Protein AF-0000000068026879 (afdb_homodimer)

Nearest PDB structures (foldseek):
  2d4c-assembly2_D  TM=3.037E-01  e=3.728E+00  Homo sapiens
  1i4l-assembly2_A-2  TM=3.076E-01  e=4.119E+00  Homo sapiens
  3ok8-assembly1_B  TM=2.466E-01  e=2.501E+00  Mus musculus
  1y2o-assembly1_B  TM=2.228E-01  e=3.053E+00  Homo sapiens
  1wdz-assembly1_B  TM=1.899E-01  e=4.784E+00  Homo sapiens

Solvent-accessible surface area (backbone atoms only — not comparable to full-atom values): 20802 Å² total; per-residue (Å²): 116,71,62,61,54,49,51,51,48,37,50,50,28,36,63,56,11,50,78,67,13,62,70,52,56,56,35,46,70,72,36,72,67,40,39,52,50,50,50,26,38,41,45,26,50,52,22,48,17,34,40,52,6,30,48,50,34,47,67,73,43,51,45,52,53,45,42,65,70,26,33,36,55,59,36,49,56,49,44,58,57,46,49,60,55,49,30,48,52,38,28,52,25,30,49,46,23,40,50,26,49,40,69,73,39,42,75,90,77,37,52,71,60,53,48,51,46,51,48,29,40,48,46,22,25,50,29,30,42,44,28,50,72,49,35,47,59,54,42,44,54,48,47,54,55,50,48,52,53,30,53,77,68,72,50,60,71,49,55,42,71,80,89,51,61,67,65,41,58,72,35,64,69,54,36,53,48,51,52,50,43,51,50,46,47,48,52,36,50,49,29,50,47,50,19,52,19,23,50,33,27,42,44,44,40,56,30,61,27,45,67,118,119,68,63,62,52,52,51,51,48,38,51,50,30,36,61,56,10,50,78,65,12,62,69,52,56,56,36,45,69,73,36,71,66,39,39,52,50,50,51,27,38,40,46,26,51,51,22,47,17,34,42,51,6,29,47,50,36,47,67,72,42,52,45,51,52,45,41,64,69,26,33,36,55,60,36,50,56,48,45,59,59,46,49,60,54,49,30,48,53,38,26,52,25,30,48,48,23,40,50,26,48,39,69,73,38,42,74,90,77,36,50,72,60,54,47,53,47,50,48,29,40,48,47,21,27,50,29,30,42,44,29,50,73,48,36,46,58,52,41,43,54,47,48,54,54,50,50,53,54,30,54,75,69,72,48,61,71,50,56,44,70,80,89,52,60,69,65,41,58,71,35,65,70,55,35,54,47,50,52,50,43,51,52,47,48,48,52,36,50,49,29,49,48,50,18,53,18,24,51,34,26,43,45,44,41,56,30,63,26,44,65,119

Foldseek 3Di:
DVVVVVVVVVVVVVVCVVVVVVVLVVQVVVDDVSPLLSVLVVLLVVLLVCLQVLLCCCPPPVLVVLLQPAFQLVSLVVCLVVQLVSLVSNLVSLVSNLVSLCVVAPPVRHDPVSVVLSVLSVLLNVLSVCLNPPLSVVLSVLSVVLVVVCVVVPFRGDGHDGPCPVVQCVDVVSVVSVVVSCVSVVSNSVSSVSSNVSSVVNVVVVVVPDDD/DPPVVVVVVVVVVVVCVVVVVVVLVVQPVVDDVSPLLSVLVVLLVVLLVCLQVLLCCCPPPVLVVLLQPAFQLVSLVVCLVVQLVSLVSNLVSLVSNLVSLCVVAPPVRHDPVSVVLSVLSVLLNVLSVCLNPPLSVVLSVLSVVLVVVCVVVPFRGDGHDGPCPVVQCVDPVSVVSVVVSCVSVVSNVVSSVSSNVSSVVNVVVVVVPDDD

InterPro domains:
  IPR025423 TMEM205-like [PF13664] (46-148)
  IPR053009 Xanthocillin Biosynthesis-Associated Protein [PTHR23241] (8-211)

Organism: Hordeum vulgare subsp. vulgare (NCBI:txid112509)

pLDDT: mean 95.18, std 6.21, range [48.22, 98.94]

Radius of gyration: 23.3 Å; Cα contacts (8 Å, |Δi|>4): 535; chains: 2; bounding box: 54×66×48 Å

Sequence (424 aa):
MAWATRFLSAVCFFAAGVLFAPDVLVGARSGSGATAVTAAKVSHLLCFATCWGAALWATFIGGIIMFKNLPRHQFGNLQGKMFPAYFTLISACAAVSVAAFAYLHPWKAASAVERYQLGFLISALGFNLSNLLVFTPMTIEMMKKRHKIERELSIGDEVGWSKNVKTAKSNPTLAAMNKKFGMIHGLSSLANIMSFGSLAMHSWYLASKLELMAWATRFLSAVCFFAAGVLFAPDVLVGARSGSGATAVTAAKVSHLLCFATCWGAALWATFIGGIIMFKNLPRHQFGNLQGKMFPAYFTLISACAAVSVAAFAYLHPWKAASAVERYQLGFLISALGFNLSNLLVFTPMTIEMMKKRHKIERELSIGDEVGWSKNVKTAKSNPTLAAMNKKFGMIHGLSSLANIMSFGSLAMHSWYLASKLEL

Structure (mmCIF, N/CA/C/O backbone):
data_AF-0000000068026879-model_v1
#
loop_
_entity.id
_entity.type
_entity.pdbx_description
1 polymer 'Predicted protein'
#
loop_
_atom_site.group_PDB
_atom_site.id
_atom_site.type_symbol
_atom_site.label_atom_id
_atom_site.label_alt_id
_atom_site.label_comp_id
_atom_site.label_asym_id
_atom_site.label_entity_id
_atom_site.label_seq_id
_atom_site.pdbx_PDB_ins_code
_atom_site.Cartn_x
_atom_site.Cartn_y
_atom_site.Cartn_z
_atom_site.occupancy
_atom_site.B_iso_or_equiv
_atom_site.auth_seq_id
_atom_site.auth_comp_id
_atom_site.auth_asym_id
_atom_site.auth_atom_id
_atom_site.pdbx_PDB_model_num
ATOM 1 N N . MET A 1 1 ? 18.219 -13.094 4.074 1 48.5 1 MET A N 1
ATOM 2 C CA . MET A 1 1 ? 19.078 -12.055 4.645 1 48.5 1 MET A CA 1
ATOM 3 C C . MET A 1 1 ? 18.656 -10.68 4.141 1 48.5 1 MET A C 1
ATOM 5 O O . MET A 1 1 ? 18.719 -9.695 4.879 1 48.5 1 MET A O 1
ATOM 9 N N . ALA A 1 2 ? 17.875 -10.617 2.908 1 78.38 2 ALA A N 1
ATOM 10 C CA . ALA A 1 2 ? 17.75 -9.383 2.145 1 78.38 2 ALA A CA 1
ATOM 11 C C . ALA A 1 2 ? 16.594 -8.531 2.678 1 78.38 2 ALA A C 1
ATOM 13 O O . ALA A 1 2 ? 16.75 -7.324 2.891 1 78.38 2 ALA A O 1
ATOM 14 N N . TRP A 1 3 ? 15.758 -9.281 3.514 1 79 3 TRP A N 1
ATOM 15 C CA . TRP A 1 3 ? 14.602 -8.492 3.926 1 79 3 TRP A CA 1
ATOM 16 C C . TRP A 1 3 ? 14.898 -7.73 5.211 1 79 3 TRP A C 1
ATOM 18 O O . TRP A 1 3 ? 14.539 -6.555 5.336 1 79 3 TRP A O 1
ATOM 28 N N . ALA A 1 4 ? 15.602 -8.352 6.125 1 83.31 4 ALA A N 1
ATOM 29 C CA . ALA A 1 4 ? 15.938 -7.723 7.398 1 83.31 4 ALA A CA 1
ATOM 30 C C . ALA A 1 4 ? 16.828 -6.496 7.188 1 83.31 4 ALA A C 1
ATOM 32 O O . ALA A 1 4 ? 16.656 -5.477 7.863 1 83.31 4 ALA A O 1
ATOM 33 N N . THR A 1 5 ? 17.75 -6.617 6.297 1 86.69 5 THR A N 1
ATOM 34 C CA . THR A 1 5 ? 18.641 -5.5 6 1 86.69 5 THR A CA 1
ATOM 35 C C . THR A 1 5 ? 17.844 -4.332 5.41 1 86.69 5 THR A C 1
ATOM 37 O O . THR A 1 5 ? 18.109 -3.172 5.746 1 86.69 5 THR A O 1
ATOM 40 N N . ARG A 1 6 ? 16.922 -4.648 4.594 1 88.38 6 ARG A N 1
ATOM 41 C CA . ARG A 1 6 ? 16.094 -3.604 4.023 1 88.38 6 ARG A CA 1
ATOM 42 C C . ARG A 1 6 ? 15.258 -2.92 5.102 1 88.38 6 ARG A C 1
ATOM 44 O O . ARG A 1 6 ? 15.156 -1.691 5.129 1 88.38 6 ARG A O 1
ATOM 51 N N . PHE A 1 7 ? 14.742 -3.73 6.004 1 89.69 7 PHE A N 1
ATOM 52 C CA . PHE A 1 7 ? 13.93 -3.178 7.082 1 89.69 7 PHE A CA 1
ATOM 53 C C . PHE A 1 7 ? 14.766 -2.303 8 1 89.69 7 PHE A C 1
ATOM 55 O O . PHE A 1 7 ? 14.352 -1.208 8.383 1 89.69 7 PHE A O 1
ATOM 62 N N . LEU A 1 8 ? 15.945 -2.781 8.297 1 91.44 8 LEU A N 1
ATOM 63 C CA . LEU A 1 8 ? 16.844 -2.021 9.156 1 91.44 8 LEU A CA 1
ATOM 64 C C . LEU A 1 8 ? 17.25 -0.708 8.5 1 91.44 8 LEU A C 1
ATOM 66 O O . LEU A 1 8 ? 17.328 0.326 9.164 1 91.44 8 LEU A O 1
ATOM 70 N N . SER A 1 9 ? 17.5 -0.75 7.242 1 91.62 9 SER A N 1
ATOM 71 C CA . SER A 1 9 ? 17.828 0.471 6.516 1 91.62 9 SER A CA 1
ATOM 72 C C . SER A 1 9 ? 16.688 1.474 6.574 1 91.62 9 SER A C 1
ATOM 74 O O . SER A 1 9 ? 16.906 2.664 6.809 1 91.62 9 SER A O 1
ATOM 76 N N . ALA A 1 10 ? 15.484 0.995 6.402 1 91.19 10 ALA A N 1
ATOM 77 C CA . ALA A 1 10 ? 14.312 1.861 6.484 1 91.19 10 ALA A CA 1
ATOM 78 C C . ALA A 1 10 ? 14.203 2.508 7.859 1 91.19 10 ALA A C 1
ATOM 80 O O . ALA A 1 10 ? 13.914 3.701 7.973 1 91.19 10 ALA A O 1
ATOM 81 N N . VAL A 1 11 ? 14.477 1.733 8.867 1 93.5 11 VAL A N 1
ATOM 82 C CA . VAL A 1 11 ? 14.414 2.223 10.234 1 93.5 11 VAL A CA 1
ATOM 83 C C . VAL A 1 11 ? 15.484 3.285 10.461 1 93.5 11 VAL A C 1
ATOM 85 O O . VAL A 1 11 ? 15.242 4.301 11.109 1 93.5 11 VAL A O 1
ATOM 88 N N . CYS A 1 12 ? 16.672 3.09 9.914 1 95.19 12 CYS A N 1
ATOM 89 C CA . CYS A 1 12 ? 17.766 4.055 10.039 1 95.19 12 CYS A CA 1
ATOM 90 C C . CYS A 1 12 ? 17.406 5.363 9.344 1 95.19 12 CYS A C 1
ATOM 92 O O . CYS A 1 12 ? 17.656 6.445 9.883 1 95.19 12 CYS A O 1
ATOM 94 N N . PHE A 1 13 ? 16.859 5.25 8.211 1 95.19 13 PHE A N 1
ATOM 95 C CA . PHE A 1 13 ? 16.422 6.449 7.508 1 95.19 13 PHE A CA 1
ATOM 96 C C . PHE A 1 13 ? 15.367 7.195 8.32 1 95.19 13 PHE A C 1
ATOM 98 O O . PHE A 1 13 ? 15.414 8.422 8.422 1 95.19 13 PHE A O 1
ATOM 105 N N . PHE A 1 14 ? 14.406 6.434 8.859 1 95.81 14 PHE A N 1
ATOM 106 C CA . PHE A 1 14 ? 13.367 7.047 9.672 1 95.81 14 PHE A CA 1
ATOM 107 C C . PHE A 1 14 ? 13.969 7.77 10.875 1 95.81 14 PHE A C 1
ATOM 109 O O . PHE A 1 14 ? 13.617 8.914 11.156 1 95.81 14 PHE A O 1
ATOM 116 N N . ALA A 1 15 ? 14.922 7.113 11.523 1 94.56 15 ALA A N 1
ATOM 117 C CA . ALA A 1 15 ? 15.578 7.719 12.68 1 94.56 15 ALA A CA 1
ATOM 118 C C . ALA A 1 15 ? 16.344 8.969 12.281 1 94.56 15 ALA A C 1
ATOM 120 O O . ALA A 1 15 ? 16.328 9.977 12.992 1 94.56 15 ALA A O 1
ATOM 121 N N . ALA A 1 16 ? 17.016 9.016 11.141 1 94.69 16 ALA A N 1
ATOM 122 C CA . ALA A 1 16 ? 17.828 10.141 10.688 1 94.69 16 ALA A CA 1
ATOM 123 C C . ALA A 1 16 ? 16.938 11.312 10.273 1 94.69 16 ALA A C 1
ATOM 125 O O . ALA A 1 16 ? 17.375 12.469 10.328 1 94.69 16 ALA A O 1
ATOM 126 N N . GLY A 1 17 ? 15.719 11.008 9.953 1 93.94 17 GLY A N 1
ATOM 127 C CA . GLY A 1 17 ? 14.828 12.039 9.438 1 93.94 17 GLY A CA 1
ATOM 128 C C . GLY A 1 17 ? 14.516 13.117 10.461 1 93.94 17 GLY A C 1
ATOM 129 O O . GLY A 1 17 ? 14.266 14.273 10.094 1 93.94 17 GLY A O 1
ATOM 130 N N . VAL A 1 18 ? 14.57 12.688 11.719 1 92.5 18 VAL A N 1
ATOM 131 C CA . VAL A 1 18 ? 14.227 13.625 12.781 1 92.5 18 VAL A CA 1
ATOM 132 C C . VAL A 1 18 ? 15.203 14.797 12.773 1 92.5 18 VAL A C 1
ATOM 134 O O . VAL A 1 18 ? 14.836 15.922 13.125 1 92.5 18 VAL A O 1
ATOM 137 N N . LEU A 1 19 ? 16.391 14.633 12.203 1 93.19 19 LEU A N 1
ATOM 138 C CA . LEU A 1 19 ? 17.438 15.656 12.172 1 93.19 19 LEU A CA 1
ATOM 139 C C . LEU A 1 19 ? 17.078 16.766 11.18 1 93.19 19 LEU A C 1
ATOM 141 O O . LEU A 1 19 ? 17.625 17.859 11.258 1 93.19 19 LEU A O 1
ATOM 145 N N . PHE A 1 20 ? 16.156 16.516 10.336 1 92.94 20 PHE A N 1
ATOM 146 C CA . PHE A 1 20 ? 15.805 17.484 9.305 1 92.94 20 PHE A CA 1
ATOM 147 C C . PHE A 1 20 ? 14.406 18.047 9.547 1 92.94 20 PHE A C 1
ATOM 149 O O . PHE A 1 20 ? 13.781 18.578 8.633 1 92.94 20 PHE A O 1
ATOM 156 N N . ALA A 1 21 ? 13.914 17.859 10.75 1 92.25 21 ALA A N 1
ATOM 157 C CA . ALA A 1 21 ? 12.648 18.422 11.211 1 92.25 21 ALA A CA 1
ATOM 158 C C . ALA A 1 21 ? 12.836 19.188 12.523 1 92.25 21 ALA A C 1
ATOM 160 O O . ALA A 1 21 ? 12.477 18.688 13.594 1 92.25 21 ALA A O 1
ATOM 161 N N . PRO A 1 22 ? 13.234 20.359 12.406 1 86.19 22 PRO A N 1
ATOM 162 C CA . PRO A 1 22 ? 13.602 21.109 13.617 1 86.19 22 PRO A CA 1
ATOM 163 C C . PRO A 1 22 ? 12.414 21.375 14.531 1 86.19 22 PRO A C 1
ATOM 165 O O . PRO A 1 22 ? 12.578 21.438 15.758 1 86.19 22 PRO A O 1
ATOM 168 N N . ASP A 1 23 ? 11.289 21.484 13.992 1 86.94 23 ASP A N 1
ATOM 169 C CA . ASP A 1 23 ? 10.102 21.719 14.812 1 86.94 23 ASP A CA 1
ATOM 170 C C . ASP A 1 23 ? 9.859 20.562 15.773 1 86.94 23 ASP A C 1
ATOM 172 O O . ASP A 1 23 ? 9.359 20.766 16.875 1 86.94 23 ASP A O 1
ATOM 176 N N . VAL A 1 24 ? 10.195 19.406 15.305 1 82.62 24 VAL A N 1
ATOM 177 C CA . VAL A 1 24 ? 10.047 18.219 16.125 1 82.62 24 VAL A CA 1
ATOM 178 C C . VAL A 1 24 ? 11.078 18.25 17.266 1 82.62 24 VAL A C 1
ATOM 180 O O . VAL A 1 24 ? 10.758 17.922 18.406 1 82.62 24 VAL A O 1
ATOM 183 N N . LEU A 1 25 ? 12.227 18.656 16.953 1 80.12 25 LEU A N 1
ATOM 184 C CA . LEU A 1 25 ? 13.32 18.688 17.906 1 80.12 25 LEU A CA 1
ATOM 185 C C . LEU A 1 25 ? 13.078 19.734 19 1 80.12 25 LEU A C 1
ATOM 187 O O . LEU A 1 25 ? 13.352 19.484 20.172 1 80.12 25 LEU A O 1
ATOM 191 N N . VAL A 1 26 ? 12.516 20.828 18.594 1 76.81 26 VAL A N 1
ATOM 192 C CA . VAL A 1 26 ? 12.219 21.906 19.531 1 76.81 26 VAL A CA 1
ATOM 193 C C . VAL A 1 26 ? 11.078 21.484 20.453 1 76.81 26 VAL A C 1
ATOM 195 O O . VAL A 1 26 ? 11.141 21.688 21.672 1 76.81 26 VAL A O 1
ATOM 198 N N . GLY A 1 27 ? 10.141 20.844 19.953 1 73.56 27 GLY A N 1
ATOM 199 C CA . GLY A 1 27 ? 9.023 20.375 20.75 1 73.56 27 GLY A CA 1
ATOM 200 C C . GLY A 1 27 ? 9.43 19.312 21.766 1 73.56 27 GLY A C 1
ATOM 201 O O . GLY A 1 27 ? 8.938 19.328 22.891 1 73.56 27 GLY A O 1
ATOM 202 N N . ALA A 1 28 ? 10.328 18.594 21.469 1 72.94 28 ALA A N 1
ATOM 203 C CA . ALA A 1 28 ? 10.797 17.516 22.328 1 72.94 28 ALA A CA 1
ATOM 204 C C . ALA A 1 28 ? 11.539 18.078 23.547 1 72.94 28 ALA A C 1
ATOM 206 O O . ALA A 1 28 ? 11.508 17.484 24.625 1 72.94 28 ALA A O 1
ATOM 207 N N . ARG A 1 29 ? 11.984 19.219 23.344 1 72.81 29 ARG A N 1
ATOM 208 C CA . ARG A 1 29 ? 12.734 19.828 24.438 1 72.81 29 ARG A CA 1
ATOM 209 C C . ARG A 1 29 ? 11.797 20.484 25.453 1 72.81 29 ARG A C 1
ATOM 211 O O . ARG A 1 29 ? 12.195 20.75 26.578 1 72.81 29 ARG A O 1
ATOM 218 N N . SER A 1 30 ? 10.617 20.625 25.016 1 74.25 30 SER A N 1
ATOM 219 C CA . SER A 1 30 ? 9.664 21.328 25.859 1 74.25 30 SER A CA 1
ATOM 220 C C . SER A 1 30 ? 9.008 20.406 26.859 1 74.25 30 SER A C 1
ATOM 222 O O . SER A 1 30 ? 8.164 20.828 27.656 1 74.25 30 SER A O 1
ATOM 224 N N . GLY A 1 31 ? 9.336 19.047 26.875 1 77.5 31 GLY A N 1
ATOM 225 C CA . GLY A 1 31 ? 8.883 18.172 27.938 1 77.5 31 GLY A CA 1
ATOM 226 C C . GLY A 1 31 ? 8.117 16.953 27.438 1 77.5 31 GLY A C 1
ATOM 227 O O . GLY A 1 31 ? 7.992 16.766 26.219 1 77.5 31 GLY A O 1
ATOM 228 N N . SER A 1 32 ? 7.68 16.109 28.281 1 75.5 32 SER A N 1
ATOM 229 C CA . SER A 1 32 ? 7.043 14.812 28.031 1 75.5 32 SER A CA 1
ATOM 230 C C . SER A 1 32 ? 5.758 14.977 27.234 1 75.5 32 SER A C 1
ATOM 232 O O . SER A 1 32 ? 5.488 14.188 26.328 1 75.5 32 SER A O 1
ATOM 234 N N . GLY A 1 33 ? 5.082 15.992 27.516 1 83.94 33 GLY A N 1
ATOM 235 C CA . GLY A 1 33 ? 3.846 16.25 26.797 1 83.94 33 GLY A CA 1
ATOM 236 C C . GLY A 1 33 ? 4.066 16.562 25.328 1 83.94 33 GLY A C 1
ATOM 237 O O . GLY A 1 33 ? 3.344 16.047 24.469 1 83.94 33 GLY A O 1
ATOM 238 N N . ALA A 1 34 ? 5.062 17.281 25.078 1 87.25 34 ALA A N 1
ATOM 239 C CA . ALA A 1 34 ? 5.379 17.641 23.703 1 87.25 34 ALA A CA 1
ATOM 240 C C . ALA A 1 34 ? 5.832 16.422 22.891 1 87.25 34 ALA A C 1
ATOM 242 O O . ALA A 1 34 ? 5.477 16.281 21.719 1 87.25 34 ALA A O 1
ATOM 243 N N . THR A 1 35 ? 6.508 15.57 23.578 1 90 35 THR A N 1
ATOM 244 C CA . THR A 1 35 ? 6.977 14.352 22.938 1 90 35 THR A CA 1
ATOM 245 C C . THR A 1 35 ? 5.805 13.422 22.609 1 90 35 THR A C 1
ATOM 247 O O . THR A 1 35 ? 5.77 12.805 21.547 1 90 35 THR A O 1
ATOM 250 N N . ALA A 1 36 ? 4.898 13.32 23.516 1 93.94 36 ALA A N 1
ATOM 251 C CA . ALA A 1 36 ? 3.723 12.477 23.312 1 93.94 36 ALA A CA 1
ATOM 252 C C . ALA A 1 36 ? 2.875 12.992 22.141 1 93.94 36 ALA A C 1
ATOM 254 O O . ALA A 1 36 ? 2.336 12.203 21.375 1 93.94 36 ALA A O 1
ATOM 255 N N . VAL A 1 37 ? 2.805 14.281 22.047 1 95.38 37 VAL A N 1
ATOM 256 C CA . VAL A 1 37 ? 2.033 14.898 20.969 1 95.38 37 VAL A CA 1
ATOM 257 C C . VAL A 1 37 ? 2.703 14.625 19.625 1 95.38 37 VAL A C 1
ATOM 259 O O . VAL A 1 37 ? 2.035 14.258 18.656 1 95.38 37 VAL A O 1
ATOM 262 N N . THR A 1 38 ? 4.008 14.797 19.656 1 94.38 38 THR A N 1
ATOM 263 C CA . THR A 1 38 ? 4.762 14.516 18.438 1 94.38 38 THR A CA 1
ATOM 264 C C . THR A 1 38 ? 4.602 13.055 18.016 1 94.38 38 THR A C 1
ATOM 266 O O . THR A 1 38 ? 4.355 12.75 16.844 1 94.38 38 THR A O 1
ATOM 269 N N . ALA A 1 39 ? 4.711 12.203 18.969 1 95.56 39 ALA A N 1
ATOM 270 C CA . ALA A 1 39 ? 4.559 10.773 18.703 1 95.56 39 ALA A CA 1
ATOM 271 C C . ALA A 1 39 ? 3.166 10.461 18.156 1 95.56 39 ALA A C 1
ATOM 273 O O . ALA A 1 39 ? 3.016 9.641 17.25 1 95.56 39 ALA A O 1
ATOM 274 N N . ALA A 1 40 ? 2.162 11.102 18.688 1 97.62 40 ALA A N 1
ATOM 275 C CA . ALA A 1 40 ? 0.787 10.891 18.234 1 97.62 40 ALA A CA 1
ATOM 276 C C . ALA A 1 40 ? 0.602 11.367 16.797 1 97.62 40 ALA A C 1
ATOM 278 O O . ALA A 1 40 ? -0.036 10.688 15.992 1 97.62 40 ALA A O 1
ATOM 279 N N . LYS A 1 41 ? 1.202 12.477 16.484 1 97.5 41 LYS A N 1
ATOM 280 C CA . LYS A 1 41 ? 1.068 13.023 15.133 1 97.5 41 LYS A CA 1
ATOM 281 C C . LYS A 1 41 ? 1.771 12.141 14.109 1 97.5 41 LYS A C 1
ATOM 283 O O . LYS A 1 41 ? 1.214 11.844 13.055 1 97.5 41 LYS A O 1
ATOM 288 N N . VAL A 1 42 ? 2.955 11.734 14.469 1 97.69 42 VAL A N 1
ATOM 289 C CA . VAL A 1 42 ? 3.73 10.898 13.555 1 97.69 42 VAL A CA 1
ATOM 290 C C . VAL A 1 42 ? 3.029 9.562 13.359 1 97.69 42 VAL A C 1
ATOM 292 O O . VAL A 1 42 ? 2.898 9.078 12.227 1 97.69 42 VAL A O 1
ATOM 295 N N . SER A 1 43 ? 2.574 8.992 14.438 1 98.31 43 SER A N 1
ATOM 296 C CA . SER A 1 43 ? 1.904 7.699 14.344 1 98.31 43 SER A CA 1
ATOM 297 C C . SER A 1 43 ? 0.599 7.809 13.562 1 98.31 43 SER A C 1
ATOM 299 O O . SER A 1 43 ? 0.278 6.938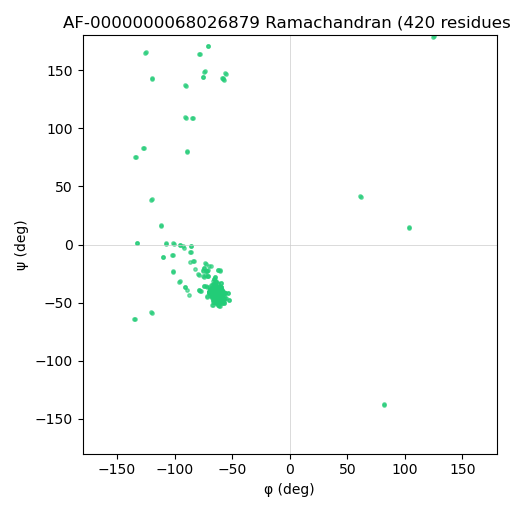 12.758 1 98.31 43 SER A O 1
ATOM 301 N N . HIS A 1 44 ? -0.163 8.852 13.828 1 98.75 44 HIS A N 1
ATOM 302 C CA . HIS A 1 44 ? -1.411 9.047 13.102 1 98.75 44 HIS A CA 1
ATOM 303 C C . HIS A 1 44 ? -1.159 9.18 11.602 1 98.75 44 HIS A C 1
ATOM 305 O O . HIS A 1 44 ? -1.817 8.516 10.797 1 98.75 44 HIS A O 1
ATOM 311 N N . LEU A 1 45 ? -0.186 9.977 11.273 1 98.62 45 LEU A N 1
ATOM 312 C CA . LEU A 1 45 ? 0.13 10.219 9.867 1 98.62 45 LEU A CA 1
ATOM 313 C C . LEU A 1 45 ? 0.566 8.938 9.18 1 98.62 45 LEU A C 1
ATOM 315 O O . LEU A 1 45 ? 0.04 8.586 8.117 1 98.62 45 LEU A O 1
ATOM 319 N N . LEU A 1 46 ? 1.462 8.242 9.758 1 98.81 46 LEU A N 1
ATOM 320 C CA . LEU A 1 46 ? 2.066 7.094 9.094 1 98.81 46 LEU A CA 1
ATOM 321 C C . LEU A 1 46 ? 1.103 5.91 9.062 1 98.81 46 LEU A C 1
ATOM 323 O O . LEU A 1 46 ? 1.101 5.129 8.109 1 98.81 46 LEU A O 1
ATOM 327 N N . CYS A 1 47 ? 0.335 5.777 10.102 1 98.94 47 CYS A N 1
ATOM 328 C CA . CYS A 1 47 ? -0.65 4.703 10.102 1 98.94 47 CYS A CA 1
ATOM 329 C C . CYS A 1 47 ? -1.771 4.992 9.109 1 98.94 47 CYS A C 1
ATOM 331 O O . CYS A 1 47 ? -2.246 4.086 8.422 1 98.94 47 CYS A O 1
ATOM 333 N N . PHE A 1 48 ? -2.221 6.266 9.055 1 98.88 48 PHE A N 1
ATOM 334 C CA . PHE A 1 48 ? -3.154 6.652 8.008 1 98.88 48 PHE A CA 1
ATOM 335 C C . PHE A 1 48 ? -2.57 6.367 6.629 1 98.88 48 PHE A C 1
ATOM 337 O O . PHE A 1 48 ? -3.244 5.793 5.77 1 98.88 48 PHE A O 1
ATOM 344 N N . ALA A 1 49 ? -1.307 6.75 6.379 1 98.94 49 ALA A N 1
ATOM 345 C CA . ALA A 1 49 ? -0.639 6.582 5.09 1 98.94 49 ALA A CA 1
ATOM 346 C C . ALA A 1 49 ? -0.504 5.105 4.73 1 98.94 49 ALA A C 1
ATOM 348 O O . ALA A 1 49 ? -0.69 4.727 3.572 1 98.94 49 ALA A O 1
ATOM 349 N N . THR A 1 50 ? -0.175 4.309 5.719 1 98.88 50 THR A N 1
ATOM 350 C CA . THR A 1 50 ? -0.051 2.871 5.492 1 98.88 50 THR A CA 1
ATOM 351 C C . THR A 1 50 ? -1.391 2.273 5.07 1 98.88 50 THR A C 1
ATOM 353 O O . THR A 1 50 ? -1.468 1.553 4.074 1 98.88 50 THR A O 1
ATOM 356 N N . CYS A 1 51 ? -2.441 2.619 5.809 1 98.94 51 CYS A N 1
ATOM 357 C CA . CYS A 1 51 ? -3.764 2.104 5.473 1 98.94 51 CYS A CA 1
ATOM 358 C C . CYS A 1 51 ? -4.188 2.551 4.078 1 98.94 51 CYS A C 1
ATOM 360 O O . CYS A 1 51 ? -4.645 1.737 3.273 1 98.94 51 CYS A O 1
ATOM 362 N N . TRP A 1 52 ? -4.012 3.826 3.805 1 98.81 52 TRP A N 1
ATOM 363 C CA . TRP A 1 52 ? -4.418 4.402 2.527 1 98.81 52 TRP A CA 1
ATOM 364 C C . TRP A 1 52 ? -3.674 3.742 1.371 1 98.81 52 TRP A C 1
ATOM 366 O O . TRP A 1 52 ? -4.297 3.234 0.435 1 98.81 52 TRP A O 1
ATOM 376 N N . GLY A 1 53 ? -2.381 3.703 1.44 1 98.81 53 GLY A N 1
ATOM 377 C CA . GLY A 1 53 ? -1.572 3.229 0.329 1 98.81 53 GLY A CA 1
ATOM 378 C C . GLY A 1 53 ? -1.664 1.729 0.119 1 98.81 53 GLY A C 1
ATOM 379 O O . GLY A 1 53 ? -1.718 1.259 -1.019 1 98.81 53 GLY A O 1
ATOM 380 N N . ALA A 1 54 ? -1.596 1.006 1.21 1 98.81 54 ALA A N 1
ATOM 381 C CA . ALA A 1 54 ? -1.714 -0.446 1.096 1 98.81 54 ALA A CA 1
ATOM 382 C C . ALA A 1 54 ? -3.072 -0.842 0.525 1 98.81 54 ALA A C 1
ATOM 384 O O . ALA A 1 54 ? -3.16 -1.728 -0.329 1 98.81 54 ALA A O 1
ATOM 385 N N . ALA A 1 55 ? -4.102 -0.158 1.006 1 98.5 55 ALA A N 1
ATOM 386 C CA . ALA A 1 55 ? -5.445 -0.473 0.526 1 98.5 55 ALA A CA 1
ATOM 387 C C . ALA A 1 55 ? -5.602 -0.106 -0.947 1 98.5 55 ALA A C 1
ATOM 389 O O . ALA A 1 55 ? -6.195 -0.861 -1.721 1 98.5 55 ALA A O 1
ATOM 390 N N . LEU A 1 56 ? -5.082 1.039 -1.291 1 98.31 56 LEU A N 1
ATOM 391 C CA . LEU A 1 56 ? -5.176 1.462 -2.686 1 98.31 56 LEU A CA 1
ATOM 392 C C . LEU A 1 56 ? -4.488 0.455 -3.604 1 98.31 56 LEU A C 1
ATOM 394 O O . LEU A 1 56 ? -5.07 0.027 -4.605 1 98.31 56 LEU A O 1
ATOM 398 N N . TRP A 1 57 ? -3.346 0.027 -3.262 1 98.31 57 TRP A N 1
ATOM 399 C CA . TRP A 1 57 ? -2.584 -0.918 -4.074 1 98.31 57 TRP A CA 1
ATOM 400 C C . TRP A 1 57 ? -3.27 -2.279 -4.109 1 98.31 57 TRP A C 1
ATOM 402 O O . TRP A 1 57 ? -3.488 -2.844 -5.184 1 98.31 57 TRP A O 1
ATOM 412 N N . ALA A 1 58 ? -3.572 -2.787 -2.98 1 97.12 58 ALA A N 1
ATOM 413 C CA . ALA A 1 58 ? -4.074 -4.156 -2.873 1 97.12 58 ALA A CA 1
ATOM 414 C C . ALA A 1 58 ? -5.449 -4.285 -3.529 1 97.12 58 ALA A C 1
ATOM 416 O O . ALA A 1 58 ? -5.758 -5.32 -4.129 1 97.12 58 ALA A O 1
ATOM 417 N N . THR A 1 59 ? -6.266 -3.24 -3.453 1 96.31 59 THR A N 1
ATOM 418 C CA . THR A 1 59 ? -7.656 -3.346 -3.871 1 96.31 59 THR A CA 1
ATOM 419 C C . THR A 1 59 ? -7.809 -2.973 -5.344 1 96.31 59 THR A C 1
ATOM 421 O O . THR A 1 59 ? -8.523 -3.645 -6.09 1 96.31 59 THR A O 1
ATOM 424 N N . PHE A 1 60 ? -7.066 -2.018 -5.77 1 96.81 60 PHE A N 1
ATOM 425 C CA . PHE A 1 60 ? -7.402 -1.469 -7.078 1 96.81 60 PHE A CA 1
ATOM 426 C C . PHE A 1 60 ? -6.344 -1.847 -8.109 1 96.81 60 PHE A C 1
ATOM 428 O O . PHE A 1 60 ? -6.531 -1.624 -9.305 1 96.81 60 PHE A O 1
ATOM 435 N N . ILE A 1 61 ? -5.199 -2.398 -7.711 1 97.25 61 ILE A N 1
ATOM 436 C CA . ILE A 1 61 ? -4.152 -2.643 -8.695 1 97.25 61 ILE A CA 1
ATOM 437 C C . ILE A 1 61 ? -3.574 -4.043 -8.5 1 97.25 61 ILE A C 1
ATOM 439 O O . ILE A 1 61 ? -3.805 -4.938 -9.312 1 97.25 61 ILE A O 1
ATOM 443 N N . GLY A 1 62 ? -2.945 -4.27 -7.34 1 97.31 62 GLY A N 1
ATOM 444 C CA . GLY A 1 62 ? -2.256 -5.527 -7.098 1 97.31 62 GLY A CA 1
ATOM 445 C C . GLY A 1 62 ? -3.172 -6.734 -7.164 1 97.31 62 GLY A C 1
ATOM 446 O O . GLY A 1 62 ? -2.848 -7.73 -7.812 1 97.31 62 GLY A O 1
ATOM 447 N N . GLY A 1 63 ? -4.285 -6.629 -6.488 1 96.31 63 GLY A N 1
ATOM 448 C CA . GLY A 1 63 ? -5.238 -7.723 -6.508 1 96.31 63 GLY A CA 1
ATOM 449 C C . GLY A 1 63 ? -5.742 -8.055 -7.902 1 96.31 63 GLY A C 1
ATOM 450 O O . GLY A 1 63 ? -5.941 -9.227 -8.234 1 96.31 63 GLY A O 1
ATOM 451 N N . ILE A 1 64 ? -5.914 -7.078 -8.688 1 96.44 64 ILE A N 1
ATOM 452 C CA . ILE A 1 64 ? -6.414 -7.25 -10.047 1 96.44 64 ILE A CA 1
ATOM 453 C C . ILE A 1 64 ? -5.344 -7.926 -10.906 1 96.44 64 ILE A C 1
ATOM 455 O O . ILE A 1 64 ? -5.652 -8.828 -11.695 1 96.44 64 ILE A O 1
ATOM 459 N N . ILE A 1 65 ? -4.133 -7.52 -10.742 1 97.94 65 ILE A N 1
ATOM 460 C CA . ILE A 1 65 ? -3.041 -8.125 -11.508 1 97.94 65 ILE A CA 1
ATOM 461 C C . ILE A 1 65 ? -2.912 -9.602 -11.141 1 97.94 65 ILE A C 1
ATOM 463 O O . ILE A 1 65 ? -2.754 -10.453 -12.023 1 97.94 65 ILE A O 1
ATOM 467 N N . MET A 1 66 ? -3.004 -9.938 -9.891 1 98.12 66 MET A N 1
ATOM 468 C CA . MET A 1 66 ? -2.92 -11.328 -9.469 1 98.12 66 MET A CA 1
ATOM 469 C C . MET A 1 66 ? -4.078 -12.141 -10.031 1 98.12 66 MET A C 1
ATOM 471 O O . MET A 1 66 ? -3.885 -13.266 -10.492 1 98.12 66 MET A O 1
ATOM 475 N N . PHE A 1 67 ? -5.25 -11.594 -10.016 1 96.81 67 PHE A N 1
ATOM 476 C CA . PHE A 1 67 ? -6.445 -12.25 -10.539 1 96.81 67 PHE A CA 1
ATOM 477 C C . PHE A 1 67 ? -6.289 -12.562 -12.023 1 96.81 67 PHE A C 1
ATOM 479 O O . PHE A 1 67 ? -6.66 -13.641 -12.477 1 96.81 67 PHE A O 1
ATOM 486 N N . LYS A 1 68 ? -5.668 -11.648 -12.727 1 97.62 68 LYS A N 1
ATOM 487 C CA . LYS A 1 68 ? -5.586 -11.758 -14.18 1 97.62 68 LYS A CA 1
ATOM 488 C C . LYS A 1 68 ? -4.391 -12.609 -14.594 1 97.62 68 LYS A C 1
ATOM 490 O O . LYS A 1 68 ? -4.258 -12.969 -15.766 1 97.62 68 LYS A O 1
ATOM 495 N N . ASN A 1 69 ? -3.541 -13.016 -13.648 1 98 69 ASN A N 1
ATOM 496 C CA . ASN A 1 69 ? -2.295 -13.625 -14.094 1 98 69 ASN A CA 1
ATOM 497 C C . ASN A 1 69 ? -2 -14.914 -13.344 1 98 69 ASN A C 1
ATOM 499 O O . ASN A 1 69 ? -0.991 -15.578 -13.602 1 98 69 ASN A O 1
ATOM 503 N N . LEU A 1 70 ? -2.814 -15.375 -12.445 1 97.75 70 LEU A N 1
ATOM 504 C CA . LEU A 1 70 ? -2.668 -16.641 -11.742 1 97.75 70 LEU A CA 1
ATOM 505 C C . LEU A 1 70 ? -3.865 -17.547 -12.008 1 97.75 70 LEU A C 1
ATOM 507 O O . LEU A 1 70 ? -5.004 -17.078 -12.062 1 97.75 70 LEU A O 1
ATOM 511 N N . PRO A 1 71 ? -3.598 -18.844 -12.141 1 97.06 71 PRO A N 1
ATOM 512 C CA . PRO A 1 71 ? -4.742 -19.75 -12.156 1 97.06 71 PRO A CA 1
ATOM 513 C C . PRO A 1 71 ? -5.629 -19.609 -10.922 1 97.06 71 PRO A C 1
ATOM 515 O O . PRO A 1 71 ? -5.129 -19.344 -9.82 1 97.06 71 PRO A O 1
ATOM 518 N N . ARG A 1 72 ? -6.848 -19.797 -11.07 1 97.06 72 ARG A N 1
ATOM 519 C CA . ARG A 1 72 ? -7.867 -19.484 -10.078 1 97.06 72 ARG A CA 1
ATOM 520 C C . ARG A 1 72 ? -7.539 -20.109 -8.734 1 97.06 72 ARG A C 1
ATOM 522 O O . ARG A 1 72 ? -7.641 -19.469 -7.691 1 97.06 72 ARG A O 1
ATOM 529 N N . HIS A 1 73 ? -7.172 -21.406 -8.695 1 97.19 73 HIS A N 1
ATOM 530 C CA . HIS A 1 73 ? -6.895 -22.047 -7.422 1 97.19 73 HIS A CA 1
ATOM 531 C C . HIS A 1 73 ? -5.629 -21.5 -6.777 1 97.19 73 HIS A C 1
ATOM 533 O O . HIS A 1 73 ? -5.566 -21.328 -5.559 1 97.19 73 HIS A O 1
ATOM 539 N N . GLN A 1 74 ? -4.648 -21.25 -7.594 1 96.5 74 GLN A N 1
ATOM 540 C CA . GLN A 1 74 ? -3.42 -20.672 -7.082 1 96.5 74 GLN A CA 1
ATOM 541 C C . GLN A 1 74 ? -3.666 -19.25 -6.555 1 96.5 74 GLN A C 1
ATOM 543 O O . GLN A 1 74 ? -3.125 -18.875 -5.516 1 96.5 74 GLN A O 1
ATOM 548 N N . PHE A 1 75 ? -4.434 -18.531 -7.324 1 97.81 75 PHE A N 1
ATOM 549 C CA . PHE A 1 75 ? -4.828 -17.203 -6.898 1 97.81 75 PHE A CA 1
ATOM 550 C C . PHE A 1 75 ? -5.531 -17.25 -5.547 1 97.81 75 PHE A C 1
ATOM 552 O O . PHE A 1 75 ? -5.184 -16.484 -4.633 1 97.81 75 PHE A O 1
ATOM 559 N N . GLY A 1 76 ? -6.469 -18.078 -5.406 1 97.19 76 GLY A N 1
ATOM 560 C CA . GLY A 1 76 ? -7.199 -18.203 -4.152 1 97.19 76 GLY A CA 1
ATOM 561 C C . GLY A 1 76 ? -6.316 -18.594 -2.984 1 97.19 76 GLY A C 1
ATOM 562 O O . GLY A 1 76 ? -6.414 -18.016 -1.901 1 97.19 76 GLY A O 1
ATOM 563 N N . ASN A 1 77 ? -5.523 -19.578 -3.229 1 97.56 77 ASN A N 1
ATOM 564 C CA . ASN A 1 77 ? -4.617 -20.031 -2.174 1 97.56 77 ASN A CA 1
ATOM 565 C C . ASN A 1 77 ? -3.691 -18.906 -1.717 1 97.56 77 ASN A C 1
ATOM 567 O O . ASN A 1 77 ? -3.441 -18.75 -0.521 1 97.56 77 ASN A O 1
ATOM 571 N N . LEU A 1 78 ? -3.189 -18.156 -2.68 1 98.25 78 LEU A N 1
ATOM 572 C CA . LEU A 1 78 ? -2.338 -17.031 -2.338 1 98.25 78 LEU A CA 1
ATOM 573 C C . LEU A 1 78 ? -3.115 -15.984 -1.54 1 98.25 78 LEU A C 1
ATOM 575 O O . LEU A 1 78 ? -2.619 -15.469 -0.534 1 98.25 78 LEU A O 1
ATOM 579 N N . GLN A 1 79 ? -4.328 -15.672 -1.997 1 97.88 79 GLN A N 1
ATOM 580 C CA . GLN A 1 79 ? -5.152 -14.711 -1.273 1 97.88 79 GLN A CA 1
ATOM 581 C C . GLN A 1 79 ? -5.43 -15.188 0.151 1 97.88 79 GLN A C 1
ATOM 583 O O . GLN A 1 79 ? -5.535 -14.375 1.072 1 97.88 79 GLN A O 1
ATOM 588 N N . GLY A 1 80 ? -5.535 -16.469 0.312 1 98.31 80 GLY A N 1
ATOM 589 C CA . GLY A 1 80 ? -5.734 -17.047 1.635 1 98.31 80 GLY A CA 1
ATOM 590 C C . GLY A 1 80 ? -4.605 -16.734 2.596 1 98.31 80 GLY A C 1
ATOM 591 O O . GLY A 1 80 ? -4.785 -16.797 3.814 1 98.31 80 GLY A O 1
ATOM 592 N N . LYS A 1 81 ? -3.445 -16.422 2.088 1 98.38 81 LYS A N 1
ATOM 593 C CA . LYS A 1 81 ? -2.303 -16.016 2.902 1 98.38 81 LYS A CA 1
ATOM 594 C C . LYS A 1 81 ? -2.197 -14.5 2.996 1 98.38 81 LYS A C 1
ATOM 596 O O . LYS A 1 81 ? -1.791 -13.961 4.031 1 98.38 81 LYS A O 1
ATOM 601 N N . MET A 1 82 ? -2.598 -13.812 1.997 1 98.25 82 MET A N 1
ATOM 602 C CA . MET A 1 82 ? -2.432 -12.367 1.897 1 98.25 82 MET A CA 1
ATOM 603 C C . MET A 1 82 ? -3.48 -11.633 2.73 1 98.25 82 MET A C 1
ATOM 605 O O . MET A 1 82 ? -3.174 -10.648 3.398 1 98.25 82 MET A O 1
ATOM 609 N N . PHE A 1 83 ? -4.703 -12.164 2.709 1 98.31 83 PHE A N 1
ATOM 610 C CA . PHE A 1 83 ? -5.805 -11.445 3.344 1 98.31 83 PHE A CA 1
ATOM 611 C C . PHE A 1 83 ? -5.574 -11.32 4.844 1 98.31 83 PHE A C 1
ATOM 613 O O . PHE A 1 83 ? -5.672 -10.227 5.402 1 98.31 83 PHE A O 1
ATOM 620 N N . PRO A 1 84 ? -5.262 -12.406 5.539 1 98.56 84 PRO A N 1
ATOM 621 C CA . PRO A 1 84 ? -5.008 -12.266 6.977 1 98.56 84 PRO A CA 1
ATOM 622 C C . PRO A 1 84 ? -3.9 -11.258 7.281 1 98.56 84 PRO A C 1
ATOM 624 O O . PRO A 1 84 ? -4.027 -10.453 8.211 1 98.56 84 PRO A O 1
ATOM 627 N N . ALA A 1 85 ? -2.832 -11.273 6.527 1 98.69 85 ALA A N 1
ATOM 628 C CA . ALA A 1 85 ? -1.725 -10.344 6.734 1 98.69 85 ALA A CA 1
ATOM 629 C C . ALA A 1 85 ? -2.156 -8.906 6.465 1 98.69 85 ALA A C 1
ATOM 631 O O . ALA A 1 85 ? -1.823 -7.996 7.227 1 98.69 85 ALA A O 1
ATOM 632 N N . TYR A 1 86 ? -2.891 -8.758 5.402 1 98.75 86 TYR A N 1
ATOM 633 C CA . TYR A 1 86 ? -3.348 -7.441 4.977 1 98.75 86 TYR A CA 1
ATOM 634 C C . TYR A 1 86 ? -4.277 -6.824 6.016 1 98.75 86 TYR A C 1
ATOM 636 O O . TYR A 1 86 ? -4.062 -5.691 6.457 1 98.75 86 TYR A O 1
ATOM 644 N N . PHE A 1 87 ? -5.227 -7.543 6.438 1 98.88 87 PHE A N 1
ATOM 645 C CA . PHE A 1 87 ? -6.215 -6.984 7.355 1 98.88 87 PHE A CA 1
ATOM 646 C C . PHE A 1 87 ? -5.633 -6.844 8.758 1 98.88 87 PHE A C 1
ATOM 648 O O . PHE A 1 87 ? -6.055 -5.977 9.523 1 98.88 87 PHE A O 1
ATOM 655 N N . THR A 1 88 ? -4.668 -7.668 9.109 1 98.88 88 THR A N 1
ATOM 656 C CA . THR A 1 88 ? -3.947 -7.441 10.359 1 98.88 88 THR A CA 1
ATOM 657 C C . THR A 1 88 ? -3.209 -6.105 10.32 1 98.88 88 THR A C 1
ATOM 659 O O . THR A 1 88 ? -3.309 -5.309 11.258 1 98.88 88 THR A O 1
ATOM 662 N N . LEU A 1 89 ? -2.482 -5.848 9.211 1 98.75 89 LEU A N 1
ATOM 663 C CA . LEU A 1 89 ? -1.74 -4.602 9.062 1 98.75 89 LEU A CA 1
ATOM 664 C C . LEU A 1 89 ? -2.676 -3.4 9.148 1 98.75 89 LEU A C 1
ATOM 666 O O . LEU A 1 89 ? -2.426 -2.467 9.914 1 98.75 89 LEU A O 1
ATOM 670 N N . ILE A 1 90 ? -3.738 -3.451 8.383 1 98.75 90 ILE A N 1
ATOM 671 C CA . ILE A 1 90 ? -4.625 -2.299 8.266 1 98.75 90 ILE A CA 1
ATOM 672 C C . ILE A 1 90 ? -5.367 -2.086 9.586 1 98.75 90 ILE A C 1
ATOM 674 O O . ILE A 1 90 ? -5.566 -0.949 10.016 1 98.75 90 ILE A O 1
ATOM 678 N N . SER A 1 91 ? -5.781 -3.219 10.266 1 98.88 91 SER A N 1
ATOM 679 C CA . SER A 1 91 ? -6.469 -3.088 11.547 1 98.88 91 SER A CA 1
ATOM 680 C C . SER A 1 91 ? -5.539 -2.516 12.617 1 98.88 91 SER A C 1
ATOM 682 O O . SER A 1 91 ? -5.949 -1.66 13.406 1 98.88 91 SER A O 1
ATOM 684 N N . ALA A 1 92 ? -4.328 -2.998 12.633 1 98.88 92 ALA A N 1
ATOM 685 C CA . ALA A 1 92 ? -3.369 -2.48 13.602 1 98.88 92 ALA A CA 1
ATOM 686 C C . ALA A 1 92 ? -3.104 -0.995 13.375 1 98.88 92 ALA A C 1
ATOM 688 O O . ALA A 1 92 ? -3.121 -0.201 14.312 1 98.88 92 ALA A O 1
ATOM 689 N N . CYS A 1 93 ? -2.875 -0.607 12.141 1 98.88 93 CYS A N 1
ATOM 690 C CA . CYS A 1 93 ? -2.604 0.788 11.812 1 98.88 93 CYS A CA 1
ATOM 691 C C . CYS A 1 93 ? -3.826 1.658 12.078 1 98.88 93 CYS A C 1
ATOM 693 O O . CYS A 1 93 ? -3.699 2.783 12.562 1 98.88 93 CYS A O 1
ATOM 695 N N . ALA A 1 94 ? -4.992 1.116 11.742 1 98.88 94 ALA A N 1
ATOM 696 C CA . ALA A 1 94 ? -6.215 1.861 12.023 1 98.88 94 ALA A CA 1
ATOM 697 C C . ALA A 1 94 ? -6.402 2.064 13.523 1 98.88 94 ALA A C 1
ATOM 699 O O . ALA A 1 94 ? -6.812 3.141 13.969 1 98.88 94 ALA A O 1
ATOM 700 N N . ALA A 1 95 ? -6.129 1.05 14.289 1 98.94 95 ALA A N 1
ATOM 701 C CA . ALA A 1 95 ? -6.25 1.158 15.742 1 98.94 95 ALA A CA 1
ATOM 702 C C . ALA A 1 95 ? -5.316 2.234 16.297 1 98.94 95 ALA A C 1
ATOM 704 O O . ALA A 1 95 ? -5.719 3.045 17.125 1 98.94 95 ALA A O 1
ATOM 705 N N . VAL A 1 96 ? -4.094 2.273 15.797 1 98.94 96 VAL A N 1
ATOM 706 C CA . VAL A 1 96 ? -3.123 3.268 16.25 1 98.94 96 VAL A CA 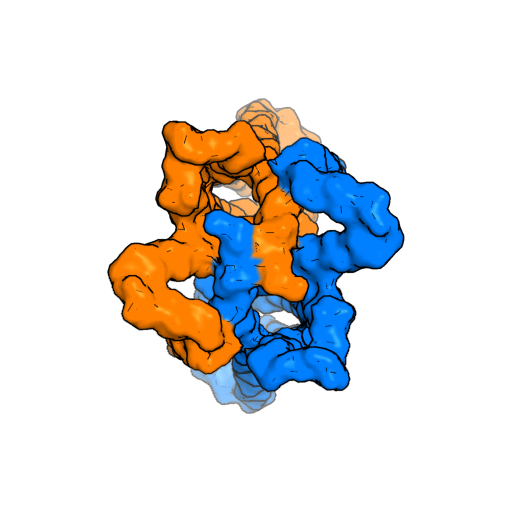1
ATOM 707 C C . VAL A 1 96 ? -3.568 4.66 15.805 1 98.94 96 VAL A C 1
ATOM 709 O O . VAL A 1 96 ? -3.438 5.629 16.562 1 98.94 96 VAL A O 1
ATOM 712 N N . SER A 1 97 ? -4.082 4.754 14.617 1 98.75 97 SER A N 1
ATOM 713 C CA . SER A 1 97 ? -4.57 6.035 14.125 1 98.75 97 SER A CA 1
ATOM 714 C C . SER A 1 97 ? -5.707 6.566 14.992 1 98.75 97 SER A C 1
ATOM 716 O O . SER A 1 97 ? -5.742 7.754 15.32 1 98.75 97 SER A O 1
ATOM 718 N N . VAL A 1 98 ? -6.641 5.68 15.359 1 98.81 98 VAL A N 1
ATOM 719 C CA . VAL A 1 98 ? -7.762 6.043 16.219 1 98.81 98 VAL A CA 1
ATOM 720 C C . VAL A 1 98 ? -7.242 6.488 17.578 1 98.81 98 VAL A C 1
ATOM 722 O O . VAL A 1 98 ? -7.645 7.535 18.094 1 98.81 98 VAL A O 1
ATOM 725 N N . ALA A 1 99 ? -6.328 5.746 18.141 1 98.81 99 ALA A N 1
ATOM 726 C CA . ALA A 1 99 ? -5.797 6.055 19.469 1 98.81 99 ALA A CA 1
ATOM 727 C C . ALA A 1 99 ? -5.062 7.391 19.469 1 98.81 99 ALA A C 1
ATOM 729 O O . ALA A 1 99 ? -5.242 8.203 20.375 1 98.81 99 ALA A O 1
ATOM 730 N N . ALA A 1 100 ? -4.254 7.629 18.484 1 98.69 100 ALA A N 1
ATOM 731 C CA . ALA A 1 100 ? -3.506 8.883 18.375 1 98.69 100 ALA A CA 1
ATOM 732 C C . ALA A 1 100 ? -4.445 10.07 18.219 1 98.69 100 ALA A C 1
ATOM 734 O O . ALA A 1 100 ? -4.277 11.094 18.891 1 98.69 100 ALA A O 1
ATOM 735 N N . PHE A 1 101 ? -5.434 9.938 17.391 1 98.69 101 PHE A N 1
ATOM 736 C CA . PHE A 1 101 ? -6.371 11.031 17.172 1 98.69 101 PHE A CA 1
ATOM 737 C C . PHE A 1 101 ? -7.199 11.305 18.422 1 98.69 101 PHE A C 1
ATOM 739 O O . PHE A 1 101 ? -7.445 12.461 18.766 1 98.69 101 PHE A O 1
ATOM 746 N N . ALA A 1 102 ? -7.609 10.25 19.078 1 98.44 102 ALA A N 1
ATOM 747 C CA . ALA A 1 102 ? -8.383 10.398 20.312 1 98.44 102 ALA A CA 1
ATOM 748 C C . ALA A 1 102 ? -7.551 11.039 21.422 1 98.44 102 ALA A C 1
ATOM 750 O O . ALA A 1 102 ? -8.078 11.789 22.25 1 98.44 102 ALA A O 1
ATOM 751 N N . TYR A 1 103 ? -6.32 10.68 21.422 1 97.94 103 TYR A N 1
ATOM 752 C CA . TYR A 1 103 ? -5.41 11.289 22.391 1 97.94 103 TYR A CA 1
ATOM 753 C C . TYR A 1 103 ? -5.301 12.797 22.156 1 97.94 103 TYR A C 1
ATOM 755 O O . TYR A 1 103 ? -5.324 13.578 23.109 1 97.94 103 TYR A O 1
ATOM 763 N N . LEU A 1 104 ? -5.27 13.203 20.938 1 97.38 104 LEU A N 1
ATOM 764 C CA . LEU A 1 104 ? -5.109 14.602 20.562 1 97.38 104 LEU A CA 1
ATOM 765 C C . LEU A 1 104 ? -6.438 15.344 20.688 1 97.38 104 LEU A C 1
ATOM 767 O O . LEU A 1 104 ? -6.453 16.562 20.875 1 97.38 104 LEU A O 1
ATOM 771 N N . HIS A 1 105 ? -7.523 14.578 20.578 1 97.56 105 HIS A N 1
ATOM 772 C CA . HIS A 1 105 ? -8.867 15.141 20.641 1 97.56 105 HIS A CA 1
ATOM 773 C C . HIS A 1 105 ? -9.766 14.312 21.547 1 97.56 105 HIS A C 1
ATOM 775 O O . HIS A 1 105 ? -10.711 13.664 21.078 1 97.56 105 HIS A O 1
ATOM 781 N N . PRO A 1 106 ? -9.523 14.492 22.859 1 96.62 106 PRO A N 1
ATOM 782 C CA . PRO A 1 106 ? -10.422 13.766 23.75 1 96.62 106 PRO A CA 1
ATOM 783 C C . PRO A 1 106 ? -11.891 14.109 23.531 1 96.62 106 PRO A C 1
ATOM 785 O O . PRO A 1 106 ? -12.227 15.266 23.281 1 96.62 106 PRO A O 1
ATOM 788 N N . TRP A 1 107 ? -12.703 13.164 23.625 1 95.19 107 TRP A N 1
ATOM 789 C CA . TRP A 1 107 ? -14.102 13.242 23.203 1 95.19 107 TRP A CA 1
ATOM 790 C C . TRP A 1 107 ? -14.805 14.43 23.844 1 95.19 107 TRP A C 1
ATOM 792 O O . TRP A 1 107 ? -15.492 15.195 23.156 1 95.19 107 TRP A O 1
ATOM 802 N N . LYS A 1 108 ? -14.594 14.727 25.141 1 96.56 108 LYS A N 1
ATOM 803 C CA . LYS A 1 108 ? -15.297 15.766 25.875 1 96.56 108 LYS A CA 1
ATOM 804 C C . LYS A 1 108 ? -14.859 17.156 25.422 1 96.56 108 LYS A C 1
ATOM 806 O O . LYS A 1 108 ? -15.648 18.094 25.469 1 96.56 108 LYS A O 1
ATOM 811 N N . ALA A 1 109 ? -13.664 17.25 24.938 1 97.25 109 ALA A N 1
ATOM 812 C CA . ALA A 1 109 ? -13.117 18.547 24.547 1 97.25 109 ALA A CA 1
ATOM 813 C C . ALA A 1 109 ? -13.156 18.75 23.031 1 97.25 109 ALA A C 1
ATOM 815 O O . ALA A 1 109 ? -12.938 19.844 22.531 1 97.25 109 ALA A O 1
ATOM 816 N N . ALA A 1 110 ? -13.5 17.672 22.297 1 97.19 110 ALA A N 1
ATOM 817 C CA . ALA A 1 110 ? -13.445 17.703 20.844 1 97.19 110 ALA A CA 1
ATOM 818 C C . ALA A 1 110 ? -14.617 18.5 20.266 1 97.19 110 ALA A C 1
ATOM 820 O O . ALA A 1 110 ? -15.734 18.438 20.797 1 97.19 110 ALA A O 1
ATOM 821 N N . SER A 1 111 ? -14.391 19.203 19.203 1 97.06 111 SER A N 1
ATOM 822 C CA . SER A 1 111 ? -15.453 19.859 18.438 1 97.06 111 SER A CA 1
ATOM 823 C C . SER A 1 111 ? -16.297 18.828 17.688 1 97.06 111 SER A C 1
ATOM 825 O O . SER A 1 111 ? -15.922 17.656 17.594 1 97.06 111 SER A O 1
ATOM 827 N N . ALA A 1 112 ? -17.375 19.234 17.109 1 96.69 112 ALA A N 1
ATOM 828 C CA . ALA A 1 112 ? -18.234 18.359 16.328 1 96.69 112 ALA A CA 1
ATOM 829 C C . ALA A 1 112 ? -17.469 17.781 15.141 1 96.69 112 ALA A C 1
ATOM 831 O O . ALA A 1 112 ? -17.594 16.594 14.828 1 96.69 112 ALA A O 1
ATOM 832 N N . VAL A 1 113 ? -16.703 18.641 14.484 1 96.81 113 VAL A N 1
ATOM 833 C CA . VAL A 1 113 ? -15.93 18.219 13.32 1 96.81 113 VAL A CA 1
ATOM 834 C C . VAL A 1 113 ? -14.938 17.125 13.727 1 96.81 113 VAL A C 1
ATOM 836 O O . VAL A 1 113 ? -14.805 16.125 13.039 1 96.81 113 VAL A O 1
ATOM 839 N N . GLU A 1 114 ? -14.297 17.344 14.828 1 97.94 114 GLU A N 1
ATOM 840 C CA . GLU A 1 114 ? -13.32 16.375 15.32 1 97.94 114 GLU A CA 1
ATOM 841 C C . GLU A 1 114 ? -14 15.062 15.695 1 97.94 114 GLU A C 1
ATOM 843 O O . GLU A 1 114 ? -13.438 13.984 15.484 1 97.94 114 GLU A O 1
ATOM 848 N N . ARG A 1 115 ? -15.203 15.133 16.203 1 98.12 115 ARG A N 1
ATOM 849 C CA . ARG A 1 115 ? -15.945 13.93 16.547 1 98.12 115 ARG A CA 1
ATOM 850 C C . ARG A 1 115 ? -16.344 13.156 15.289 1 98.12 115 ARG A C 1
ATOM 852 O O . ARG A 1 115 ? -16.297 11.922 15.273 1 98.12 115 ARG A O 1
ATOM 859 N N . TYR A 1 116 ? -16.75 13.852 14.25 1 98 116 TYR A N 1
ATOM 860 C CA . TYR A 1 116 ? -17.047 13.188 12.984 1 98 116 TYR A CA 1
ATOM 861 C C . TYR A 1 116 ? -15.812 12.477 12.445 1 98 116 TYR A C 1
ATOM 863 O O . TYR A 1 116 ? -15.898 11.344 11.961 1 98 116 TYR A O 1
ATOM 871 N N . GLN A 1 117 ? -14.664 13.195 12.531 1 98.44 117 GLN A N 1
ATOM 872 C CA . GLN A 1 117 ? -13.43 12.594 12.047 1 98.44 117 GLN A CA 1
ATOM 873 C C . GLN A 1 117 ? -13.094 11.32 12.828 1 98.44 117 GLN A C 1
ATOM 875 O O . GLN A 1 117 ? -12.703 10.312 12.242 1 98.44 117 GLN A O 1
ATOM 880 N N . LEU A 1 118 ? -13.211 11.398 14.109 1 98.5 118 LEU A N 1
ATOM 881 C CA . LEU A 1 118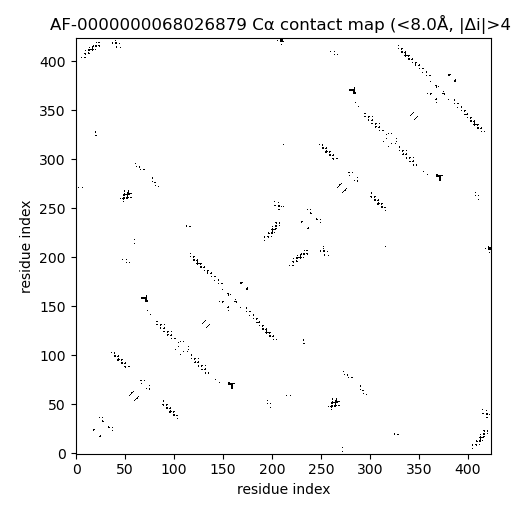 ? -12.992 10.219 14.93 1 98.5 118 LEU A CA 1
ATOM 882 C C . LEU A 1 118 ? -13.953 9.102 14.539 1 98.5 118 LEU A C 1
ATOM 884 O O . LEU A 1 118 ? -13.562 7.926 14.508 1 98.5 118 LEU A O 1
ATOM 888 N N . GLY A 1 119 ? -15.188 9.422 14.234 1 98.5 119 GLY A N 1
ATOM 889 C CA . GLY A 1 119 ? -16.156 8.453 13.766 1 98.5 119 GLY A CA 1
ATOM 890 C C . GLY A 1 119 ? -15.734 7.75 12.484 1 98.5 119 GLY A C 1
ATOM 891 O O . GLY A 1 119 ? -15.898 6.535 12.359 1 98.5 119 GLY A O 1
ATOM 892 N N . PHE A 1 120 ? -15.219 8.531 11.516 1 98.75 120 PHE A N 1
ATOM 893 C CA . PHE A 1 120 ? -14.727 7.938 10.281 1 98.75 120 PHE A CA 1
ATOM 894 C C . PHE A 1 120 ? -13.602 6.945 10.562 1 98.75 120 PHE A C 1
ATOM 896 O O . PHE A 1 120 ? -13.578 5.848 10 1 98.75 120 PHE A O 1
ATOM 903 N N . LEU A 1 121 ? -12.695 7.367 11.453 1 98.88 121 LEU A N 1
ATOM 904 C CA . LEU A 1 121 ? -11.555 6.52 11.773 1 98.88 121 LEU A CA 1
ATOM 905 C C . LEU A 1 121 ? -12.008 5.246 12.484 1 98.88 121 LEU A C 1
ATOM 907 O O . LEU A 1 121 ? -11.523 4.152 12.172 1 98.88 121 LEU A O 1
ATOM 911 N N . ILE A 1 122 ? -12.938 5.324 13.391 1 98.88 122 ILE A N 1
ATOM 912 C CA . ILE A 1 122 ? -13.461 4.168 14.109 1 98.88 122 ILE A CA 1
ATOM 913 C C . ILE A 1 122 ? -14.195 3.248 13.133 1 98.88 122 ILE A C 1
ATOM 915 O O . ILE A 1 122 ? -14.102 2.021 13.234 1 98.88 122 ILE A O 1
ATOM 919 N N . SER A 1 123 ? -14.93 3.848 12.242 1 98.81 123 SER A N 1
ATOM 920 C CA . SER A 1 123 ? -15.617 3.055 11.219 1 98.81 123 SER A CA 1
ATOM 921 C C . SER A 1 123 ? -14.625 2.273 10.367 1 98.81 123 SER A C 1
ATOM 923 O O . SER A 1 123 ? -14.828 1.09 10.094 1 98.81 123 SER A O 1
ATOM 925 N N . ALA A 1 124 ? -13.555 2.963 9.938 1 98.88 124 ALA A N 1
ATOM 926 C CA . ALA A 1 124 ? -12.523 2.27 9.172 1 98.88 124 ALA A CA 1
ATOM 927 C C . ALA A 1 124 ? -11.977 1.07 9.945 1 98.88 124 ALA A C 1
ATOM 929 O O . ALA A 1 124 ? -11.828 -0.02 9.383 1 98.88 124 ALA A O 1
ATOM 930 N N . LEU A 1 125 ? -11.688 1.273 11.195 1 98.94 125 LEU A N 1
ATOM 931 C CA . LEU A 1 125 ? -11.195 0.196 12.047 1 98.94 125 LEU A CA 1
ATOM 932 C C . LEU A 1 125 ? -12.227 -0.923 12.156 1 98.94 125 LEU A C 1
ATOM 934 O O . LEU A 1 125 ? -11.883 -2.1 12.016 1 98.94 125 LEU A O 1
ATOM 938 N N . GLY A 1 126 ? -13.461 -0.584 12.383 1 98.94 126 GLY A N 1
ATOM 939 C CA . GLY A 1 126 ? -14.516 -1.572 12.523 1 98.94 126 GLY A CA 1
ATOM 940 C C . GLY A 1 126 ? -14.688 -2.449 11.297 1 98.94 126 GLY A C 1
ATOM 941 O O . GLY A 1 126 ? -14.828 -3.668 11.422 1 98.94 126 GLY A O 1
ATOM 942 N N . PHE A 1 127 ? -14.703 -1.822 10.148 1 98.88 127 PHE A N 1
ATOM 943 C CA . PHE A 1 127 ? -14.852 -2.578 8.906 1 98.88 127 PHE A CA 1
ATOM 944 C C . PHE A 1 127 ? -13.656 -3.5 8.688 1 98.88 127 PHE A C 1
ATOM 946 O O . PHE A 1 127 ? -13.82 -4.637 8.234 1 98.88 127 PHE A O 1
ATOM 953 N N . ASN A 1 128 ? -12.477 -3.023 9.008 1 98.88 128 ASN A N 1
ATOM 954 C CA . ASN A 1 128 ? -11.305 -3.871 8.844 1 98.88 128 ASN A CA 1
ATOM 955 C C . ASN A 1 128 ? -11.297 -5.02 9.844 1 98.88 128 ASN A C 1
ATOM 957 O O . ASN A 1 128 ? -10.906 -6.141 9.516 1 98.88 128 ASN A O 1
ATOM 961 N N . LEU A 1 129 ? -11.719 -4.758 11.055 1 98.88 129 LEU A N 1
ATOM 962 C CA . LEU A 1 129 ? -11.805 -5.816 12.055 1 98.88 129 LEU A CA 1
ATOM 963 C C . LEU A 1 129 ? -12.844 -6.855 11.656 1 98.88 129 LEU A C 1
ATOM 965 O O . LEU A 1 129 ? -12.664 -8.055 11.891 1 98.88 129 LEU A O 1
ATOM 969 N N . SER A 1 130 ? -13.977 -6.398 11.094 1 98.88 130 SER A N 1
ATOM 970 C CA . SER A 1 130 ? -14.969 -7.352 10.609 1 98.88 130 SER A CA 1
ATOM 971 C C . SER A 1 130 ? -14.383 -8.273 9.547 1 98.88 130 SER A C 1
ATOM 973 O O . SER A 1 130 ? -14.672 -9.469 9.523 1 98.88 130 SER A O 1
ATOM 975 N N . ASN A 1 131 ? -13.57 -7.68 8.695 1 98.75 131 ASN A N 1
ATOM 976 C CA . ASN A 1 131 ? -12.891 -8.508 7.695 1 98.75 131 ASN A CA 1
ATOM 977 C C . ASN A 1 131 ? -11.898 -9.469 8.344 1 98.75 131 ASN A C 1
ATOM 979 O O . ASN A 1 131 ? -11.891 -10.656 8.039 1 98.75 131 ASN A O 1
ATOM 983 N N . LEU A 1 132 ? -11.117 -8.961 9.219 1 98.75 132 LEU A N 1
ATOM 984 C CA . LEU A 1 132 ? -10.055 -9.742 9.836 1 98.75 132 LEU A CA 1
ATOM 985 C C . LEU A 1 132 ? -10.633 -10.898 10.648 1 98.75 132 LEU A C 1
ATOM 987 O O . LEU A 1 132 ? -10.148 -12.031 10.562 1 98.75 132 LEU A O 1
ATOM 991 N N . LEU A 1 133 ? -11.695 -10.641 11.359 1 98.75 133 LEU A N 1
ATOM 992 C CA . LEU A 1 133 ? -12.125 -11.578 12.391 1 98.75 133 LEU A CA 1
ATOM 993 C C . LEU A 1 133 ? -13.297 -12.422 11.906 1 98.75 133 LEU A C 1
ATOM 995 O O . LEU A 1 133 ? -13.547 -13.516 12.43 1 98.75 133 LEU A O 1
ATOM 999 N N . VAL A 1 134 ? -14.055 -11.914 10.914 1 98.62 134 VAL A N 1
ATOM 1000 C CA . VAL A 1 134 ? -15.281 -12.602 10.539 1 98.62 134 VAL A CA 1
ATOM 1001 C C . VAL A 1 134 ? -15.211 -13.031 9.078 1 98.62 134 VAL A C 1
ATOM 1003 O O . VAL A 1 134 ? -15.148 -14.227 8.781 1 98.62 134 VAL A O 1
ATOM 1006 N N . PHE A 1 135 ? -15.031 -12.109 8.172 1 98.44 135 PHE A N 1
ATOM 1007 C CA . PHE A 1 135 ? -15.234 -12.414 6.758 1 98.44 135 PHE A CA 1
ATOM 1008 C C . PHE A 1 135 ? -14.047 -13.188 6.199 1 98.44 135 PHE A C 1
ATOM 1010 O O . PHE A 1 135 ? -14.219 -14.094 5.379 1 98.44 135 PHE A O 1
ATOM 1017 N N . THR A 1 136 ? -12.82 -12.82 6.602 1 98.12 136 THR A N 1
ATOM 1018 C CA . THR A 1 136 ? -11.633 -13.469 6.055 1 98.12 136 THR A CA 1
ATOM 1019 C C . THR A 1 136 ? -11.625 -14.961 6.395 1 98.12 136 THR A C 1
ATOM 1021 O O . THR A 1 136 ? -11.516 -15.805 5.5 1 98.12 136 THR A O 1
ATOM 1024 N N . PRO A 1 137 ? -11.781 -15.367 7.652 1 98.19 137 PRO A N 1
ATOM 1025 C CA . PRO A 1 137 ? -11.789 -16.797 7.941 1 98.19 137 PRO A CA 1
ATOM 1026 C C . PRO A 1 137 ? -12.93 -17.531 7.238 1 98.19 137 PRO A C 1
ATOM 1028 O O . PRO A 1 137 ? -12.742 -18.672 6.781 1 98.19 137 PRO A O 1
ATOM 1031 N N . MET A 1 138 ? -14.094 -16.922 7.109 1 98 138 MET A N 1
ATOM 1032 C CA . MET A 1 138 ? -15.234 -17.547 6.434 1 98 138 MET A CA 1
ATOM 1033 C C . MET A 1 138 ? -14.945 -17.734 4.945 1 98 138 MET A C 1
ATOM 1035 O O . MET A 1 138 ? -15.258 -18.781 4.379 1 98 138 MET A O 1
ATOM 1039 N N . THR A 1 139 ? -14.383 -16.734 4.332 1 97.25 139 THR A N 1
ATOM 1040 C CA . THR A 1 139 ? -14.078 -16.781 2.904 1 97.25 139 THR A CA 1
ATOM 1041 C C . THR A 1 139 ? -13.031 -17.844 2.611 1 97.25 139 THR A C 1
ATOM 1043 O O . THR A 1 139 ? -13.156 -18.609 1.643 1 97.25 139 THR A O 1
ATOM 1046 N N . ILE A 1 140 ? -12.031 -17.906 3.447 1 97.75 140 ILE A N 1
ATOM 1047 C CA . ILE A 1 140 ? -10.945 -18.844 3.23 1 97.75 140 ILE A CA 1
ATOM 1048 C C . ILE A 1 140 ? -11.461 -20.281 3.389 1 97.75 140 ILE A C 1
ATOM 1050 O O . ILE A 1 140 ? -11.148 -21.156 2.576 1 97.75 140 ILE A O 1
ATOM 1054 N N . GLU A 1 141 ? -12.234 -20.5 4.387 1 97.44 141 GLU A N 1
ATOM 1055 C CA . GLU A 1 141 ? -12.805 -21.828 4.613 1 97.44 141 GLU A CA 1
ATOM 1056 C C . GLU A 1 141 ? -13.672 -22.266 3.434 1 97.44 141 GLU A C 1
ATOM 1058 O O . GLU A 1 141 ? -13.531 -23.375 2.938 1 97.44 141 GLU A O 1
ATOM 1063 N N . MET A 1 142 ? -14.516 -21.422 3.004 1 96.94 142 MET A N 1
ATOM 1064 C CA . MET A 1 142 ? -15.406 -21.734 1.889 1 96.94 142 MET A CA 1
ATOM 1065 C C . MET A 1 142 ? -14.609 -21.938 0.603 1 96.94 142 MET A C 1
ATOM 1067 O O . MET A 1 142 ? -14.945 -22.797 -0.211 1 96.94 142 MET A O 1
ATOM 1071 N N . MET A 1 143 ? -13.633 -21.141 0.425 1 97.25 143 MET A N 1
ATOM 1072 C CA . ME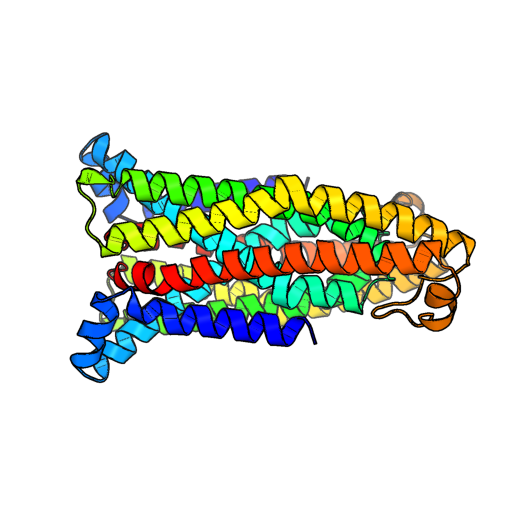T A 1 143 ? -12.773 -21.266 -0.75 1 97.25 143 MET A CA 1
ATOM 1073 C C . MET A 1 143 ? -12.109 -22.625 -0.809 1 97.25 143 MET A C 1
ATOM 1075 O O . MET A 1 143 ? -12.086 -23.266 -1.862 1 97.25 143 MET A O 1
ATOM 1079 N N . LYS A 1 144 ? -11.609 -23.094 0.326 1 97.25 144 LYS A N 1
ATOM 1080 C CA . LYS A 1 144 ? -10.938 -24.391 0.378 1 97.25 144 LYS A CA 1
ATOM 1081 C C . LYS A 1 144 ? -11.906 -25.516 0.03 1 97.25 144 LYS A C 1
ATOM 1083 O O . LYS A 1 144 ? -11.547 -26.438 -0.708 1 97.25 144 LYS A O 1
ATOM 1088 N N . LYS A 1 145 ? -13.086 -25.422 0.535 1 96.88 145 LYS A N 1
ATOM 1089 C CA . LYS A 1 145 ? -14.109 -26.422 0.238 1 96.88 145 LYS A CA 1
ATOM 1090 C C . LYS A 1 145 ? -14.484 -26.406 -1.24 1 96.88 145 LYS A C 1
ATOM 1092 O O . LYS A 1 145 ? -14.609 -27.469 -1.868 1 96.88 145 LYS A O 1
ATOM 1097 N N . ARG A 1 146 ? -14.656 -25.203 -1.765 1 96.5 146 ARG A N 1
ATOM 1098 C CA . ARG A 1 146 ? -14.984 -25.031 -3.178 1 96.5 146 ARG A CA 1
ATOM 1099 C C . ARG A 1 146 ? -13.883 -25.594 -4.066 1 96.5 146 ARG A C 1
ATOM 1101 O O . ARG A 1 146 ? -14.164 -26.297 -5.043 1 96.5 146 ARG A O 1
ATOM 1108 N N . HIS A 1 147 ? -12.688 -25.328 -3.717 1 96.75 147 HIS A N 1
ATOM 1109 C CA . HIS A 1 147 ? -11.547 -25.812 -4.496 1 96.75 147 HIS A CA 1
ATOM 1110 C C . HIS A 1 147 ? -11.484 -27.328 -4.508 1 96.75 147 HIS A C 1
ATOM 1112 O O . HIS A 1 147 ? -11.156 -27.938 -5.531 1 96.75 147 HIS A O 1
ATOM 1118 N N . LYS A 1 148 ? -11.766 -27.906 -3.4 1 97.25 148 LYS A N 1
ATOM 1119 C CA . LYS A 1 148 ? -11.75 -29.359 -3.305 1 97.25 148 LYS A CA 1
ATOM 1120 C C . LYS A 1 148 ? -12.742 -29.984 -4.277 1 97.25 148 LYS A C 1
ATOM 1122 O O . LYS A 1 148 ? -12.391 -30.891 -5.027 1 97.25 148 LYS A O 1
ATOM 1127 N N . ILE A 1 149 ? -13.938 -29.5 -4.316 1 97.12 149 ILE A N 1
ATOM 1128 C CA . ILE A 1 149 ? -14.969 -30.031 -5.195 1 97.12 149 ILE A CA 1
ATOM 1129 C C . ILE A 1 149 ? -14.594 -29.766 -6.652 1 97.12 149 ILE A C 1
ATOM 1131 O O . ILE A 1 149 ? -14.773 -30.641 -7.512 1 97.12 149 ILE A O 1
ATOM 1135 N N . GLU A 1 150 ? -14.094 -28.594 -6.938 1 97.25 150 GLU A N 1
ATOM 1136 C CA . GLU A 1 150 ? -13.695 -28.234 -8.297 1 97.25 150 GLU A CA 1
ATOM 1137 C C . GLU A 1 150 ? -12.594 -29.172 -8.805 1 97.25 150 GLU A C 1
ATOM 1139 O O . GLU A 1 150 ? -12.594 -29.562 -9.977 1 97.25 150 GLU A O 1
ATOM 1144 N N . ARG A 1 151 ? -11.695 -29.516 -7.922 1 96.88 151 ARG A N 1
ATOM 1145 C CA . ARG A 1 151 ? -10.625 -30.438 -8.297 1 96.88 151 ARG A CA 1
ATOM 1146 C C . ARG A 1 151 ? -11.188 -31.828 -8.625 1 96.88 151 ARG A C 1
ATOM 1148 O O . ARG A 1 151 ? -10.742 -32.469 -9.57 1 96.88 151 ARG A O 1
ATOM 1155 N N . GLU A 1 152 ? -12.164 -32.25 -7.895 1 96.5 152 GLU A N 1
ATOM 1156 C CA . GLU A 1 152 ? -12.82 -33.5 -8.148 1 96.5 152 GLU A CA 1
ATOM 1157 C C . GLU A 1 152 ? -13.523 -33.5 -9.5 1 96.5 152 GLU A C 1
ATOM 1159 O O . GLU A 1 152 ? -13.625 -34.562 -10.156 1 96.5 152 GLU A O 1
ATOM 1164 N N . LEU A 1 153 ? -13.977 -32.344 -9.875 1 95.62 153 LEU A N 1
ATOM 1165 C CA . LEU A 1 153 ? -14.68 -32.219 -11.141 1 95.62 153 LEU A CA 1
ATOM 1166 C C . LEU A 1 153 ? -13.711 -31.828 -12.258 1 95.62 153 LEU A C 1
ATOM 1168 O O . LEU A 1 153 ? -14.125 -31.609 -13.398 1 95.62 153 LEU A O 1
ATOM 1172 N N . SER A 1 154 ? -12.422 -31.641 -11.906 1 95.56 154 SER A N 1
ATOM 1173 C CA . SER A 1 154 ? -11.359 -31.297 -12.836 1 95.56 154 SER A CA 1
ATOM 1174 C C . SER A 1 154 ? -11.633 -29.953 -13.508 1 95.56 154 SER A C 1
ATOM 1176 O O . SER A 1 154 ? -11.508 -29.812 -14.727 1 95.56 154 SER A O 1
ATOM 1178 N N . ILE A 1 155 ? -12.125 -28.984 -12.766 1 95.62 155 ILE A N 1
ATOM 1179 C CA . ILE A 1 155 ? -12.312 -27.609 -13.234 1 95.62 155 ILE A CA 1
ATOM 1180 C C . ILE A 1 155 ? -11.594 -26.641 -12.297 1 95.62 155 ILE A C 1
ATOM 1182 O O . ILE A 1 155 ? -11.172 -27.031 -11.203 1 95.62 155 ILE A O 1
ATOM 1186 N N . GLY A 1 156 ? -11.375 -25.359 -12.672 1 94 156 GLY A N 1
ATOM 1187 C CA . GLY A 1 156 ? -10.883 -24.312 -11.789 1 94 156 GLY A CA 1
ATOM 1188 C C . GLY A 1 156 ? -9.422 -23.984 -12.016 1 94 156 GLY A C 1
ATOM 1189 O O . GLY A 1 156 ? -8.805 -23.297 -11.203 1 94 156 GLY A O 1
ATOM 1190 N N . ASP A 1 157 ? -8.883 -24.406 -13.094 1 93 157 ASP A N 1
ATOM 1191 C CA . ASP A 1 157 ? -7.457 -24.219 -13.312 1 93 157 ASP A CA 1
ATOM 1192 C C . ASP A 1 157 ? -7.199 -23.047 -14.266 1 93 157 ASP A C 1
ATOM 1194 O O . ASP A 1 157 ? -6.047 -22.719 -14.562 1 93 157 ASP A O 1
ATOM 1198 N N . GLU A 1 158 ? -8.266 -22.406 -14.688 1 95.56 158 GLU A N 1
ATOM 1199 C CA . GLU A 1 158 ? -8.102 -21.312 -15.641 1 95.56 158 GLU A CA 1
ATOM 1200 C C . GLU A 1 158 ? -7.648 -20.031 -14.938 1 95.56 158 GLU A C 1
ATOM 1202 O O . GLU A 1 158 ? -7.742 -19.922 -13.711 1 95.56 158 GLU A O 1
ATOM 1207 N N . VAL A 1 159 ? -7.16 -19.109 -15.695 1 95.44 159 VAL A N 1
ATOM 1208 C CA . VAL A 1 159 ? -6.801 -17.781 -15.219 1 95.44 159 VAL A CA 1
ATOM 1209 C C . VAL A 1 159 ? -7.996 -16.844 -15.352 1 95.44 159 VAL A C 1
ATOM 1211 O O . VAL A 1 159 ? -8.695 -16.859 -16.375 1 95.44 159 VAL A O 1
ATOM 1214 N N . GLY A 1 160 ? -8.211 -16.031 -14.273 1 94.06 160 GLY A N 1
ATOM 1215 C CA . GLY A 1 160 ? -9.297 -15.078 -14.336 1 94.06 160 GLY A CA 1
ATOM 1216 C C . GLY A 1 160 ? -10.648 -15.68 -14 1 94.06 160 GLY A C 1
ATOM 1217 O O . GLY A 1 160 ? -10.758 -16.5 -13.094 1 94.06 160 GLY A O 1
ATOM 1218 N N . TRP A 1 161 ? -11.648 -15.289 -14.789 1 91.62 161 TRP A N 1
ATOM 1219 C CA . TRP A 1 161 ? -13.008 -15.742 -14.539 1 91.62 161 TRP A CA 1
ATOM 1220 C C . TRP A 1 161 ? -13.18 -17.203 -14.938 1 91.62 161 TRP A C 1
ATOM 1222 O O . TRP A 1 161 ? -12.578 -17.672 -15.914 1 91.62 161 TRP A O 1
ATOM 1232 N N . SER A 1 162 ? -14.023 -17.812 -14.258 1 91.31 162 SER A N 1
ATOM 1233 C CA . SER A 1 162 ? -14.273 -19.234 -14.523 1 91.31 162 SER A CA 1
ATOM 1234 C C . SER A 1 162 ? -14.734 -19.453 -15.961 1 91.31 162 SER A C 1
ATOM 1236 O O . SER A 1 162 ? -15.547 -18.688 -16.484 1 91.31 162 SER A O 1
ATOM 1238 N N . LYS A 1 163 ? -14.305 -20.531 -16.547 1 90.75 163 LYS A N 1
ATOM 1239 C CA . LYS A 1 163 ? -14.734 -20.938 -17.875 1 90.75 163 LYS A CA 1
ATOM 1240 C C . LYS A 1 163 ? -15.68 -22.141 -17.812 1 90.75 163 LYS A C 1
ATOM 1242 O O . LYS A 1 163 ? -16.141 -22.656 -18.828 1 90.75 163 LYS A O 1
ATOM 1247 N N . ASN A 1 164 ? -15.945 -22.562 -16.609 1 92.06 164 ASN A N 1
ATOM 1248 C CA . ASN A 1 164 ? -16.734 -23.766 -16.391 1 92.06 164 ASN A CA 1
ATOM 1249 C C . ASN A 1 164 ? -18 -23.484 -15.594 1 92.06 164 ASN A C 1
ATOM 1251 O O . ASN A 1 164 ? -18.359 -24.234 -14.695 1 92.06 164 ASN A O 1
ATOM 1255 N N . VAL A 1 165 ? -18.578 -22.422 -15.859 1 91.31 165 VAL A N 1
ATOM 1256 C CA . VAL A 1 165 ? -19.75 -21.953 -15.125 1 91.31 165 VAL A CA 1
ATOM 1257 C C . VAL A 1 165 ? -20.875 -22.969 -15.227 1 91.31 165 VAL A C 1
ATOM 1259 O O . VAL A 1 165 ? -21.531 -23.281 -14.234 1 91.31 165 VAL A O 1
ATOM 1262 N N . LYS A 1 166 ? -21.141 -23.562 -16.391 1 93.38 166 LYS A N 1
ATOM 1263 C CA . LYS A 1 166 ? -22.219 -24.531 -16.578 1 93.38 166 LYS A CA 1
ATOM 1264 C C . LYS A 1 166 ? -21.984 -25.797 -15.758 1 93.38 166 LYS A C 1
ATOM 1266 O O . LYS A 1 166 ? -22.906 -26.297 -15.109 1 93.38 166 LYS A O 1
ATOM 1271 N N . THR A 1 167 ? -20.766 -26.266 -15.836 1 93.31 167 THR A N 1
ATOM 1272 C CA . THR A 1 167 ? -20.422 -27.453 -15.055 1 93.31 167 THR A CA 1
ATOM 1273 C C . THR A 1 167 ? -20.609 -27.188 -13.562 1 93.31 167 THR A C 1
ATOM 1275 O O . THR A 1 167 ? -21.156 -28.031 -12.844 1 93.31 167 THR A O 1
ATOM 1278 N N . ALA A 1 168 ? -20.219 -26.094 -13.031 1 93.06 168 ALA A N 1
ATOM 1279 C CA . ALA A 1 168 ? -20.344 -25.75 -11.617 1 93.06 168 ALA A CA 1
ATOM 1280 C C . ALA A 1 168 ? -21.812 -25.641 -11.203 1 93.06 168 ALA A C 1
ATOM 1282 O O . ALA A 1 168 ? -22.172 -26.047 -10.102 1 93.06 168 ALA A O 1
ATOM 1283 N N . LYS A 1 169 ? -22.625 -25.078 -12.094 1 93.56 169 LYS A N 1
ATOM 1284 C CA . LYS A 1 169 ? -24.047 -24.891 -11.789 1 93.56 169 LYS A CA 1
ATOM 1285 C C . LYS A 1 169 ? -24.797 -26.219 -11.773 1 93.56 169 LYS A C 1
ATOM 1287 O O . LYS A 1 169 ? -25.828 -26.359 -11.117 1 93.56 169 LYS A O 1
ATOM 1292 N N . SER A 1 170 ? -24.312 -27.156 -12.5 1 95.12 170 SER A N 1
ATOM 1293 C CA . SER A 1 170 ? -24.969 -28.469 -12.602 1 95.12 170 SER A CA 1
ATOM 1294 C C . SER A 1 170 ? -24.734 -29.297 -11.352 1 95.12 170 SER A C 1
ATOM 1296 O O . SER A 1 170 ? -25.438 -30.297 -11.125 1 95.12 170 SER A O 1
ATOM 1298 N N . ASN A 1 171 ? -23.75 -29.047 -10.578 1 95.56 171 ASN A N 1
ATOM 1299 C CA . ASN A 1 171 ? -23.547 -29.641 -9.266 1 95.56 171 ASN A CA 1
ATOM 1300 C C . ASN A 1 171 ? -24.188 -28.812 -8.156 1 95.56 171 ASN A C 1
ATOM 1302 O O . ASN A 1 171 ? -23.672 -27.766 -7.789 1 95.56 171 ASN A O 1
ATOM 1306 N N . PRO A 1 172 ? -25.219 -29.328 -7.598 1 95.88 172 PRO A N 1
ATOM 1307 C CA . PRO A 1 172 ? -25.984 -28.516 -6.656 1 95.88 172 PRO A CA 1
ATOM 1308 C C . PRO A 1 172 ? -25.172 -28.078 -5.445 1 95.88 172 PRO A C 1
ATOM 1310 O O . PRO A 1 172 ? -25.344 -26.953 -4.941 1 95.88 172 PRO A O 1
ATOM 1313 N N . THR A 1 173 ? -24.328 -28.953 -4.941 1 96.56 173 THR A N 1
ATOM 1314 C CA . THR A 1 173 ? -23.484 -28.609 -3.799 1 96.56 173 THR A CA 1
ATOM 1315 C C . THR A 1 173 ? -22.531 -27.469 -4.148 1 96.56 173 THR A C 1
ATOM 1317 O O . THR A 1 173 ? -22.406 -26.5 -3.396 1 96.56 173 THR A O 1
ATOM 1320 N N . LEU A 1 174 ? -21.859 -27.562 -5.258 1 96.88 174 LEU A N 1
ATOM 1321 C CA . LEU A 1 174 ? -20.922 -26.531 -5.695 1 96.88 174 LEU A CA 1
ATOM 1322 C C . LEU A 1 174 ? -21.656 -25.219 -5.992 1 96.88 174 LEU A C 1
ATOM 1324 O O . LEU A 1 174 ? -21.172 -24.141 -5.68 1 96.88 174 LEU A O 1
ATOM 1328 N N . ALA A 1 175 ? -22.812 -25.312 -6.617 1 96.75 175 ALA A N 1
ATOM 1329 C CA . ALA A 1 175 ? -23.609 -24.125 -6.926 1 96.75 175 ALA A CA 1
ATOM 1330 C C . ALA A 1 175 ? -23.969 -23.359 -5.656 1 96.75 175 ALA A C 1
ATOM 1332 O O . ALA A 1 175 ? -23.875 -22.141 -5.617 1 96.75 175 ALA A O 1
ATOM 1333 N N . ALA A 1 176 ? -24.391 -24.078 -4.652 1 96.5 176 ALA A N 1
ATOM 1334 C CA . ALA A 1 176 ? -24.734 -23.469 -3.375 1 96.5 176 ALA A CA 1
ATOM 1335 C C . ALA A 1 176 ? -23.516 -22.828 -2.715 1 96.5 176 ALA A C 1
ATOM 1337 O O . ALA A 1 176 ? -23.625 -21.75 -2.135 1 96.5 176 ALA A O 1
ATOM 1338 N N . MET A 1 177 ? -22.406 -23.484 -2.801 1 96.06 177 MET A N 1
ATOM 1339 C CA . MET A 1 177 ? -21.188 -22.969 -2.207 1 96.06 177 MET A CA 1
ATOM 1340 C C . MET A 1 177 ? -20.719 -21.703 -2.934 1 96.06 177 MET A C 1
ATOM 1342 O O . MET A 1 177 ? -20.25 -20.766 -2.303 1 96.06 177 MET A O 1
ATOM 1346 N N . ASN A 1 178 ? -20.781 -21.766 -4.227 1 96 178 ASN A N 1
ATOM 1347 C CA . ASN A 1 178 ? -20.422 -20.594 -5.012 1 96 178 ASN A CA 1
ATOM 1348 C C . ASN A 1 178 ? -21.266 -19.391 -4.641 1 96 178 ASN A C 1
ATOM 1350 O O . ASN A 1 178 ? -20.75 -18.266 -4.535 1 96 178 ASN A O 1
ATOM 1354 N N . LYS A 1 179 ? -22.547 -19.609 -4.5 1 95.75 179 LYS A N 1
ATOM 1355 C CA . LYS A 1 179 ? -23.438 -18.547 -4.094 1 95.75 179 LYS A CA 1
ATOM 1356 C C . LYS A 1 179 ? -23.062 -18 -2.721 1 95.75 179 LYS A C 1
ATOM 1358 O O . LYS A 1 179 ? -23 -16.781 -2.529 1 95.75 179 LYS A O 1
ATOM 1363 N N . LYS A 1 180 ? -22.844 -18.859 -1.804 1 96.06 180 LYS A N 1
ATOM 1364 C CA . LYS A 1 180 ? -22.469 -18.453 -0.451 1 96.06 180 LYS A CA 1
ATOM 1365 C C . LYS A 1 180 ? -21.125 -17.719 -0.448 1 96.06 180 LYS A C 1
ATOM 1367 O O . LYS A 1 180 ? -20.984 -16.703 0.217 1 96.06 180 LYS A O 1
ATOM 1372 N N . PHE A 1 181 ? -20.172 -18.281 -1.166 1 96.94 181 PHE A N 1
ATOM 1373 C CA . PHE A 1 181 ? -18.859 -17.641 -1.287 1 96.94 181 PHE A CA 1
ATOM 1374 C C . PHE A 1 181 ? -19.016 -16.234 -1.869 1 96.94 181 PHE A C 1
ATOM 1376 O O . PHE A 1 181 ? -18.406 -15.281 -1.366 1 96.94 181 PHE A O 1
ATOM 1383 N N . GLY A 1 182 ? -19.75 -16.125 -2.916 1 95 182 GLY A N 1
ATOM 1384 C CA . GLY A 1 182 ? -19.969 -14.828 -3.531 1 95 182 GLY A CA 1
ATOM 1385 C C . GLY A 1 182 ? -20.562 -13.812 -2.572 1 95 182 GLY A C 1
ATOM 1386 O O . GLY A 1 182 ? -20.172 -12.641 -2.584 1 95 182 GLY A O 1
ATOM 1387 N N . MET A 1 183 ? -21.484 -14.258 -1.782 1 96.19 183 MET A N 1
ATOM 1388 C CA . MET A 1 183 ? -22.141 -13.375 -0.813 1 96.19 183 MET A CA 1
ATOM 1389 C C . MET A 1 183 ? -21.141 -12.922 0.256 1 96.19 183 MET A C 1
ATOM 1391 O O . MET A 1 183 ? -21.031 -11.727 0.529 1 96.19 183 MET A O 1
ATOM 1395 N N . ILE A 1 184 ? -20.422 -13.844 0.83 1 96.88 184 ILE A N 1
ATOM 1396 C CA . ILE A 1 184 ? -19.5 -13.531 1.916 1 96.88 184 ILE A CA 1
ATOM 1397 C C . ILE A 1 184 ? -18.359 -12.664 1.388 1 96.88 184 ILE A C 1
ATOM 1399 O O . ILE A 1 184 ? -17.969 -11.688 2.021 1 96.88 184 ILE A O 1
ATOM 1403 N N . HIS A 1 185 ? -17.781 -13.078 0.265 1 95.44 185 HIS A N 1
ATOM 1404 C CA . HIS A 1 185 ? -16.734 -12.289 -0.363 1 95.44 185 HIS A CA 1
ATOM 1405 C C . HIS A 1 185 ? -17.219 -10.891 -0.722 1 95.44 185 HIS A C 1
ATOM 1407 O O . HIS A 1 185 ? -16.484 -9.914 -0.607 1 95.44 185 HIS A O 1
ATOM 1413 N N . GLY A 1 186 ? -18.438 -10.812 -1.217 1 95.12 186 GLY A N 1
ATOM 1414 C CA . GLY A 1 186 ? -19.047 -9.523 -1.5 1 95.12 186 GLY A CA 1
ATOM 1415 C C . GLY A 1 186 ? -19.156 -8.633 -0.277 1 95.12 186 GLY A C 1
ATOM 1416 O O . GLY A 1 186 ? -18.875 -7.434 -0.348 1 95.12 186 GLY A O 1
ATOM 1417 N N . LEU A 1 187 ? -19.594 -9.18 0.843 1 96.62 187 LEU A N 1
ATOM 1418 C CA . LEU A 1 187 ? -19.688 -8.438 2.096 1 96.62 187 LEU A CA 1
ATOM 1419 C C . LEU A 1 187 ? -18.297 -8 2.566 1 96.62 187 LEU A C 1
ATOM 1421 O O . LEU A 1 187 ? -18.125 -6.887 3.059 1 96.62 187 LEU A O 1
ATOM 1425 N N . SER A 1 188 ? -17.328 -8.906 2.441 1 97.38 188 SER A N 1
ATOM 1426 C CA . SER A 1 188 ? -15.945 -8.57 2.758 1 97.38 188 SER A CA 1
ATOM 1427 C C . SER A 1 188 ? -15.453 -7.398 1.913 1 97.38 188 SER A C 1
ATOM 1429 O O . SER A 1 188 ? -14.836 -6.469 2.436 1 97.38 188 SER A O 1
ATOM 1431 N N . SER A 1 189 ? -15.734 -7.469 0.65 1 95.88 189 SER A N 1
ATOM 1432 C CA . SER A 1 189 ? -15.336 -6.418 -0.281 1 95.88 189 SER A CA 1
ATOM 1433 C C . SER A 1 189 ? -16.016 -5.098 0.052 1 95.88 189 SER A C 1
ATOM 1435 O O . SER A 1 189 ? -15.406 -4.031 -0.031 1 95.88 189 SER A O 1
ATOM 1437 N N . LEU A 1 190 ? -17.297 -5.172 0.377 1 96.25 190 LEU A N 1
ATOM 1438 C CA . LEU A 1 190 ? -18.047 -3.977 0.766 1 96.25 190 LEU A CA 1
ATOM 1439 C C . LEU A 1 190 ? -17.438 -3.348 2.018 1 96.25 190 LEU A C 1
ATOM 1441 O O . LEU A 1 190 ? -17.25 -2.131 2.082 1 96.25 190 LEU A O 1
ATOM 1445 N N . ALA A 1 191 ? -17.141 -4.195 2.975 1 98.06 191 ALA A N 1
ATOM 1446 C CA . ALA A 1 191 ? -16.5 -3.699 4.191 1 98.06 191 ALA A CA 1
ATOM 1447 C C . ALA A 1 191 ? -15.164 -3.027 3.877 1 98.06 191 ALA A C 1
ATOM 1449 O O . ALA A 1 191 ? -14.836 -1.991 4.457 1 98.06 191 ALA A O 1
ATOM 1450 N N . ASN A 1 192 ? -14.43 -3.623 2.984 1 98 192 ASN A N 1
ATOM 1451 C CA . ASN A 1 192 ? -13.148 -3.059 2.578 1 98 192 ASN A CA 1
ATOM 1452 C C . ASN A 1 192 ? -13.32 -1.685 1.937 1 98 192 ASN A C 1
ATOM 1454 O O . ASN A 1 192 ? -12.578 -0.751 2.254 1 98 192 ASN A O 1
ATOM 1458 N N . ILE A 1 193 ? -14.289 -1.531 1.107 1 97.75 193 ILE A N 1
ATOM 1459 C CA . ILE A 1 193 ? -14.508 -0.271 0.406 1 97.75 193 ILE A CA 1
ATOM 1460 C C . ILE A 1 193 ? -15.039 0.777 1.381 1 97.75 193 ILE A C 1
ATOM 1462 O O . ILE A 1 193 ? -14.703 1.96 1.271 1 97.75 193 ILE A O 1
ATOM 1466 N N . MET A 1 194 ? -15.844 0.358 2.293 1 98.25 194 MET A N 1
ATOM 1467 C CA . MET A 1 194 ? -16.328 1.283 3.312 1 98.25 194 MET A CA 1
ATOM 1468 C C . MET A 1 194 ? -15.188 1.784 4.188 1 98.25 194 MET A C 1
ATOM 1470 O O . MET A 1 194 ? -15.164 2.953 4.574 1 98.25 194 MET A O 1
ATOM 1474 N N . SER A 1 195 ? -14.312 0.872 4.504 1 98.69 195 SER A N 1
ATOM 1475 C CA . SER A 1 195 ? -13.125 1.275 5.254 1 98.69 195 SER A CA 1
ATOM 1476 C C . SER A 1 195 ? -12.305 2.295 4.473 1 98.69 195 SER A C 1
ATOM 1478 O O . SER A 1 195 ? -11.938 3.346 5.008 1 98.69 195 SER A O 1
ATOM 1480 N N . PHE A 1 196 ? -12.023 2.02 3.232 1 98.56 196 PHE A N 1
ATOM 1481 C CA . PHE A 1 196 ? -11.266 2.934 2.385 1 98.56 196 PHE A CA 1
ATOM 1482 C C . PHE A 1 196 ? -11.992 4.266 2.246 1 98.56 196 PHE A C 1
ATOM 1484 O O . PHE A 1 196 ? -11.367 5.328 2.268 1 98.56 196 PHE A O 1
ATOM 1491 N N . GLY A 1 197 ? -13.297 4.16 2.064 1 98.31 197 GLY A N 1
ATOM 1492 C CA . GLY A 1 197 ? -14.117 5.359 1.979 1 98.31 197 GLY A CA 1
ATOM 1493 C C . GLY A 1 197 ? -14.031 6.23 3.219 1 98.31 197 GLY A C 1
ATOM 1494 O O . GLY A 1 197 ? -14.008 7.461 3.121 1 98.31 197 GLY A O 1
ATOM 1495 N N . SER A 1 198 ? -13.992 5.617 4.379 1 98.62 198 SER A N 1
ATOM 1496 C CA . SER A 1 198 ? -13.859 6.352 5.629 1 98.62 198 SER A CA 1
ATOM 1497 C C . SER A 1 198 ? -12.531 7.109 5.688 1 98.62 198 SER A C 1
ATOM 1499 O O . SER A 1 198 ? -12.477 8.234 6.18 1 98.62 198 SER A O 1
ATOM 1501 N N . LEU A 1 199 ? -11.5 6.465 5.215 1 98.62 199 LEU A N 1
ATOM 1502 C CA . LEU A 1 199 ? -10.203 7.133 5.129 1 98.62 199 LEU A CA 1
ATOM 1503 C C . LEU A 1 199 ? -10.258 8.297 4.148 1 98.62 199 LEU A C 1
ATOM 1505 O O . LEU A 1 199 ? -9.672 9.359 4.398 1 98.62 199 LEU A O 1
ATOM 1509 N N . ALA A 1 200 ? -10.953 8.062 3.039 1 98.25 200 ALA A N 1
ATOM 1510 C CA . ALA A 1 200 ? -11.102 9.109 2.031 1 98.25 200 ALA A CA 1
ATOM 1511 C C . ALA A 1 200 ? -11.812 10.328 2.611 1 98.25 200 ALA A C 1
ATOM 1513 O O . ALA A 1 200 ? -11.414 11.469 2.355 1 98.25 200 ALA A O 1
ATOM 1514 N N . MET A 1 201 ? -12.797 10.07 3.418 1 97.75 201 MET A N 1
ATOM 1515 C CA . MET A 1 201 ? -13.516 11.156 4.078 1 97.75 201 MET A CA 1
ATOM 1516 C C . MET A 1 201 ? -12.586 11.953 4.992 1 97.75 201 MET A C 1
ATOM 1518 O O . MET A 1 201 ? -12.656 13.18 5.039 1 97.75 201 MET A O 1
ATOM 1522 N N . HIS A 1 202 ? -11.719 11.281 5.684 1 98.44 202 HIS A N 1
ATOM 1523 C CA . HIS A 1 202 ? -10.82 11.875 6.664 1 98.44 202 HIS A CA 1
ATOM 1524 C C . HIS A 1 202 ? -9.688 12.641 5.984 1 98.44 202 HIS A C 1
ATOM 1526 O O . HIS A 1 202 ? -9.078 13.523 6.59 1 98.44 202 HIS A O 1
ATOM 1532 N N . SER A 1 203 ? -9.398 12.367 4.699 1 97.94 203 SER A N 1
ATOM 1533 C CA . SER A 1 203 ? -8.219 12.883 4.012 1 97.94 203 SER A CA 1
ATOM 1534 C C . SER A 1 203 ? -8.289 14.398 3.865 1 97.94 203 SER A C 1
ATOM 1536 O O . SER A 1 203 ? -7.27 15.086 3.979 1 97.94 203 SER A O 1
ATOM 1538 N N . TRP A 1 204 ? -9.5 14.961 3.674 1 97 204 TRP A N 1
ATOM 1539 C CA . TRP A 1 204 ? -9.656 16.406 3.512 1 97 204 TRP A CA 1
ATOM 1540 C C . TRP A 1 204 ? -9.32 17.141 4.805 1 97 204 TRP A C 1
ATOM 1542 O O . TRP A 1 204 ? -8.648 18.172 4.781 1 97 204 TRP A O 1
ATOM 1552 N N . TYR A 1 205 ? -9.805 16.609 5.91 1 97.5 205 TYR A N 1
ATOM 1553 C CA . TYR A 1 205 ? -9.5 17.188 7.211 1 97.5 205 TYR A CA 1
ATOM 1554 C C . TYR A 1 205 ? -8 17.172 7.48 1 97.5 205 TYR A C 1
ATOM 1556 O O . TYR A 1 205 ? -7.422 18.172 7.883 1 97.5 205 TYR A O 1
ATOM 1564 N N . LEU A 1 206 ? -7.434 16 7.238 1 97.81 206 LEU A N 1
ATOM 1565 C CA . LEU A 1 206 ? -6.004 15.867 7.484 1 97.81 206 LEU A CA 1
ATOM 1566 C C . LEU A 1 206 ? -5.207 16.844 6.629 1 97.81 206 LEU A C 1
ATOM 1568 O O . LEU A 1 206 ? -4.281 17.5 7.121 1 97.81 206 LEU A O 1
ATOM 1572 N N . ALA A 1 207 ? -5.566 16.984 5.359 1 97.31 207 ALA A N 1
ATOM 1573 C CA . ALA A 1 207 ? -4.891 17.906 4.457 1 97.31 207 ALA A CA 1
ATOM 1574 C C . ALA A 1 207 ? -5.062 19.359 4.93 1 97.31 207 ALA A C 1
ATOM 1576 O O . ALA A 1 207 ? -4.133 20.156 4.832 1 97.31 207 ALA A O 1
ATOM 1577 N N . SER A 1 208 ? -6.203 19.688 5.453 1 96.19 208 SER A N 1
ATOM 1578 C CA . SER A 1 208 ? -6.477 21.047 5.902 1 96.19 208 SER A CA 1
ATOM 1579 C C . SER A 1 208 ? -5.648 21.406 7.129 1 96.19 208 SER A C 1
ATOM 1581 O O . SER A 1 208 ? -5.457 22.578 7.438 1 96.19 208 SER A O 1
ATOM 1583 N N . LYS A 1 209 ? -5.137 20.359 7.809 1 96.69 209 LYS A N 1
ATOM 1584 C CA . LYS A 1 209 ? -4.359 20.578 9.023 1 96.69 209 LYS A CA 1
ATOM 1585 C C . LYS A 1 209 ? -2.863 20.609 8.727 1 96.69 209 LYS A C 1
ATOM 1587 O O . LYS A 1 209 ? -2.047 20.812 9.625 1 96.69 209 LYS A O 1
ATOM 1592 N N . LEU A 1 210 ? -2.539 20.438 7.488 1 95.62 210 LEU A N 1
ATOM 1593 C CA . LEU A 1 210 ? -1.146 20.516 7.055 1 95.62 210 LEU A CA 1
ATOM 1594 C C . LEU A 1 210 ? -0.74 21.969 6.801 1 95.62 210 LEU A C 1
ATOM 1596 O O . LEU A 1 210 ? -1.192 22.578 5.832 1 95.62 210 LEU A O 1
ATOM 1600 N N . GLU A 1 211 ? 0.06 22.469 7.652 1 94.19 211 GLU A N 1
ATOM 1601 C CA . GLU A 1 211 ? 0.566 23.828 7.484 1 94.19 211 GLU A CA 1
ATOM 1602 C C . GLU A 1 211 ? 1.856 23.828 6.668 1 94.19 211 GLU A C 1
ATOM 1604 O O . GLU A 1 211 ? 2.941 24.047 7.215 1 94.19 211 GLU A O 1
ATOM 1609 N N . LEU A 1 212 ? 1.704 23.75 5.453 1 91.75 212 LEU A N 1
ATOM 1610 C CA . LEU A 1 212 ? 2.842 23.781 4.543 1 91.75 212 LEU A CA 1
ATOM 1611 C C . LEU A 1 212 ? 3.039 25.172 3.955 1 91.75 212 LEU A C 1
ATOM 1613 O O . LEU A 1 212 ? 2.08 25.938 3.832 1 91.75 212 LEU A O 1
ATOM 1617 N N . MET B 1 1 ? -17.734 -6.414 -13.094 1 48.22 1 MET B N 1
ATOM 1618 C CA . MET B 1 1 ? -18.562 -5.297 -12.648 1 48.22 1 MET B CA 1
ATOM 1619 C C . MET B 1 1 ? -17.984 -4.66 -11.391 1 48.22 1 MET B C 1
ATOM 1621 O O . MET B 1 1 ? -18.234 -3.486 -11.109 1 48.22 1 MET B O 1
ATOM 1625 N N . ALA B 1 2 ? -17.125 -5.516 -10.516 1 77.06 2 ALA B N 1
ATOM 1626 C CA . ALA B 1 2 ? -16.906 -5.324 -9.086 1 77.06 2 ALA B CA 1
ATOM 1627 C C . ALA B 1 2 ? -15.828 -4.273 -8.828 1 77.06 2 ALA B C 1
ATOM 1629 O O . ALA B 1 2 ? -16.047 -3.312 -8.086 1 77.06 2 ALA B O 1
ATOM 1630 N N . TRP B 1 3 ? -15.008 -4.098 -9.953 1 78.31 3 TRP B N 1
ATOM 1631 C CA . TRP B 1 3 ? -13.898 -3.201 -9.656 1 78.31 3 TRP B CA 1
ATOM 1632 C C . TRP B 1 3 ? -14.297 -1.745 -9.883 1 78.31 3 TRP B C 1
ATOM 1634 O O . TRP B 1 3 ? -14 -0.879 -9.055 1 78.31 3 TRP B O 1
ATOM 1644 N N . ALA B 1 4 ? -14.977 -1.447 -10.961 1 83 4 ALA B N 1
ATOM 1645 C CA . ALA B 1 4 ? -15.398 -0.092 -11.305 1 83 4 ALA B CA 1
ATOM 1646 C C . ALA B 1 4 ? -16.344 0.474 -10.242 1 83 4 ALA B C 1
ATOM 1648 O O . ALA B 1 4 ? -16.25 1.654 -9.898 1 83 4 ALA B O 1
ATOM 1649 N N . THR B 1 5 ? -17.203 -0.339 -9.797 1 86.62 5 THR B N 1
ATOM 1650 C CA . THR B 1 5 ? -18.125 0.091 -8.766 1 86.62 5 THR B CA 1
ATOM 1651 C C . THR B 1 5 ? -17.391 0.429 -7.477 1 86.62 5 THR B C 1
ATOM 1653 O O . THR B 1 5 ? -17.719 1.415 -6.809 1 86.62 5 THR B O 1
ATOM 1656 N N . ARG B 1 6 ? -16.438 -0.337 -7.18 1 88.12 6 ARG B N 1
ATOM 1657 C CA . ARG B 1 6 ? -15.633 -0.06 -5.988 1 88.12 6 ARG B CA 1
ATOM 1658 C C . ARG B 1 6 ? -14.875 1.253 -6.137 1 88.12 6 ARG B C 1
ATOM 1660 O O . ARG B 1 6 ? -14.844 2.064 -5.207 1 88.12 6 ARG B O 1
ATOM 1667 N N . PHE B 1 7 ? -14.344 1.461 -7.332 1 89.62 7 PHE B N 1
ATOM 1668 C CA . PHE B 1 7 ? -13.594 2.686 -7.582 1 89.62 7 PHE B CA 1
ATOM 1669 C C . PHE B 1 7 ? -14.508 3.902 -7.52 1 89.62 7 PHE B C 1
ATOM 1671 O O . PHE B 1 7 ? -14.156 4.918 -6.914 1 89.62 7 PHE B O 1
ATOM 1678 N N . LEU B 1 8 ? -15.664 3.76 -8.109 1 91.31 8 LEU B N 1
ATOM 1679 C CA . LEU B 1 8 ? -16.625 4.855 -8.102 1 91.31 8 LEU B CA 1
ATOM 1680 C C . LEU B 1 8 ? -17.078 5.164 -6.68 1 91.31 8 LEU B C 1
ATOM 1682 O O . LEU B 1 8 ? -17.25 6.328 -6.312 1 91.31 8 LEU B O 1
ATOM 1686 N N . SER B 1 9 ? -17.297 4.164 -5.902 1 91.69 9 SER B N 1
ATOM 1687 C CA . SER B 1 9 ? -17.672 4.367 -4.508 1 91.69 9 SER B CA 1
ATOM 1688 C C . SER B 1 9 ? -16.578 5.121 -3.748 1 91.69 9 SER B C 1
ATOM 1690 O O . SER B 1 9 ? -16.875 6.051 -2.992 1 91.69 9 SER B O 1
ATOM 1692 N N . ALA B 1 10 ? -15.352 4.746 -3.98 1 91.19 10 ALA B N 1
ATOM 1693 C CA . ALA B 1 10 ? -14.234 5.43 -3.338 1 91.19 10 ALA B CA 1
ATOM 1694 C C . ALA B 1 10 ? -14.203 6.91 -3.721 1 91.19 10 ALA B C 1
ATOM 1696 O O . ALA B 1 10 ? -13.984 7.773 -2.867 1 91.19 10 ALA B O 1
ATOM 1697 N N . VAL B 1 11 ? -14.453 7.168 -4.977 1 93.5 11 VAL B N 1
ATOM 1698 C CA . VAL B 1 11 ? -14.453 8.539 -5.477 1 93.5 11 VAL B CA 1
ATOM 1699 C C . VAL B 1 11 ? -15.594 9.32 -4.828 1 93.5 11 VAL B C 1
ATOM 1701 O O . VAL B 1 11 ? -15.422 10.484 -4.461 1 93.5 11 VAL B O 1
ATOM 1704 N N . CYS B 1 12 ? -16.75 8.711 -4.648 1 95.19 12 CYS B N 1
ATOM 1705 C CA . CYS B 1 12 ? -17.891 9.359 -4.02 1 95.19 12 CYS B CA 1
ATOM 1706 C C . CYS B 1 12 ? -17.594 9.68 -2.559 1 95.19 12 CYS B C 1
ATOM 1708 O O . CYS B 1 12 ? -17.922 10.766 -2.078 1 95.19 12 CYS B O 1
ATOM 1710 N N . PHE B 1 13 ? -17.016 8.766 -1.902 1 95.12 13 PHE B N 1
ATOM 1711 C CA . PHE B 1 13 ? -16.625 9.016 -0.52 1 95.12 13 PHE B CA 1
ATOM 1712 C C . PHE B 1 13 ? -15.641 10.18 -0.435 1 95.12 13 PHE B C 1
ATOM 1714 O O . PHE B 1 13 ? -15.766 11.039 0.441 1 95.12 13 PHE B O 1
ATOM 1721 N N . PHE B 1 14 ? -14.656 10.164 -1.344 1 95.81 14 PHE B N 1
ATOM 1722 C CA . PHE B 1 14 ? -13.68 11.242 -1.364 1 95.81 14 PHE B CA 1
ATOM 1723 C C . PHE B 1 14 ? -14.359 12.586 -1.594 1 95.81 14 PHE B C 1
ATOM 1725 O O . PHE B 1 14 ? -14.086 13.562 -0.883 1 95.81 14 PHE B O 1
ATOM 1732 N N . ALA B 1 15 ? -15.297 12.625 -2.545 1 94.5 15 ALA B N 1
ATOM 1733 C CA . ALA B 1 15 ? -16.016 13.859 -2.838 1 94.5 15 ALA B CA 1
ATOM 1734 C C . ALA B 1 15 ? -16.844 14.312 -1.641 1 94.5 15 ALA B C 1
ATOM 1736 O O . ALA B 1 15 ? -16.891 15.5 -1.318 1 94.5 15 ALA B O 1
ATOM 1737 N N . ALA B 1 16 ? -17.469 13.422 -0.903 1 94.5 16 ALA B N 1
ATOM 1738 C CA . ALA B 1 16 ? -18.344 13.742 0.231 1 94.5 16 ALA B CA 1
ATOM 1739 C C . ALA B 1 16 ? -17.516 14.227 1.424 1 94.5 16 ALA B C 1
ATOM 1741 O O . ALA B 1 16 ? -18.016 14.984 2.26 1 94.5 16 ALA B O 1
ATOM 1742 N N . GLY B 1 17 ? -16.266 13.852 1.434 1 93.88 17 GLY B N 1
ATOM 1743 C CA . GLY B 1 17 ? -15.422 14.172 2.574 1 93.88 17 GLY B CA 1
ATOM 1744 C C . GLY B 1 17 ? -15.203 15.656 2.756 1 93.88 17 GLY B C 1
ATOM 1745 O O . GLY B 1 17 ? -15.008 16.125 3.877 1 93.88 17 GLY B O 1
ATOM 1746 N N . VAL B 1 18 ? -15.273 16.344 1.61 1 92.19 18 VAL B N 1
ATOM 1747 C CA . VAL B 1 18 ? -15.008 17.781 1.654 1 92.19 18 VAL B CA 1
ATOM 1748 C C . VAL B 1 18 ? -16.047 18.469 2.535 1 92.19 18 VAL B C 1
ATOM 1750 O O . VAL B 1 18 ? -15.758 19.484 3.18 1 92.19 18 VAL B O 1
ATOM 1753 N N . LEU B 1 19 ? -17.219 17.859 2.744 1 93.06 19 LEU B N 1
ATOM 1754 C CA . LEU B 1 19 ? -18.312 18.422 3.521 1 93.06 19 LEU B CA 1
ATOM 1755 C C . LEU B 1 19 ? -17.984 18.406 5.012 1 93.06 19 LEU B C 1
ATOM 1757 O O . LEU B 1 19 ? -18.594 19.141 5.793 1 93.06 19 LEU B O 1
ATOM 1761 N N . PHE B 1 20 ? -17.047 17.656 5.395 1 93 20 PHE B N 1
ATOM 1762 C CA . PHE B 1 20 ? -16.719 17.5 6.809 1 93 20 PHE B CA 1
ATOM 1763 C C . PHE B 1 20 ? -15.359 18.125 7.121 1 93 20 PHE B C 1
ATOM 1765 O O . PHE B 1 20 ? -14.75 17.797 8.141 1 93 20 PHE B O 1
ATOM 1772 N N . ALA B 1 21 ? -14.891 18.938 6.211 1 92 21 ALA B N 1
ATOM 1773 C CA . ALA B 1 21 ? -13.68 19.734 6.391 1 92 21 ALA B CA 1
ATOM 1774 C C . ALA B 1 21 ? -13.938 21.219 6.129 1 92 21 ALA B C 1
ATOM 1776 O O . ALA B 1 21 ? -13.578 21.734 5.074 1 92 21 ALA B O 1
ATOM 1777 N N . PRO B 1 22 ? -14.406 21.859 7.082 1 85.94 22 PRO B N 1
ATOM 1778 C CA . PRO B 1 22 ? -14.852 23.234 6.867 1 85.94 22 PRO B CA 1
ATOM 1779 C C . PRO B 1 22 ? -13.703 24.172 6.512 1 85.94 22 PRO B C 1
ATOM 1781 O O . PRO B 1 22 ? -13.898 25.141 5.773 1 85.94 22 PRO B O 1
ATOM 1784 N N . ASP B 1 23 ? -12.57 23.906 6.977 1 86.62 23 ASP B N 1
ATOM 1785 C CA . ASP B 1 23 ? -11.43 24.75 6.668 1 86.62 23 ASP B CA 1
ATOM 1786 C C . ASP B 1 23 ? -11.133 24.75 5.168 1 86.62 23 ASP B C 1
ATOM 1788 O O . ASP B 1 23 ? -10.672 25.766 4.621 1 86.62 23 ASP B O 1
ATOM 1792 N N . VAL B 1 24 ? -11.391 23.641 4.582 1 82.31 24 VAL B N 1
ATOM 1793 C CA . VAL B 1 24 ? -11.188 23.516 3.143 1 82.31 24 VAL B CA 1
ATOM 1794 C C . VAL B 1 24 ? -12.25 24.344 2.402 1 82.31 24 VAL B C 1
ATOM 1796 O O . VAL B 1 24 ? -11.938 25.031 1.433 1 82.31 24 VAL B O 1
ATOM 1799 N N . LEU B 1 25 ? -13.414 24.297 2.875 1 79.56 25 LEU B N 1
ATOM 1800 C CA . LEU B 1 25 ? -14.539 24.984 2.244 1 79.56 25 LEU B CA 1
ATOM 1801 C C . LEU B 1 25 ? -14.383 26.5 2.355 1 79.56 25 LEU B C 1
ATOM 1803 O O . LEU B 1 25 ? -14.672 27.234 1.403 1 79.56 25 LEU B O 1
ATOM 1807 N N . VAL B 1 26 ? -13.891 26.938 3.479 1 76.25 26 VAL B N 1
ATOM 1808 C CA . VAL B 1 26 ? -13.68 28.359 3.707 1 76.25 26 VAL B CA 1
ATOM 1809 C C . VAL B 1 26 ? -12.547 28.859 2.826 1 76.25 26 VAL B C 1
ATOM 1811 O O . VAL B 1 26 ? -12.656 29.922 2.207 1 76.25 26 VAL B O 1
ATOM 1814 N N . GLY B 1 27 ? -11.539 28.125 2.705 1 73.25 27 GLY B N 1
ATOM 1815 C CA . GLY B 1 27 ? -10.422 28.5 1.859 1 73.25 27 GLY B CA 1
ATOM 1816 C C . GLY B 1 27 ? -10.781 28.594 0.389 1 73.25 27 GLY B C 1
ATOM 1817 O O . GLY B 1 27 ? -10.336 29.5 -0.316 1 73.25 27 GLY B O 1
ATOM 1818 N N . ALA B 1 28 ? -11.633 27.828 -0.001 1 72.62 28 ALA B N 1
ATOM 1819 C CA . ALA B 1 28 ? -12.055 27.781 -1.398 1 72.62 28 ALA B CA 1
ATOM 1820 C C . ALA B 1 28 ? -12.867 29.016 -1.774 1 72.62 28 ALA B C 1
ATOM 1822 O O . ALA B 1 28 ? -12.82 29.469 -2.918 1 72.62 28 ALA B O 1
ATOM 1823 N N . ARG B 1 29 ? -13.375 29.578 -0.771 1 72.94 29 ARG B N 1
ATOM 1824 C CA . ARG B 1 29 ? -14.195 30.75 -1.026 1 72.94 29 ARG B CA 1
ATOM 1825 C C . ARG B 1 29 ? -13.328 32 -1.153 1 72.94 29 ARG B C 1
ATOM 1827 O O . ARG B 1 29 ? -13.781 33.031 -1.684 1 72.94 29 ARG B O 1
ATOM 1834 N N . SER B 1 30 ? -12.148 31.844 -0.737 1 73.25 30 SER B N 1
ATOM 1835 C CA . SER B 1 30 ? -11.273 33 -0.702 1 73.25 30 SER B CA 1
ATOM 1836 C C . SER B 1 30 ? -10.586 33.219 -2.047 1 73.25 30 SER B C 1
ATOM 1838 O O . SER B 1 30 ? -9.797 34.156 -2.205 1 73.25 30 SER B O 1
ATOM 1840 N N . GLY B 1 31 ? -10.828 32.344 -3.096 1 76.94 31 GLY B N 1
ATOM 1841 C CA . GLY B 1 31 ? -10.359 32.625 -4.441 1 76.94 31 GLY B CA 1
ATOM 1842 C C . GLY B 1 31 ? -9.508 31.516 -5.02 1 76.94 31 GLY B C 1
ATOM 1843 O O . GLY B 1 31 ? -9.344 30.469 -4.391 1 76.94 31 GLY B O 1
ATOM 1844 N N . SER B 1 32 ? -9.062 31.641 -6.219 1 75.19 32 SER B N 1
ATOM 1845 C CA . SER B 1 32 ? -8.344 30.656 -7.027 1 75.19 32 SER B CA 1
ATOM 1846 C C . SER B 1 32 ? -7.047 30.219 -6.352 1 75.19 32 SER B C 1
ATOM 1848 O O . SER B 1 32 ? -6.703 29.047 -6.363 1 75.19 32 SER B O 1
ATOM 1850 N N . GLY B 1 33 ? -6.438 31.109 -5.742 1 83.56 33 GLY B N 1
ATOM 1851 C CA . GLY B 1 33 ? -5.199 30.812 -5.047 1 83.56 33 GLY B CA 1
ATOM 1852 C C . GLY B 1 33 ? -5.391 29.859 -3.875 1 83.56 33 GLY B C 1
ATOM 1853 O O . GLY B 1 33 ? -4.617 28.922 -3.697 1 83.56 33 GLY B O 1
ATOM 1854 N N . ALA B 1 34 ? -6.426 30.078 -3.186 1 86.56 34 ALA B N 1
ATOM 1855 C CA . ALA B 1 34 ? -6.719 29.234 -2.029 1 86.56 34 ALA B CA 1
ATOM 1856 C C . ALA B 1 34 ? -7.074 27.812 -2.461 1 86.56 34 ALA B C 1
ATOM 1858 O O . ALA B 1 34 ? -6.68 26.844 -1.81 1 86.56 34 ALA B O 1
ATOM 1859 N N . THR B 1 35 ? -7.734 27.766 -3.576 1 89.69 35 THR B N 1
ATOM 1860 C CA . THR B 1 35 ? -8.109 26.453 -4.105 1 89.69 35 THR B CA 1
ATOM 1861 C C . THR B 1 35 ? -6.875 25.688 -4.578 1 89.69 35 THR B C 1
ATOM 1863 O O . THR B 1 35 ? -6.77 24.484 -4.371 1 89.69 35 THR B O 1
ATOM 1866 N N . ALA B 1 36 ? -5.988 26.375 -5.211 1 93.75 36 ALA B N 1
ATOM 1867 C CA . ALA B 1 36 ? -4.758 25.75 -5.695 1 93.75 36 ALA B CA 1
ATOM 1868 C C . ALA B 1 36 ? -3.908 25.234 -4.535 1 93.75 36 ALA B C 1
ATOM 1870 O O . ALA B 1 36 ? -3.301 24.172 -4.629 1 93.75 36 ALA B O 1
ATOM 1871 N N . VAL B 1 37 ? -3.91 25.984 -3.482 1 95.31 37 VAL B N 1
ATOM 1872 C CA . VAL B 1 37 ? -3.146 25.609 -2.301 1 95.31 37 VAL B CA 1
ATOM 1873 C C . VAL B 1 37 ? -3.76 24.359 -1.667 1 95.31 37 VAL B C 1
ATOM 1875 O O . VAL B 1 37 ? -3.045 23.422 -1.302 1 95.31 37 VAL B O 1
ATOM 1878 N N . THR B 1 38 ? -5.074 24.406 -1.586 1 94.25 38 THR B N 1
ATOM 1879 C CA . THR B 1 38 ? -5.773 23.25 -1.039 1 94.25 38 THR B CA 1
ATOM 1880 C C . THR B 1 38 ? -5.516 22.016 -1.891 1 94.25 38 THR B C 1
ATOM 1882 O O . THR B 1 38 ? -5.219 20.938 -1.361 1 94.25 38 THR B O 1
ATOM 1885 N N . ALA B 1 39 ? -5.605 22.188 -3.146 1 95.5 39 ALA B N 1
ATOM 1886 C CA . ALA B 1 39 ? -5.359 21.078 -4.066 1 95.5 39 ALA B CA 1
ATOM 1887 C C . ALA B 1 39 ? -3.938 20.547 -3.918 1 95.5 39 ALA B C 1
ATOM 1889 O O . ALA B 1 39 ? -3.715 19.328 -3.961 1 95.5 39 ALA B O 1
ATOM 1890 N N . ALA B 1 40 ? -2.988 21.406 -3.736 1 97.56 40 ALA B N 1
ATOM 1891 C CA . ALA B 1 40 ? -1.592 21.016 -3.57 1 97.56 40 ALA B CA 1
ATOM 1892 C C . ALA B 1 40 ? -1.394 20.219 -2.279 1 97.56 40 ALA B C 1
ATOM 1894 O O . ALA B 1 40 ? -0.695 19.203 -2.268 1 97.56 40 ALA B O 1
ATOM 1895 N N . LYS B 1 41 ? -2.051 20.656 -1.247 1 97.5 41 LYS B N 1
ATOM 1896 C CA . LYS B 1 41 ? -1.911 19.984 0.04 1 97.5 41 LYS B CA 1
ATOM 1897 C C . LYS B 1 41 ? -2.531 18.594 0.001 1 97.5 41 LYS B C 1
ATOM 1899 O O . LYS B 1 41 ? -1.93 17.625 0.471 1 97.5 41 LYS B O 1
ATOM 1904 N N . VAL B 1 42 ? -3.697 18.531 -0.562 1 97.62 42 VAL B N 1
ATOM 1905 C CA . VAL B 1 42 ? -4.398 17.25 -0.639 1 97.62 42 VAL B CA 1
ATOM 1906 C C . VAL B 1 42 ? -3.613 16.281 -1.521 1 97.62 42 VAL B C 1
ATOM 1908 O O . VAL B 1 42 ? -3.424 15.125 -1.158 1 97.62 42 VAL B O 1
ATOM 1911 N N . SER B 1 43 ? -3.16 16.781 -2.645 1 98.31 43 SER B N 1
ATOM 1912 C CA . SER B 1 43 ? -2.412 15.922 -3.555 1 98.31 43 SER B CA 1
ATOM 1913 C C . SER B 1 43 ? -1.095 15.477 -2.934 1 98.31 43 SER B C 1
ATOM 1915 O O . SER B 1 43 ? -0.7 14.312 -3.072 1 98.31 43 SER B O 1
ATOM 1917 N N . HIS B 1 44 ? -0.4 16.375 -2.283 1 98.75 44 HIS B N 1
ATOM 1918 C CA . HIS B 1 44 ? 0.855 16.016 -1.634 1 98.75 44 HIS B CA 1
ATOM 1919 C C . HIS B 1 44 ? 0.639 14.938 -0.577 1 98.75 44 HIS B C 1
ATOM 1921 O O . HIS B 1 44 ? 1.357 13.938 -0.549 1 98.75 44 HIS B O 1
ATOM 1927 N N . LEU B 1 45 ? -0.371 15.141 0.22 1 98.62 45 LEU B N 1
ATOM 1928 C CA . LEU B 1 45 ? -0.66 14.203 1.3 1 98.62 45 LEU B CA 1
ATOM 1929 C C . LEU B 1 45 ? -1.003 12.828 0.745 1 98.62 45 LEU B C 1
ATOM 1931 O O . LEU B 1 45 ? -0.429 11.82 1.171 1 98.62 45 LEU B O 1
ATOM 1935 N N . LEU B 1 46 ? -1.872 12.766 -0.18 1 98.81 46 LEU B N 1
ATOM 1936 C CA . LEU B 1 46 ? -2.391 11.492 -0.648 1 98.81 46 LEU B CA 1
ATOM 1937 C C . LEU B 1 46 ? -1.36 10.766 -1.51 1 98.81 46 LEU B C 1
ATOM 1939 O O . LEU B 1 46 ? -1.288 9.539 -1.497 1 98.81 46 LEU B O 1
ATOM 1943 N N . CYS B 1 47 ? -0.614 11.531 -2.262 1 98.88 47 CYS B N 1
ATOM 1944 C CA . CYS B 1 47 ? 0.433 10.898 -3.059 1 98.88 47 CYS B CA 1
ATOM 1945 C C . CYS B 1 47 ? 1.562 10.391 -2.172 1 98.88 47 CYS B C 1
ATOM 1947 O O . CYS B 1 47 ? 2.109 9.312 -2.412 1 98.88 47 CYS B O 1
ATOM 1949 N N . PHE B 1 48 ? 1.937 11.188 -1.143 1 98.88 48 PHE B N 1
ATOM 1950 C CA . PHE B 1 48 ? 2.875 10.688 -0.145 1 98.88 48 PHE B CA 1
ATOM 1951 C C . PHE B 1 48 ? 2.346 9.406 0.503 1 98.88 48 PHE B C 1
ATOM 1953 O O . PHE B 1 48 ? 3.076 8.422 0.633 1 98.88 48 PHE B O 1
ATOM 1960 N N . ALA B 1 49 ? 1.067 9.391 0.921 1 98.94 49 ALA B N 1
ATOM 1961 C CA . ALA B 1 49 ? 0.447 8.258 1.602 1 98.94 49 ALA B CA 1
ATOM 1962 C C . ALA B 1 49 ? 0.409 7.031 0.697 1 98.94 49 ALA B C 1
ATOM 1964 O O . ALA B 1 49 ? 0.649 5.91 1.151 1 98.94 49 ALA B O 1
ATOM 1965 N N . THR B 1 50 ? 0.105 7.262 -0.552 1 98.88 50 THR B N 1
ATOM 1966 C CA . THR B 1 50 ? 0.073 6.164 -1.513 1 98.88 50 THR B CA 1
ATOM 1967 C C . THR B 1 50 ? 1.456 5.535 -1.664 1 98.88 50 THR B C 1
ATOM 1969 O O . THR B 1 50 ? 1.604 4.316 -1.577 1 98.88 50 THR B O 1
ATOM 1972 N N . CYS B 1 51 ? 2.467 6.383 -1.851 1 98.94 51 CYS B N 1
ATOM 1973 C CA . CYS B 1 51 ? 3.826 5.875 -1.996 1 98.94 51 CYS B CA 1
ATOM 1974 C C . CYS B 1 51 ? 4.262 5.113 -0.749 1 98.94 51 CYS B C 1
ATOM 1976 O O . CYS B 1 51 ? 4.789 4.004 -0.845 1 98.94 51 CYS B O 1
ATOM 1978 N N . TRP B 1 52 ? 4.016 5.695 0.402 1 98.81 52 TRP B N 1
ATOM 1979 C CA . TRP B 1 52 ? 4.422 5.105 1.674 1 98.81 52 TRP B CA 1
ATOM 1980 C C . TRP B 1 52 ? 3.748 3.756 1.889 1 98.81 52 TRP B C 1
ATOM 1982 O O . TRP B 1 52 ? 4.422 2.746 2.107 1 98.81 52 TRP B O 1
ATOM 1992 N N . GLY B 1 53 ? 2.463 3.717 1.784 1 98.81 53 GLY B N 1
ATOM 1993 C CA . GLY B 1 53 ? 1.712 2.516 2.111 1 98.81 53 GLY B CA 1
ATOM 1994 C C . GLY B 1 53 ? 1.896 1.402 1.097 1 98.81 53 GLY B C 1
ATOM 1995 O O . GLY B 1 53 ? 2.01 0.232 1.465 1 98.81 53 GLY B O 1
ATOM 1996 N N . ALA B 1 54 ? 1.829 1.771 -0.161 1 98.81 54 ALA B N 1
ATOM 1997 C CA . ALA B 1 54 ? 2.035 0.764 -1.198 1 98.81 54 ALA B CA 1
ATOM 1998 C C . ALA B 1 54 ? 3.43 0.152 -1.099 1 98.81 54 ALA B C 1
ATOM 2000 O O . ALA B 1 54 ? 3.592 -1.064 -1.226 1 98.81 54 ALA B O 1
ATOM 2001 N N . ALA B 1 55 ? 4.41 1.017 -0.856 1 98.5 55 ALA B N 1
ATOM 2002 C CA . ALA B 1 55 ? 5.785 0.527 -0.754 1 98.5 55 ALA B CA 1
ATOM 2003 C C . ALA B 1 55 ? 5.961 -0.358 0.477 1 98.5 55 ALA B C 1
ATOM 2005 O O . ALA B 1 55 ? 6.621 -1.397 0.412 1 98.5 55 ALA B O 1
ATOM 2006 N N . LEU B 1 56 ? 5.387 0.079 1.559 1 98.31 56 LEU B N 1
ATOM 2007 C CA . LEU B 1 56 ? 5.496 -0.713 2.779 1 98.31 56 LEU B CA 1
ATOM 2008 C C . LEU B 1 56 ? 4.895 -2.102 2.58 1 98.31 56 LEU B C 1
ATOM 2010 O O . LEU B 1 56 ? 5.527 -3.107 2.908 1 98.31 56 LEU B O 1
ATOM 2014 N N . TRP B 1 57 ? 3.77 -2.182 2.008 1 98.31 57 TRP B N 1
ATOM 2015 C CA . TRP B 1 57 ? 3.088 -3.451 1.782 1 98.31 57 TRP B CA 1
ATOM 2016 C C . TRP B 1 57 ? 3.854 -4.309 0.78 1 98.31 57 TRP B C 1
ATOM 2018 O O . TRP B 1 57 ? 4.137 -5.48 1.044 1 98.31 57 TRP B O 1
ATOM 2028 N N . ALA B 1 58 ? 4.145 -3.748 -0.323 1 97.12 58 ALA B N 1
ATOM 2029 C CA . ALA B 1 58 ? 4.727 -4.508 -1.427 1 97.12 58 ALA B CA 1
ATOM 2030 C C . ALA B 1 58 ? 6.121 -5.016 -1.071 1 97.12 58 ALA B C 1
ATOM 2032 O O . ALA B 1 58 ? 6.508 -6.117 -1.471 1 97.12 58 ALA B O 1
ATOM 2033 N N . THR B 1 59 ? 6.879 -4.242 -0.291 1 96.44 59 THR B N 1
ATOM 2034 C CA . THR B 1 59 ? 8.289 -4.551 -0.067 1 96.44 59 THR B CA 1
ATOM 2035 C C . THR B 1 59 ? 8.461 -5.434 1.166 1 96.44 59 THR B C 1
ATOM 2037 O O . THR B 1 59 ? 9.234 -6.391 1.147 1 96.44 59 THR B O 1
ATOM 2040 N N . PHE B 1 60 ? 7.676 -5.199 2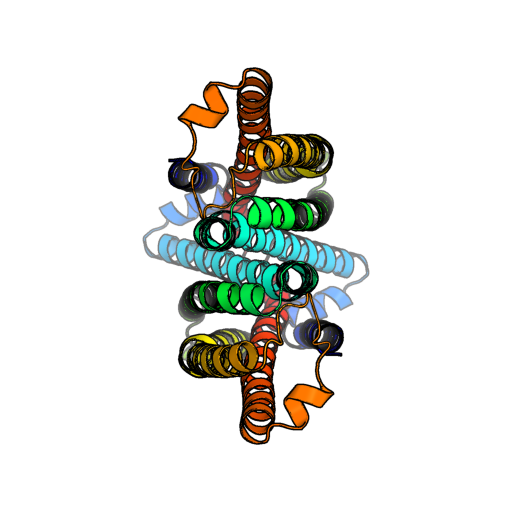.148 1 96.88 60 PHE B N 1
ATOM 2041 C CA . PHE B 1 60 ? 8.016 -5.832 3.418 1 96.88 60 PHE B CA 1
ATOM 2042 C C . PHE B 1 60 ? 7.012 -6.926 3.76 1 96.88 60 PHE B C 1
ATOM 2044 O O . PHE B 1 60 ? 7.219 -7.695 4.703 1 96.88 60 PHE B O 1
ATOM 2051 N N . ILE B 1 61 ? 5.887 -7.035 3.043 1 97.38 61 ILE B N 1
ATOM 2052 C CA . ILE B 1 61 ? 4.883 -8.008 3.461 1 97.38 61 ILE B CA 1
ATOM 2053 C C . ILE B 1 61 ? 4.383 -8.781 2.244 1 97.38 61 ILE B C 1
ATOM 2055 O O . ILE B 1 61 ? 4.676 -9.977 2.094 1 97.38 61 ILE B O 1
ATOM 2059 N N . GLY B 1 62 ? 3.732 -8.086 1.315 1 97.31 62 GLY B N 1
ATOM 2060 C CA . GLY B 1 62 ? 3.109 -8.734 0.176 1 97.31 62 GLY B CA 1
ATOM 2061 C C . GLY B 1 62 ? 4.094 -9.508 -0.683 1 97.31 62 GLY B C 1
ATOM 2062 O O . GLY B 1 62 ? 3.846 -10.656 -1.041 1 97.31 62 GLY B O 1
ATOM 2063 N N . GLY B 1 63 ? 5.188 -8.852 -1.002 1 96.44 63 GLY B N 1
ATOM 2064 C CA . GLY B 1 63 ? 6.203 -9.516 -1.804 1 96.44 63 GLY B CA 1
ATOM 2065 C C . GLY B 1 63 ? 6.762 -10.766 -1.149 1 96.44 63 GLY B C 1
ATOM 2066 O O . GLY B 1 63 ? 7.031 -11.758 -1.827 1 96.44 63 GLY B O 1
ATOM 2067 N N . ILE B 1 64 ? 6.906 -10.727 0.106 1 96.5 64 ILE B N 1
ATOM 2068 C CA . ILE B 1 64 ? 7.449 -11.852 0.86 1 96.5 64 ILE B CA 1
ATOM 2069 C C . ILE B 1 64 ? 6.445 -13 0.864 1 96.5 64 ILE B C 1
ATOM 2071 O O . ILE B 1 64 ? 6.824 -14.164 0.684 1 96.5 64 ILE B O 1
ATOM 2075 N N . ILE B 1 65 ? 5.207 -12.703 1.041 1 98 65 ILE B N 1
ATOM 2076 C CA . ILE B 1 65 ? 4.172 -13.727 1.037 1 98 65 ILE B CA 1
ATOM 2077 C C . ILE B 1 65 ? 4.121 -14.406 -0.332 1 98 65 ILE B C 1
ATOM 2079 O O . ILE B 1 65 ? 4.035 -15.633 -0.425 1 98 65 ILE B O 1
ATOM 2083 N N . MET B 1 66 ? 4.195 -13.656 -1.384 1 98.12 66 MET B N 1
ATOM 2084 C CA . MET B 1 66 ? 4.184 -14.227 -2.729 1 98.12 66 MET B CA 1
ATOM 2085 C C . MET B 1 66 ? 5.398 -15.109 -2.957 1 98.12 66 MET B C 1
ATOM 2087 O O . MET B 1 66 ? 5.285 -16.203 -3.531 1 98.12 66 MET B O 1
ATOM 2091 N N . PHE B 1 67 ? 6.539 -14.688 -2.523 1 96.88 67 PHE B N 1
ATOM 2092 C CA . PHE B 1 67 ? 7.781 -15.43 -2.658 1 96.88 67 PHE B CA 1
ATOM 2093 C C . PHE B 1 67 ? 7.684 -16.781 -1.95 1 96.88 67 PHE B C 1
ATOM 2095 O O . PHE B 1 67 ? 8.133 -17.797 -2.48 1 96.88 67 PHE B O 1
ATOM 2102 N N . LYS B 1 68 ? 7.027 -16.766 -0.819 1 97.62 68 LYS B N 1
ATOM 2103 C CA . LYS B 1 68 ? 6.988 -17.969 0.025 1 97.62 68 LYS B CA 1
ATOM 2104 C C . LYS B 1 68 ? 5.859 -18.891 -0.398 1 97.62 68 LYS B C 1
ATOM 2106 O O . LYS B 1 68 ? 5.773 -20.031 0.077 1 97.62 68 LYS B O 1
ATOM 2111 N N . ASN B 1 69 ? 5.008 -18.469 -1.34 1 98 69 ASN B N 1
ATOM 2112 C CA . ASN B 1 69 ? 3.811 -19.281 -1.554 1 98 69 ASN B CA 1
ATOM 2113 C C . ASN B 1 69 ? 3.57 -19.547 -3.037 1 98 69 ASN B C 1
ATOM 2115 O O . ASN B 1 69 ? 2.607 -20.219 -3.404 1 98 69 ASN B O 1
ATOM 2119 N N . LEU B 1 70 ? 4.395 -19.094 -3.936 1 97.69 70 LEU B N 1
ATOM 2120 C CA . LEU B 1 70 ? 4.301 -19.391 -5.363 1 97.69 70 LEU B CA 1
ATOM 2121 C C . LEU B 1 70 ? 5.559 -20.094 -5.855 1 97.69 70 LEU B C 1
ATOM 2123 O O . LEU B 1 70 ? 6.668 -19.766 -5.43 1 97.69 70 LEU B O 1
ATOM 2127 N N . PRO B 1 71 ? 5.375 -21.031 -6.777 1 97.06 71 PRO B N 1
ATOM 2128 C CA . PRO B 1 71 ? 6.574 -21.562 -7.438 1 97.06 71 PRO B CA 1
ATOM 2129 C C . PRO B 1 71 ? 7.414 -20.469 -8.094 1 97.06 71 PRO B C 1
ATOM 2131 O O . PRO B 1 71 ? 6.871 -19.484 -8.602 1 97.06 71 PRO B O 1
ATOM 2134 N N . ARG B 1 72 ? 8.641 -20.641 -8.117 1 97.06 72 ARG B N 1
ATOM 2135 C CA . ARG B 1 72 ? 9.617 -19.625 -8.477 1 97.06 72 ARG B CA 1
ATOM 2136 C C . ARG B 1 72 ? 9.289 -19 -9.836 1 97.06 72 ARG B C 1
ATOM 2138 O O . ARG B 1 72 ? 9.328 -17.781 -10 1 97.06 72 ARG B O 1
ATOM 2145 N N . HIS B 1 73 ? 9 -19.812 -10.859 1 97.19 73 HIS B N 1
ATOM 2146 C CA . HIS B 1 73 ? 8.727 -19.266 -12.18 1 97.19 73 HIS B CA 1
ATOM 2147 C C . HIS B 1 73 ? 7.414 -18.5 -12.195 1 97.19 73 HIS B C 1
ATOM 2149 O O . HIS B 1 73 ? 7.309 -17.453 -12.852 1 97.19 73 HIS B O 1
ATOM 2155 N N . GLN B 1 74 ? 6.449 -19.047 -11.516 1 96.5 74 GLN B N 1
ATOM 2156 C CA . GLN B 1 74 ? 5.168 -18.344 -11.422 1 96.5 74 GLN B CA 1
ATOM 2157 C C . GLN B 1 74 ? 5.316 -17.031 -10.672 1 96.5 74 GLN B C 1
ATOM 2159 O O . GLN B 1 74 ? 4.727 -16.016 -11.062 1 96.5 74 GLN B O 1
ATOM 2164 N N . PHE B 1 75 ? 6.059 -17.094 -9.602 1 97.81 75 PHE B N 1
ATOM 2165 C CA . PHE B 1 75 ? 6.363 -15.891 -8.836 1 97.81 75 PHE B CA 1
ATOM 2166 C C . PHE B 1 75 ? 7.027 -14.844 -9.719 1 97.81 75 PHE B C 1
ATOM 2168 O O . PHE B 1 75 ? 6.613 -13.68 -9.734 1 97.81 75 PHE B O 1
ATOM 2175 N N . GLY B 1 76 ? 8.016 -15.219 -10.422 1 97.25 76 GLY B N 1
ATOM 2176 C CA . GLY B 1 76 ? 8.711 -14.297 -11.305 1 97.25 76 GLY B CA 1
ATOM 2177 C C . GLY B 1 76 ? 7.824 -13.695 -12.375 1 97.25 76 GLY B C 1
ATOM 2178 O O . GLY B 1 76 ? 7.855 -12.492 -12.625 1 97.25 76 GLY B O 1
ATOM 2179 N N . ASN B 1 77 ? 7.094 -14.57 -13.008 1 97.56 77 ASN B N 1
ATOM 2180 C CA . ASN B 1 77 ? 6.188 -14.102 -14.047 1 97.56 77 ASN B CA 1
ATOM 2181 C C . ASN B 1 77 ? 5.188 -13.086 -13.508 1 97.56 77 ASN B C 1
ATOM 2183 O O . ASN B 1 77 ? 4.895 -12.086 -14.164 1 97.56 77 ASN B O 1
ATOM 2187 N N . LEU B 1 78 ? 4.664 -13.367 -12.328 1 98.19 78 LEU B N 1
ATOM 2188 C CA . LEU B 1 78 ? 3.738 -12.43 -11.695 1 98.19 78 LEU B CA 1
ATOM 2189 C C . LEU B 1 78 ? 4.43 -11.109 -11.391 1 98.19 78 LEU B C 1
ATOM 2191 O O . LEU B 1 78 ? 3.877 -10.039 -11.656 1 98.19 78 LEU B O 1
ATOM 2195 N N . GLN B 1 79 ? 5.637 -11.195 -10.828 1 97.88 79 GLN B N 1
ATOM 2196 C CA . GLN B 1 79 ? 6.383 -9.969 -10.531 1 97.88 79 GLN B CA 1
ATOM 2197 C C . GLN B 1 79 ? 6.645 -9.164 -11.805 1 97.88 79 GLN B C 1
ATOM 2199 O O . GLN B 1 79 ? 6.676 -7.938 -11.766 1 97.88 79 GLN B O 1
ATOM 2204 N N . GLY B 1 80 ? 6.82 -9.852 -12.898 1 98.25 80 GLY B N 1
ATOM 2205 C CA . GLY B 1 80 ? 7.02 -9.195 -14.172 1 98.25 80 GLY B CA 1
ATOM 2206 C C . GLY B 1 80 ? 5.848 -8.32 -14.586 1 98.25 80 GLY B C 1
ATOM 2207 O O . GLY B 1 80 ? 6 -7.414 -15.406 1 98.25 80 GLY B O 1
ATOM 2208 N N . LYS B 1 81 ? 4.688 -8.578 -14.047 1 98.31 81 LYS B N 1
ATOM 2209 C CA . LYS B 1 81 ? 3.502 -7.766 -14.297 1 98.31 81 LYS B CA 1
ATOM 2210 C C . LYS B 1 81 ? 3.307 -6.73 -13.188 1 98.31 81 LYS B C 1
ATOM 2212 O O . LYS B 1 81 ? 2.846 -5.617 -13.453 1 98.31 81 LYS B O 1
ATOM 2217 N N . MET B 1 82 ? 3.688 -7.039 -12.008 1 98.25 82 MET B N 1
ATOM 2218 C CA . MET B 1 82 ? 3.439 -6.203 -10.836 1 98.25 82 MET B CA 1
ATOM 2219 C C . MET B 1 82 ? 4.422 -5.035 -10.781 1 98.25 82 MET B C 1
ATOM 2221 O O . MET B 1 82 ? 4.039 -3.912 -10.461 1 98.25 82 MET B O 1
ATOM 2225 N N . PHE B 1 83 ? 5.676 -5.316 -11.148 1 98.31 83 PHE B N 1
ATOM 2226 C CA . PHE B 1 83 ? 6.715 -4.309 -10.977 1 98.31 83 PHE B CA 1
ATOM 2227 C C . PHE B 1 83 ? 6.434 -3.086 -11.844 1 98.31 83 PHE B C 1
ATOM 2229 O O . PHE B 1 83 ? 6.449 -1.954 -11.359 1 98.31 83 PHE B O 1
ATOM 2236 N N . PRO B 1 84 ? 6.164 -3.268 -13.133 1 98.5 84 PRO B N 1
ATOM 2237 C CA . PRO B 1 84 ? 5.859 -2.088 -13.945 1 98.5 84 PRO B CA 1
ATOM 2238 C C . PRO B 1 84 ? 4.688 -1.276 -13.398 1 98.5 84 PRO B C 1
ATOM 2240 O O . PRO B 1 84 ? 4.742 -0.044 -13.375 1 98.5 84 PRO B O 1
ATOM 2243 N N . ALA B 1 85 ? 3.65 -1.923 -12.953 1 98.69 85 ALA B N 1
ATOM 2244 C CA . ALA B 1 85 ? 2.484 -1.236 -12.398 1 98.69 85 ALA B CA 1
ATOM 2245 C C . ALA B 1 85 ? 2.84 -0.502 -11.109 1 98.69 85 ALA B C 1
ATOM 2247 O O . ALA B 1 85 ? 2.43 0.643 -10.906 1 98.69 85 ALA B O 1
ATOM 2248 N N . TYR B 1 86 ? 3.588 -1.182 -10.305 1 98.75 86 TYR B N 1
ATOM 2249 C CA . TYR B 1 86 ? 3.982 -0.641 -9.008 1 98.75 86 TYR B CA 1
ATOM 2250 C C . TYR B 1 86 ? 4.844 0.604 -9.172 1 98.75 86 TYR B C 1
ATOM 2252 O O . TYR B 1 86 ? 4.551 1.652 -8.594 1 98.75 86 TYR B O 1
ATOM 2260 N N . PHE B 1 87 ? 5.82 0.529 -9.969 1 98.81 87 PHE B N 1
ATOM 2261 C CA . PHE B 1 87 ? 6.742 1.647 -10.109 1 98.81 87 PHE B CA 1
ATOM 2262 C C . PHE B 1 87 ? 6.113 2.779 -10.906 1 98.81 87 PHE B C 1
ATOM 2264 O O . PHE B 1 87 ? 6.457 3.947 -10.719 1 98.81 87 PHE B O 1
ATOM 2271 N N . THR B 1 88 ? 5.191 2.459 -11.797 1 98.88 88 THR B N 1
ATOM 2272 C CA . THR B 1 88 ? 4.426 3.518 -12.438 1 98.88 88 THR B CA 1
ATOM 2273 C C . THR B 1 88 ? 3.611 4.301 -11.414 1 98.88 88 THR B C 1
ATOM 2275 O O . THR B 1 88 ? 3.637 5.531 -11.398 1 98.88 88 THR B O 1
ATOM 2278 N N . LEU B 1 89 ? 2.906 3.572 -10.516 1 98.75 89 LEU B N 1
ATOM 2279 C CA . LEU B 1 89 ? 2.098 4.211 -9.477 1 98.75 89 LEU B CA 1
ATOM 2280 C C . LEU B 1 89 ? 2.959 5.102 -8.586 1 98.75 89 LEU B C 1
ATOM 2282 O O . LEU B 1 89 ? 2.631 6.27 -8.367 1 98.75 89 LEU B O 1
ATOM 2286 N N . ILE B 1 90 ? 4.043 4.539 -8.117 1 98.75 90 ILE B N 1
ATOM 2287 C CA . ILE B 1 90 ? 4.871 5.242 -7.141 1 98.75 90 ILE B CA 1
ATOM 2288 C C . ILE B 1 90 ? 5.555 6.434 -7.805 1 98.75 90 ILE B C 1
ATOM 2290 O O . ILE B 1 90 ? 5.672 7.504 -7.207 1 98.75 90 ILE B O 1
ATOM 2294 N N . SER B 1 91 ? 6.023 6.266 -9.102 1 98.88 91 SER B N 1
ATOM 2295 C CA . SER B 1 91 ? 6.66 7.371 -9.805 1 98.88 91 SER B CA 1
ATOM 2296 C C . SER B 1 91 ? 5.672 8.5 -10.07 1 98.88 91 SER B C 1
ATOM 2298 O O . SER B 1 91 ? 6.004 9.68 -9.914 1 98.88 91 SER B O 1
ATOM 2300 N N . ALA B 1 92 ? 4.48 8.125 -10.477 1 98.88 92 ALA B N 1
ATOM 2301 C CA . ALA B 1 92 ? 3.463 9.141 -10.727 1 98.88 92 ALA B CA 1
ATOM 2302 C C . ALA B 1 92 ? 3.119 9.898 -9.445 1 98.88 92 ALA B C 1
ATOM 2304 O O . ALA B 1 92 ? 3.064 11.133 -9.445 1 98.88 92 ALA B O 1
ATOM 2305 N N . CYS B 1 93 ? 2.91 9.195 -8.367 1 98.88 93 CYS B N 1
ATOM 2306 C CA . CYS B 1 93 ? 2.568 9.82 -7.094 1 98.88 93 CYS B CA 1
ATOM 2307 C C . CYS B 1 93 ? 3.732 10.648 -6.562 1 98.88 93 CYS B C 1
ATOM 2309 O O . CYS B 1 93 ? 3.527 11.734 -6.016 1 98.88 93 CYS B O 1
ATOM 2311 N N . ALA B 1 94 ? 4.934 10.117 -6.742 1 98.88 94 ALA B N 1
ATOM 2312 C CA . ALA B 1 94 ? 6.105 10.883 -6.316 1 98.88 94 ALA B CA 1
ATOM 2313 C C . ALA B 1 94 ? 6.238 12.172 -7.117 1 98.88 94 ALA B C 1
ATOM 2315 O O . ALA B 1 94 ? 6.574 13.227 -6.562 1 98.88 94 ALA B O 1
ATOM 2316 N N . ALA B 1 95 ? 6.004 12.094 -8.391 1 98.94 95 ALA B N 1
ATOM 2317 C CA . ALA B 1 95 ? 6.074 13.281 -9.234 1 98.94 95 ALA B CA 1
ATOM 2318 C C . ALA B 1 95 ? 5.066 14.336 -8.789 1 98.94 95 ALA B C 1
ATOM 2320 O O . ALA B 1 95 ? 5.398 15.523 -8.688 1 98.94 95 ALA B O 1
ATOM 2321 N N . VAL B 1 96 ? 3.859 13.914 -8.477 1 98.94 96 VAL B N 1
ATOM 2322 C CA . VAL B 1 96 ? 2.816 14.836 -8.031 1 98.94 96 VAL B CA 1
ATOM 2323 C C . VAL B 1 96 ? 3.193 15.414 -6.668 1 98.94 96 VAL B C 1
ATOM 2325 O O . VAL B 1 96 ? 2.984 16.609 -6.414 1 98.94 96 VAL B O 1
ATOM 2328 N N . SER B 1 97 ? 3.736 14.594 -5.82 1 98.75 97 SER B N 1
ATOM 2329 C CA . SER B 1 97 ? 4.164 15.07 -4.508 1 98.75 97 SER B CA 1
ATOM 2330 C C . SER B 1 97 ? 5.246 16.141 -4.625 1 98.75 97 SER B C 1
ATOM 2332 O O . SER B 1 97 ? 5.203 17.156 -3.926 1 98.75 97 SER B O 1
ATOM 2334 N N . VAL B 1 98 ? 6.223 15.898 -5.508 1 98.81 98 VAL B N 1
ATOM 2335 C CA . VAL B 1 98 ? 7.297 16.859 -5.754 1 98.81 98 VAL B CA 1
ATOM 2336 C C . VAL B 1 98 ? 6.715 18.156 -6.301 1 98.81 98 VAL B C 1
ATOM 2338 O O . VAL B 1 98 ? 7.039 19.25 -5.816 1 98.81 98 VAL B O 1
ATOM 2341 N N . ALA B 1 99 ? 5.824 18.062 -7.254 1 98.81 99 ALA B N 1
ATOM 2342 C CA . ALA B 1 99 ? 5.238 19.234 -7.883 1 98.81 99 ALA B CA 1
ATOM 2343 C C . ALA B 1 99 ? 4.43 20.047 -6.879 1 98.81 99 ALA B C 1
ATOM 2345 O O . ALA B 1 99 ? 4.535 21.281 -6.836 1 98.81 99 ALA B O 1
ATOM 2346 N N . ALA B 1 100 ? 3.633 19.406 -6.086 1 98.69 100 ALA B N 1
ATOM 2347 C CA . ALA B 1 100 ? 2.812 20.078 -5.082 1 98.69 100 ALA B CA 1
ATOM 2348 C C . ALA B 1 100 ? 3.684 20.781 -4.043 1 98.69 100 ALA B C 1
ATOM 2350 O O . ALA B 1 100 ? 3.439 21.938 -3.701 1 98.69 100 ALA B O 1
ATOM 2351 N N . PHE B 1 101 ? 4.703 20.125 -3.592 1 98.69 101 PHE B N 1
ATOM 2352 C CA . PHE B 1 101 ? 5.582 20.703 -2.582 1 98.69 101 PHE B CA 1
ATOM 2353 C C . PHE B 1 101 ? 6.355 21.891 -3.15 1 98.69 101 PHE B C 1
ATOM 2355 O O . PHE B 1 101 ? 6.52 22.906 -2.48 1 98.69 101 PHE B O 1
ATOM 2362 N N . ALA B 1 102 ? 6.805 21.75 -4.375 1 98.44 102 ALA B N 1
ATOM 2363 C CA . ALA B 1 102 ? 7.539 22.828 -5.031 1 98.44 102 ALA B CA 1
ATOM 2364 C C . ALA B 1 102 ? 6.641 24.031 -5.277 1 98.44 102 ALA B C 1
ATOM 2366 O O . ALA B 1 102 ? 7.094 25.172 -5.215 1 98.44 102 ALA B O 1
ATOM 2367 N N . TYR B 1 103 ? 5.434 23.734 -5.59 1 97.88 103 TYR B N 1
ATOM 2368 C CA . TYR B 1 103 ? 4.465 24.812 -5.766 1 97.88 103 TYR B CA 1
ATOM 2369 C C . TYR B 1 103 ? 4.277 25.594 -4.469 1 97.88 103 TYR B C 1
ATOM 2371 O O . TYR B 1 103 ? 4.227 26.828 -4.48 1 97.88 103 TYR B O 1
ATOM 2379 N N . LEU B 1 104 ? 4.25 24.906 -3.379 1 97.31 104 LEU B N 1
ATOM 2380 C CA . LEU B 1 104 ? 4.023 25.516 -2.072 1 97.31 104 LEU B CA 1
ATOM 2381 C C . LEU B 1 104 ? 5.301 26.172 -1.545 1 97.31 104 LEU B C 1
ATOM 2383 O O . LEU B 1 104 ? 5.242 27.094 -0.732 1 97.31 104 LEU B O 1
ATOM 2387 N N . HIS B 1 105 ? 6.434 25.641 -2.027 1 97.62 105 HIS B N 1
ATOM 2388 C CA . HIS B 1 105 ? 7.742 26.125 -1.604 1 97.62 105 HIS B CA 1
ATOM 2389 C C . HIS B 1 105 ? 8.664 26.344 -2.799 1 97.62 105 HIS B C 1
ATOM 2391 O O . HIS B 1 105 ? 9.656 25.641 -2.963 1 97.62 105 HIS B O 1
ATOM 2397 N N . PRO B 1 106 ? 8.375 27.453 -3.508 1 96.56 106 PRO B N 1
ATOM 2398 C CA . PRO B 1 106 ? 9.289 27.719 -4.617 1 96.56 106 PRO B CA 1
ATOM 2399 C C . PRO B 1 106 ? 10.742 27.859 -4.168 1 96.56 106 PRO B C 1
ATOM 2401 O O . PRO B 1 106 ? 11.016 28.422 -3.109 1 96.56 106 PRO B O 1
ATOM 2404 N N . TRP B 1 107 ? 11.609 27.375 -4.934 1 95.12 107 TRP B N 1
ATOM 2405 C CA . TRP B 1 107 ? 13.008 27.172 -4.559 1 95.12 107 TRP B CA 1
ATOM 2406 C C . TRP B 1 107 ? 13.617 28.469 -4.027 1 95.12 107 TRP B C 1
ATOM 2408 O O . TRP B 1 107 ? 14.281 28.469 -2.986 1 95.12 107 TRP B O 1
ATOM 2418 N N . LYS B 1 108 ? 13.359 29.641 -4.629 1 96.56 108 LYS B N 1
ATOM 2419 C CA . LYS B 1 108 ? 13.984 30.906 -4.281 1 96.56 108 LYS B CA 1
ATOM 2420 C C . LYS B 1 108 ? 13.477 31.422 -2.939 1 96.56 108 LYS B C 1
ATOM 2422 O O . LYS B 1 108 ? 14.203 32.094 -2.211 1 96.56 108 LYS B O 1
ATOM 2427 N N . ALA B 1 109 ? 12.281 31.047 -2.59 1 97.19 109 ALA B N 1
ATOM 2428 C CA . ALA B 1 109 ? 11.664 31.547 -1.367 1 97.19 109 ALA B CA 1
ATOM 2429 C C . ALA B 1 109 ? 11.734 30.516 -0.249 1 97.19 109 ALA B C 1
ATOM 2431 O O . ALA B 1 109 ? 11.461 30.828 0.913 1 97.19 109 ALA B O 1
ATOM 2432 N N . ALA B 1 110 ? 12.156 29.297 -0.584 1 97.19 110 ALA B N 1
ATOM 2433 C CA . ALA B 1 110 ? 12.141 28.188 0.371 1 97.19 110 ALA B CA 1
ATOM 2434 C C . ALA B 1 110 ? 13.281 28.328 1.377 1 97.19 110 ALA B C 1
ATOM 2436 O O . ALA B 1 110 ? 14.383 28.75 1.024 1 97.19 110 ALA B O 1
ATOM 2437 N N . SER B 1 111 ? 13.039 27.953 2.598 1 97.12 111 SER B N 1
ATOM 2438 C CA . SER B 1 111 ? 14.078 27.844 3.613 1 97.12 111 SER B CA 1
ATOM 2439 C C . SER B 1 111 ? 15 26.656 3.334 1 97.12 111 SER B C 1
ATOM 2441 O O . SER B 1 111 ? 14.703 25.828 2.482 1 97.12 111 SER B O 1
ATOM 2443 N N . ALA B 1 112 ? 16.062 26.547 4.047 1 96.81 112 ALA B N 1
ATOM 2444 C CA . ALA B 1 112 ? 16.984 25.422 3.9 1 96.81 112 ALA B CA 1
ATOM 2445 C C . ALA B 1 112 ? 16.297 24.094 4.199 1 96.81 112 ALA B C 1
ATOM 2447 O O . ALA B 1 112 ? 16.5 23.109 3.49 1 96.81 112 ALA B O 1
ATOM 2448 N N . VAL B 1 113 ? 15.508 24.109 5.262 1 96.88 113 VAL B N 1
ATOM 2449 C CA . VAL B 1 113 ? 14.797 22.906 5.66 1 96.88 113 VAL B CA 1
ATOM 2450 C C . VAL B 1 113 ? 13.859 22.469 4.539 1 96.88 113 VAL B C 1
ATOM 2452 O O . VAL B 1 113 ? 13.805 21.281 4.199 1 96.88 113 VAL B O 1
ATOM 2455 N N . GLU B 1 114 ? 13.172 23.406 3.988 1 98 114 GLU B N 1
ATOM 2456 C CA . GLU B 1 114 ? 12.25 23.094 2.898 1 98 114 GLU B CA 1
ATOM 2457 C C . GLU B 1 114 ? 12.992 22.578 1.67 1 98 114 GLU B C 1
ATOM 2459 O O . GLU B 1 114 ? 12.5 21.703 0.965 1 98 114 GLU B O 1
ATOM 2464 N N . ARG B 1 115 ? 14.172 23.094 1.438 1 98.12 115 ARG B N 1
ATOM 2465 C CA . ARG B 1 115 ? 14.977 22.625 0.313 1 98.12 115 ARG B CA 1
ATOM 2466 C C . ARG B 1 115 ? 15.453 21.203 0.535 1 98.12 115 ARG B C 1
ATOM 2468 O O . ARG B 1 115 ? 15.484 20.391 -0.4 1 98.12 115 ARG B O 1
ATOM 2475 N N . TYR B 1 116 ? 15.852 20.859 1.742 1 98 116 TYR B N 1
ATOM 2476 C CA . TYR B 1 116 ? 16.219 19.484 2.057 1 98 116 TYR B CA 1
ATOM 2477 C C . TYR B 1 116 ? 15.039 18.547 1.824 1 98 116 TYR B C 1
ATOM 2479 O O . TYR B 1 116 ? 15.211 17.453 1.269 1 98 116 TYR B O 1
ATOM 2487 N N . GLN B 1 117 ? 13.867 19 2.279 1 98.44 117 GLN B N 1
ATOM 2488 C CA . GLN B 1 117 ? 12.68 18.172 2.094 1 98.44 117 GLN B CA 1
ATOM 2489 C C . GLN B 1 117 ? 12.391 17.953 0.611 1 98.44 117 GLN B C 1
ATOM 2491 O O . GLN B 1 117 ? 12.078 16.828 0.2 1 98.44 117 GLN B O 1
ATOM 2496 N N . LEU B 1 118 ? 12.469 18.984 -0.144 1 98.5 118 LEU B N 1
ATOM 2497 C CA . LEU B 1 118 ? 12.289 18.844 -1.586 1 98.5 118 LEU B CA 1
ATOM 2498 C C . LEU B 1 118 ? 13.328 17.891 -2.172 1 98.5 118 LEU B C 1
ATOM 2500 O O . LEU B 1 118 ? 13.016 17.109 -3.061 1 98.5 118 LEU B O 1
ATOM 2504 N N . GLY B 1 119 ? 14.555 17.938 -1.692 1 98.5 119 GLY B N 1
ATOM 2505 C CA . GLY B 1 119 ? 15.594 17.016 -2.111 1 98.5 119 GLY B CA 1
ATOM 2506 C C . GLY B 1 119 ? 15.25 15.562 -1.843 1 98.5 119 GLY B C 1
ATOM 2507 O O . GLY B 1 119 ? 15.492 14.695 -2.686 1 98.5 119 GLY B O 1
ATOM 2508 N N . PHE B 1 120 ? 14.711 15.289 -0.635 1 98.75 120 PHE B N 1
ATOM 2509 C CA . PHE B 1 120 ? 14.281 13.938 -0.31 1 98.75 120 PHE B CA 1
ATOM 2510 C C . PHE B 1 120 ? 13.211 13.453 -1.283 1 98.75 120 PHE B C 1
ATOM 2512 O O . PHE B 1 120 ? 13.273 12.32 -1.771 1 98.75 120 PHE B O 1
ATOM 2519 N N . LEU B 1 121 ? 12.266 14.352 -1.553 1 98.88 121 LEU B N 1
ATOM 2520 C CA . LEU B 1 121 ? 11.164 13.984 -2.441 1 98.88 121 LEU B CA 1
ATOM 2521 C C . LEU B 1 121 ? 11.672 13.742 -3.859 1 98.88 121 LEU B C 1
ATOM 2523 O O . LEU B 1 121 ? 11.266 12.781 -4.512 1 98.88 121 LEU B O 1
ATOM 2527 N N . ILE B 1 122 ? 12.562 14.547 -4.363 1 98.88 122 ILE B N 1
ATOM 2528 C CA . ILE B 1 122 ? 13.141 14.391 -5.695 1 98.88 122 ILE B CA 1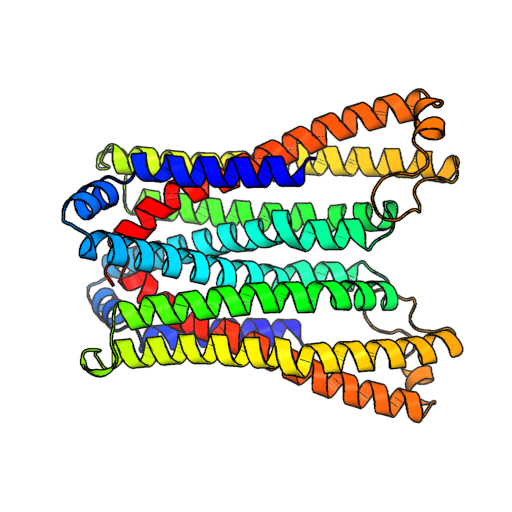
ATOM 2529 C C . ILE B 1 122 ? 13.953 13.094 -5.758 1 98.88 122 ILE B C 1
ATOM 2531 O O . ILE B 1 122 ? 13.922 12.383 -6.766 1 98.88 122 ILE B O 1
ATOM 2535 N N . SER B 1 123 ? 14.688 12.836 -4.695 1 98.81 123 SER B N 1
ATOM 2536 C CA . SER B 1 123 ? 15.438 11.594 -4.633 1 98.81 123 SER B CA 1
ATOM 2537 C C . SER B 1 123 ? 14.516 10.383 -4.715 1 98.81 123 SER B C 1
ATOM 2539 O O . SER B 1 123 ? 14.805 9.422 -5.441 1 98.81 123 SER B O 1
ATOM 2541 N N . ALA B 1 124 ? 13.422 10.414 -3.938 1 98.88 124 ALA B N 1
ATOM 2542 C CA . ALA B 1 124 ? 12.453 9.32 -4.008 1 98.88 124 ALA B CA 1
ATOM 2543 C C . ALA B 1 124 ? 11.961 9.117 -5.438 1 98.88 124 ALA B C 1
ATOM 2545 O O . ALA B 1 124 ? 11.891 7.984 -5.918 1 98.88 124 ALA B O 1
ATOM 2546 N N . LEU B 1 125 ? 11.617 10.195 -6.09 1 98.94 125 LEU B N 1
ATOM 2547 C CA . LEU B 1 125 ? 11.164 10.125 -7.477 1 98.94 125 LEU B CA 1
ATOM 2548 C C . LEU B 1 125 ? 12.258 9.555 -8.375 1 98.94 125 LEU B C 1
ATOM 2550 O O . LEU B 1 125 ? 11.992 8.672 -9.195 1 98.94 125 LEU B O 1
ATOM 2554 N N . GLY B 1 126 ? 13.469 10.023 -8.234 1 98.94 126 GLY B N 1
ATOM 2555 C CA . GLY B 1 126 ? 14.578 9.57 -9.055 1 98.94 126 GLY B CA 1
ATOM 2556 C C . GLY B 1 126 ? 14.828 8.078 -8.938 1 98.94 126 GLY B C 1
ATOM 2557 O O . GLY B 1 126 ? 15.039 7.395 -9.945 1 98.94 126 GLY B O 1
ATOM 2558 N N . PHE B 1 127 ? 14.836 7.594 -7.707 1 98.88 127 PHE B N 1
ATOM 2559 C CA . PHE B 1 127 ? 15.062 6.172 -7.488 1 98.88 127 PHE B CA 1
ATOM 2560 C C . PHE B 1 127 ? 13.93 5.344 -8.086 1 98.88 127 PHE B C 1
ATOM 2562 O O . PHE B 1 127 ? 14.172 4.281 -8.664 1 98.88 127 PHE B O 1
ATOM 2569 N N . ASN B 1 128 ? 12.719 5.824 -7.965 1 98.81 128 ASN B N 1
ATOM 2570 C CA . ASN B 1 128 ? 11.602 5.078 -8.539 1 98.81 128 ASN B CA 1
ATOM 2571 C C . ASN B 1 128 ? 11.625 5.117 -10.062 1 98.81 128 ASN B C 1
ATOM 2573 O O . ASN B 1 128 ? 11.312 4.121 -10.719 1 98.81 128 ASN B O 1
ATOM 2577 N N . LEU B 1 129 ? 12.016 6.238 -10.625 1 98.88 129 LEU B N 1
ATOM 2578 C CA . LEU B 1 129 ? 12.133 6.332 -12.078 1 98.88 129 LEU B CA 1
ATOM 2579 C C . LEU B 1 129 ? 13.25 5.422 -12.586 1 98.88 129 LEU B C 1
ATOM 2581 O O . LEU B 1 129 ? 13.125 4.832 -13.664 1 98.88 129 LEU B O 1
ATOM 2585 N N . SER B 1 130 ? 14.359 5.352 -11.844 1 98.88 130 SER B N 1
ATOM 2586 C CA . SER B 1 130 ? 15.414 4.43 -12.242 1 98.88 130 SER B CA 1
ATOM 2587 C C . SER B 1 130 ? 14.914 2.992 -12.281 1 98.88 130 SER B C 1
ATOM 2589 O O . SER B 1 130 ? 15.273 2.227 -13.18 1 98.88 130 SER B O 1
ATOM 2591 N N . ASN B 1 131 ? 14.094 2.666 -11.305 1 98.75 131 ASN B N 1
ATOM 2592 C CA . ASN B 1 131 ? 13.492 1.335 -11.32 1 98.75 131 ASN B CA 1
ATOM 2593 C C . ASN B 1 131 ? 12.539 1.162 -12.5 1 98.75 131 ASN B C 1
ATOM 2595 O O . ASN B 1 131 ? 12.617 0.165 -13.219 1 98.75 131 ASN B O 1
ATOM 2599 N N . LEU B 1 132 ? 11.711 2.105 -12.688 1 98.75 132 LEU B N 1
ATOM 2600 C CA . LEU B 1 132 ? 10.68 2.01 -13.711 1 98.75 132 LEU B CA 1
ATOM 2601 C C . LEU B 1 132 ? 11.305 1.932 -15.102 1 98.75 132 LEU B C 1
ATOM 2603 O O . LEU B 1 132 ? 10.883 1.119 -15.93 1 98.75 132 LEU B O 1
ATOM 2607 N N . LEU B 1 133 ? 12.32 2.707 -15.336 1 98.75 133 LEU B N 1
ATOM 2608 C CA . LEU B 1 133 ? 12.773 2.924 -16.703 1 98.75 133 LEU B CA 1
ATOM 2609 C C . LEU B 1 133 ? 14.016 2.082 -17 1 98.75 133 LEU B C 1
ATOM 2611 O O . LEU B 1 133 ? 14.312 1.806 -18.172 1 98.75 133 LEU B O 1
ATOM 2615 N N . VAL B 1 134 ? 14.758 1.689 -15.961 1 98.62 134 VAL B N 1
ATOM 2616 C CA . VAL B 1 134 ? 16.031 1.034 -16.219 1 98.62 134 VAL B CA 1
ATOM 2617 C C . VAL B 1 134 ? 16.031 -0.368 -15.609 1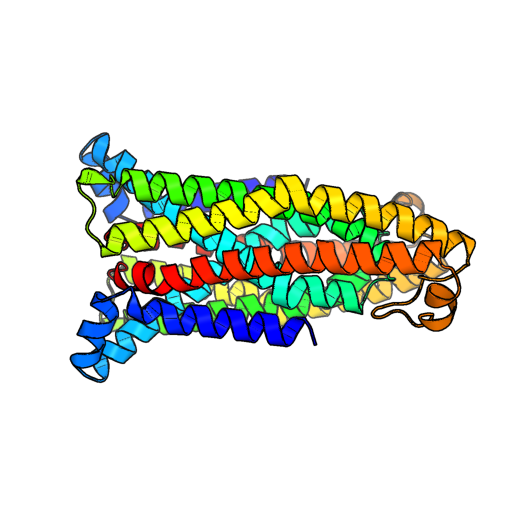 98.62 134 VAL B C 1
ATOM 2619 O O . VAL B 1 134 ? 16.031 -1.364 -16.328 1 98.62 134 VAL B O 1
ATOM 2622 N N . PHE B 1 135 ? 15.82 -0.482 -14.328 1 98.38 135 PHE B N 1
ATOM 2623 C CA . PHE B 1 135 ? 16.078 -1.748 -13.648 1 98.38 135 PHE B CA 1
ATOM 2624 C C . PHE B 1 135 ? 14.953 -2.74 -13.914 1 98.38 135 PHE B C 1
ATOM 2626 O O . PHE B 1 135 ? 15.195 -3.938 -14.078 1 98.38 135 PHE B O 1
ATOM 2633 N N . THR B 1 136 ? 13.695 -2.27 -13.922 1 98.06 136 THR B N 1
ATOM 2634 C CA . THR B 1 136 ? 12.562 -3.168 -14.102 1 98.06 136 THR B CA 1
ATOM 2635 C C . THR B 1 136 ? 12.625 -3.859 -15.461 1 98.06 136 THR B C 1
ATOM 2637 O O . THR B 1 136 ? 12.594 -5.09 -15.539 1 98.06 136 THR B O 1
ATOM 2640 N N . PRO B 1 137 ? 12.781 -3.146 -16.562 1 98.19 137 PRO B N 1
ATOM 2641 C CA . PRO B 1 137 ? 12.859 -3.842 -17.859 1 98.19 137 PRO B CA 1
ATOM 2642 C C . PRO B 1 137 ? 14.055 -4.785 -17.938 1 98.19 137 PRO B C 1
ATOM 2644 O O . PRO B 1 137 ? 13.953 -5.871 -18.516 1 98.19 137 PRO B O 1
ATOM 2647 N N . MET B 1 138 ? 15.195 -4.434 -17.359 1 98 138 MET B N 1
ATOM 2648 C CA . MET B 1 138 ? 16.375 -5.281 -17.375 1 98 138 MET B CA 1
ATOM 2649 C C . MET B 1 138 ? 16.156 -6.555 -16.578 1 98 138 MET B C 1
ATOM 2651 O O . MET B 1 138 ? 16.531 -7.645 -17 1 98 138 MET B O 1
ATOM 2655 N N . THR B 1 139 ? 15.547 -6.422 -15.43 1 97.19 139 THR B N 1
ATOM 2656 C CA . THR B 1 139 ? 15.289 -7.562 -14.562 1 97.19 139 THR B CA 1
ATOM 2657 C C . THR B 1 139 ? 14.312 -8.531 -15.211 1 97.19 139 THR B C 1
ATOM 2659 O O . THR B 1 139 ? 14.508 -9.75 -15.164 1 97.19 139 THR B O 1
ATOM 2662 N N . ILE B 1 140 ? 13.297 -7.98 -15.82 1 97.69 140 ILE B N 1
ATOM 2663 C CA . ILE B 1 140 ? 12.266 -8.812 -16.438 1 97.69 140 ILE B CA 1
ATOM 2664 C C . ILE B 1 140 ? 12.859 -9.578 -17.609 1 97.69 140 ILE B C 1
ATOM 2666 O O . ILE B 1 140 ? 12.625 -10.781 -17.766 1 97.69 140 ILE B O 1
ATOM 2670 N N . GLU B 1 141 ? 13.617 -8.914 -18.406 1 97.38 141 GLU B N 1
ATOM 2671 C CA . GLU B 1 141 ? 14.25 -9.555 -19.547 1 97.38 141 GLU B CA 1
ATOM 2672 C C . GLU B 1 141 ? 15.172 -10.688 -19.109 1 97.38 141 GLU B C 1
ATOM 2674 O O . GLU B 1 141 ? 15.117 -11.789 -19.656 1 97.38 141 GLU B O 1
ATOM 2679 N N . MET B 1 142 ? 15.984 -10.438 -18.172 1 96.88 142 MET B N 1
ATOM 2680 C CA . MET B 1 142 ? 16.922 -11.445 -17.672 1 96.88 142 MET B CA 1
ATOM 2681 C C . MET B 1 142 ? 16.172 -12.602 -17.031 1 96.88 142 MET B C 1
ATOM 2683 O O . MET B 1 142 ? 16.578 -13.758 -17.156 1 96.88 142 MET B O 1
ATOM 2687 N N . MET B 1 143 ? 15.172 -12.289 -16.328 1 97.25 143 MET B N 1
ATOM 2688 C CA . MET B 1 143 ? 14.352 -13.305 -15.68 1 97.25 143 MET B CA 1
ATOM 2689 C C . MET B 1 143 ? 13.766 -14.273 -16.703 1 97.25 143 MET B C 1
ATOM 2691 O O . MET B 1 143 ? 13.812 -15.484 -16.516 1 97.25 143 MET B O 1
ATOM 2695 N N . LYS B 1 144 ? 13.266 -13.727 -17.797 1 97.25 144 LYS B N 1
ATOM 2696 C CA . LYS B 1 144 ? 12.672 -14.555 -18.844 1 97.25 144 LYS B CA 1
ATOM 2697 C C . LYS B 1 144 ? 13.711 -15.492 -19.469 1 97.25 144 LYS B C 1
ATOM 2699 O O . LYS B 1 144 ? 13.422 -16.672 -19.703 1 97.25 144 LYS B O 1
ATOM 2704 N N . LYS B 1 145 ? 14.867 -14.977 -19.688 1 96.75 145 LYS B N 1
ATOM 2705 C CA . LYS B 1 145 ? 15.945 -15.781 -20.234 1 96.75 145 LYS B CA 1
ATOM 2706 C C . LYS B 1 145 ? 16.359 -16.875 -19.266 1 96.75 145 LYS B C 1
ATOM 2708 O O . LYS B 1 145 ? 16.562 -18.031 -19.656 1 96.75 145 LYS B O 1
ATOM 2713 N N . ARG B 1 146 ? 16.484 -16.5 -18 1 96.5 146 ARG B N 1
ATOM 2714 C CA . ARG B 1 146 ? 16.844 -17.453 -16.953 1 96.5 146 ARG B CA 1
ATOM 2715 C C . ARG B 1 146 ? 15.797 -18.562 -16.859 1 96.5 146 ARG B C 1
ATOM 2717 O O . ARG B 1 146 ? 16.156 -19.734 -16.75 1 96.5 146 ARG B O 1
ATOM 2724 N N . HIS B 1 147 ? 14.586 -18.203 -16.906 1 96.75 147 HIS B N 1
ATOM 2725 C CA . HIS B 1 147 ? 13.5 -19.156 -16.797 1 96.75 147 HIS B CA 1
ATOM 2726 C C . HIS B 1 147 ? 13.531 -20.156 -17.953 1 96.75 147 HIS B C 1
ATOM 2728 O O . HIS B 1 147 ? 13.266 -21.344 -17.766 1 96.75 147 HIS B O 1
ATOM 2734 N N . LYS B 1 148 ? 13.805 -19.656 -19.094 1 97.19 148 LYS B N 1
ATOM 2735 C CA . LYS B 1 148 ? 13.867 -20.516 -20.266 1 97.19 148 LYS B CA 1
ATOM 2736 C C . LYS B 1 148 ? 14.922 -21.594 -20.094 1 97.19 148 LYS B C 1
ATOM 2738 O O . LYS B 1 148 ? 14.648 -22.781 -20.328 1 97.19 148 LYS B O 1
ATOM 2743 N N . ILE B 1 149 ? 16.094 -21.234 -19.672 1 97.06 149 ILE B N 1
ATOM 2744 C CA . ILE B 1 149 ? 17.172 -22.203 -19.5 1 97.06 149 ILE B CA 1
ATOM 2745 C C . ILE B 1 149 ? 16.828 -23.172 -18.375 1 97.06 149 ILE B C 1
ATOM 2747 O O . ILE B 1 149 ? 17.078 -24.375 -18.469 1 97.06 149 ILE B O 1
ATOM 2751 N N . GLU B 1 150 ? 16.281 -22.672 -17.297 1 97.25 150 GLU B N 1
ATOM 2752 C CA . GLU B 1 150 ? 15.898 -23.5 -16.172 1 97.25 150 GLU B CA 1
ATOM 2753 C C . GLU B 1 150 ? 14.867 -24.562 -16.578 1 97.25 150 GLU B C 1
ATOM 2755 O O . GLU B 1 150 ? 14.93 -25.703 -16.141 1 97.25 150 GLU B O 1
ATOM 2760 N N . ARG B 1 151 ? 13.953 -24.156 -17.438 1 96.81 151 ARG B N 1
ATOM 2761 C CA . ARG B 1 151 ? 12.961 -25.109 -17.922 1 96.81 151 ARG B CA 1
ATOM 2762 C C . ARG B 1 151 ? 13.609 -26.203 -18.766 1 96.81 151 ARG B C 1
ATOM 2764 O O . ARG B 1 151 ? 13.227 -27.375 -18.672 1 96.81 151 ARG B O 1
ATOM 2771 N N . GLU B 1 152 ? 14.586 -25.844 -19.516 1 96.44 152 GLU B N 1
ATOM 2772 C CA . GLU B 1 152 ? 15.32 -26.812 -20.328 1 96.44 152 GLU B CA 1
ATOM 2773 C C . GLU B 1 152 ? 16.062 -27.812 -19.438 1 96.44 152 GLU B C 1
ATOM 2775 O O . GLU B 1 152 ? 16.25 -28.969 -19.812 1 96.44 152 GLU B O 1
ATOM 2780 N N . LEU B 1 153 ? 16.453 -27.328 -18.312 1 95.56 153 LEU B N 1
ATOM 2781 C CA . LEU B 1 153 ? 17.188 -28.172 -17.359 1 95.56 153 LEU B CA 1
ATOM 2782 C C . LEU B 1 153 ? 16.234 -28.844 -16.375 1 95.56 153 LEU B C 1
ATOM 2784 O O . LEU B 1 153 ? 16.656 -29.547 -15.469 1 95.56 153 LEU B O 1
ATOM 2788 N N . SER B 1 154 ? 14.922 -28.531 -16.484 1 95.5 154 SER B N 1
ATOM 2789 C CA . SER B 1 154 ? 13.867 -29.078 -15.641 1 95.5 154 SER B CA 1
ATOM 2790 C C . SER B 1 154 ? 14.086 -28.719 -14.18 1 95.5 154 SER B C 1
ATOM 2792 O O . SER B 1 154 ? 13.984 -29.562 -13.297 1 95.5 154 SER B O 1
ATOM 2794 N N . ILE B 1 155 ? 14.484 -27.5 -13.906 1 95.5 155 ILE B N 1
ATOM 2795 C CA . ILE B 1 155 ? 14.609 -26.969 -12.555 1 95.5 155 ILE B CA 1
ATOM 2796 C C . ILE B 1 155 ? 13.812 -25.672 -12.43 1 95.5 155 ILE B C 1
ATOM 2798 O O . ILE B 1 155 ? 13.391 -25.094 -13.438 1 95.5 155 ILE B O 1
ATOM 2802 N N . GLY B 1 156 ? 13.531 -25.156 -11.195 1 93.88 156 GLY B N 1
ATOM 2803 C CA . GLY B 1 156 ? 12.953 -23.844 -10.984 1 93.88 156 GLY B CA 1
ATOM 2804 C C . GLY B 1 156 ? 11.477 -23.891 -10.625 1 93.88 156 GLY B C 1
ATOM 2805 O O . GLY B 1 156 ? 10.797 -22.859 -10.641 1 93.88 156 GLY B O 1
ATOM 2806 N N . ASP B 1 157 ? 11.008 -25.016 -10.281 1 92.94 157 ASP B N 1
ATOM 2807 C CA . ASP B 1 157 ? 9.57 -25.156 -10.031 1 92.94 157 ASP B CA 1
ATOM 2808 C C . ASP B 1 157 ? 9.273 -25.141 -8.539 1 92.94 157 ASP B C 1
ATOM 2810 O O . ASP B 1 157 ? 8.117 -25.234 -8.125 1 92.94 157 ASP B O 1
ATOM 2814 N N . GLU B 1 158 ? 10.312 -25 -7.754 1 95.5 158 GLU B N 1
ATOM 2815 C CA . GLU B 1 158 ? 10.117 -25.031 -6.309 1 95.5 158 GLU B CA 1
ATOM 2816 C C . GLU B 1 158 ? 9.57 -23.703 -5.789 1 95.5 158 GLU B C 1
ATOM 2818 O O . GLU B 1 158 ? 9.617 -22.688 -6.492 1 95.5 158 GLU B O 1
ATOM 2823 N N . VAL B 1 159 ? 9.055 -23.719 -4.59 1 95.38 159 VAL B N 1
ATOM 2824 C CA . VAL B 1 159 ? 8.609 -22.516 -3.883 1 95.38 159 VAL B CA 1
ATOM 2825 C C . VAL B 1 159 ? 9.75 -21.953 -3.039 1 95.38 159 VAL B C 1
ATOM 2827 O O . VAL B 1 159 ? 10.477 -22.719 -2.385 1 95.38 159 VAL B O 1
ATOM 2830 N N . GLY B 1 160 ? 9.875 -20.594 -3.104 1 94 160 GLY B N 1
ATOM 2831 C CA . GLY B 1 160 ? 10.906 -19.969 -2.293 1 94 160 GLY B CA 1
ATOM 2832 C C . GLY B 1 160 ? 12.281 -20.016 -2.934 1 94 160 GLY B C 1
ATOM 2833 O O . GLY B 1 160 ? 12.414 -19.812 -4.145 1 94 160 GLY B O 1
ATOM 2834 N N . TRP B 1 161 ? 13.289 -20.328 -2.104 1 91.62 161 TRP B N 1
ATOM 2835 C CA . TRP B 1 161 ? 14.664 -20.344 -2.578 1 91.62 161 TRP B CA 1
ATOM 2836 C C . TRP B 1 161 ? 14.938 -21.578 -3.438 1 91.62 161 TRP B C 1
ATOM 2838 O O . TRP B 1 161 ? 14.383 -22.656 -3.186 1 91.62 161 TRP B O 1
ATOM 2848 N N . SER B 1 162 ? 15.781 -21.391 -4.328 1 91.25 162 SER B N 1
ATOM 2849 C CA . SER B 1 162 ? 16.125 -22.484 -5.234 1 91.25 162 SER B CA 1
ATOM 2850 C C . SER B 1 162 ? 16.641 -23.703 -4.473 1 91.25 162 SER B C 1
ATOM 2852 O O . SER B 1 162 ? 17.422 -23.562 -3.527 1 91.25 162 SER B O 1
ATOM 2854 N N . LYS B 1 163 ? 16.312 -24.859 -4.938 1 90.56 163 LYS B N 1
ATOM 2855 C CA . LYS B 1 163 ? 16.797 -26.125 -4.391 1 90.56 163 LYS B CA 1
ATOM 2856 C C . LYS B 1 163 ? 17.812 -26.781 -5.332 1 90.56 163 LYS B C 1
ATOM 2858 O O . LYS B 1 163 ? 18.312 -27.859 -5.051 1 90.56 163 LYS B O 1
ATOM 2863 N N . ASN B 1 164 ? 18.062 -26.109 -6.43 1 91.94 164 ASN B N 1
ATOM 2864 C CA . ASN B 1 164 ? 18.906 -26.672 -7.477 1 91.94 164 ASN B CA 1
ATOM 2865 C C . ASN B 1 164 ? 20.141 -25.797 -7.727 1 91.94 164 ASN B C 1
ATOM 2867 O O . ASN B 1 164 ? 20.516 -25.578 -8.875 1 91.94 164 ASN B O 1
ATOM 2871 N N . VAL B 1 165 ? 20.672 -25.297 -6.727 1 91.25 165 VAL B N 1
ATOM 2872 C CA . VAL B 1 165 ? 21.781 -24.359 -6.801 1 91.25 165 VAL B CA 1
ATOM 2873 C C . VAL B 1 165 ? 22.969 -25.031 -7.496 1 91.25 165 VAL B C 1
ATOM 2875 O O . VAL B 1 165 ? 23.625 -24.422 -8.344 1 91.25 165 VAL B O 1
ATOM 2878 N N . LYS B 1 166 ? 23.312 -26.281 -7.199 1 93.25 166 LYS B N 1
ATOM 2879 C CA . LYS B 1 166 ? 24.438 -26.984 -7.789 1 93.25 166 LYS B CA 1
ATOM 2880 C C . LYS B 1 166 ? 24.25 -27.172 -9.297 1 93.25 166 LYS B C 1
ATOM 2882 O O . LYS B 1 166 ? 25.172 -26.938 -10.07 1 93.25 166 LYS B O 1
ATOM 2887 N N . THR B 1 167 ? 23.078 -27.594 -9.648 1 93.38 167 THR B N 1
ATOM 2888 C CA . THR B 1 167 ? 22.766 -27.766 -11.062 1 93.38 167 THR B CA 1
ATOM 2889 C C . THR B 1 167 ? 22.891 -26.438 -11.812 1 93.38 167 THR B C 1
ATOM 2891 O O . THR B 1 167 ? 23.469 -26.391 -12.898 1 93.38 167 THR B O 1
ATOM 2894 N N . ALA B 1 168 ? 22.422 -25.375 -11.312 1 93.06 168 ALA B N 1
ATOM 2895 C CA . ALA B 1 168 ? 22.469 -24.062 -11.938 1 93.06 168 ALA B CA 1
ATOM 2896 C C . ALA B 1 168 ? 23.906 -23.578 -12.086 1 93.06 168 ALA B C 1
ATOM 2898 O O . ALA B 1 168 ? 24.266 -22.969 -13.102 1 93.06 168 ALA B O 1
ATOM 2899 N N . LYS B 1 169 ? 24.734 -23.859 -11.086 1 93.5 169 LYS B N 1
ATOM 2900 C CA . LYS B 1 169 ? 26.125 -23.406 -11.102 1 93.5 169 LYS B CA 1
ATOM 2901 C C . LYS B 1 169 ? 26.953 -24.219 -12.109 1 93.5 169 LYS B C 1
ATOM 2903 O O . LYS B 1 169 ? 27.969 -23.734 -12.609 1 93.5 169 LYS B O 1
ATOM 2908 N N . SER B 1 170 ? 26.547 -25.406 -12.375 1 95.06 170 SER B N 1
ATOM 2909 C CA . SER B 1 170 ? 27.281 -26.281 -13.281 1 95.06 170 SER B CA 1
ATOM 2910 C C . SER B 1 170 ? 27.078 -25.859 -14.734 1 95.06 170 SER B C 1
ATOM 2912 O O . SER B 1 170 ? 27.828 -26.281 -15.617 1 95.06 170 SER B O 1
ATOM 2914 N N . ASN B 1 171 ? 26.047 -25.172 -15.062 1 95.44 171 ASN B N 1
ATOM 2915 C CA . ASN B 1 171 ? 25.828 -24.562 -16.359 1 95.44 171 ASN B CA 1
ATOM 2916 C C . ASN B 1 171 ? 26.391 -23.141 -16.422 1 95.44 171 ASN B C 1
ATOM 2918 O O . ASN B 1 171 ? 25.812 -22.219 -15.867 1 95.44 171 ASN B O 1
ATOM 2922 N N . PRO B 1 172 ? 27.438 -22.984 -17.156 1 95.75 172 PRO B N 1
ATOM 2923 C CA . PRO B 1 172 ? 28.125 -21.688 -17.109 1 95.75 172 PRO B CA 1
ATOM 2924 C C . PRO B 1 172 ? 27.25 -20.531 -17.578 1 95.75 172 PRO B C 1
ATOM 2926 O O . PRO B 1 172 ? 27.359 -19.422 -17.047 1 95.75 172 PRO B O 1
ATOM 2929 N N . THR B 1 173 ? 26.453 -20.75 -18.594 1 96.56 173 THR B N 1
ATOM 2930 C CA . THR B 1 173 ? 25.562 -19.703 -19.078 1 96.56 173 THR B CA 1
ATOM 2931 C C . THR B 1 173 ? 24.562 -19.312 -18.016 1 96.56 173 THR B C 1
ATOM 2933 O O . THR B 1 173 ? 24.359 -18.109 -17.766 1 96.56 173 THR B O 1
ATOM 2936 N N . LEU B 1 174 ? 23.922 -20.25 -17.391 1 96.81 174 LEU B N 1
ATOM 2937 C CA . LEU B 1 174 ? 22.938 -19.984 -16.344 1 96.81 174 LEU B CA 1
ATOM 2938 C C . LEU B 1 174 ? 23.609 -19.328 -15.133 1 96.81 174 LEU B C 1
ATOM 2940 O O . LEU B 1 174 ? 23.047 -18.422 -14.516 1 96.81 174 LEU B O 1
ATOM 2944 N N . ALA B 1 175 ? 24.781 -19.797 -14.773 1 96.69 175 ALA B N 1
ATOM 2945 C CA . ALA B 1 175 ? 25.516 -19.234 -13.648 1 96.69 175 ALA B CA 1
ATOM 2946 C C . ALA B 1 175 ? 25.797 -17.75 -13.867 1 96.69 175 ALA B C 1
ATOM 2948 O O . ALA B 1 175 ? 25.625 -16.938 -12.953 1 96.69 175 ALA B O 1
ATOM 2949 N N . ALA B 1 176 ? 26.234 -17.422 -15.047 1 96.44 176 ALA B N 1
ATOM 2950 C CA . ALA B 1 176 ? 26.516 -16.031 -15.391 1 96.44 176 ALA B CA 1
ATOM 2951 C C . ALA B 1 176 ? 25.234 -15.18 -15.359 1 96.44 176 ALA B C 1
ATOM 2953 O O . ALA B 1 176 ? 25.266 -14.039 -14.898 1 96.44 176 ALA B O 1
ATOM 2954 N N . MET B 1 177 ? 24.172 -15.727 -15.828 1 96 177 MET B N 1
ATOM 2955 C CA . MET B 1 177 ? 22.891 -15.016 -15.844 1 96 177 MET B CA 1
ATOM 2956 C C . MET B 1 177 ? 22.375 -14.797 -14.43 1 96 177 MET B C 1
ATOM 2958 O O . MET B 1 177 ? 21.828 -13.734 -14.117 1 96 177 MET B O 1
ATOM 2962 N N . ASN B 1 178 ? 22.484 -15.82 -13.648 1 95.94 178 ASN B N 1
ATOM 2963 C CA . ASN B 1 178 ? 22.062 -15.695 -12.25 1 95.94 178 ASN B CA 1
ATOM 2964 C C . ASN B 1 178 ? 22.844 -14.586 -11.539 1 95.94 178 ASN B C 1
ATOM 2966 O O . ASN B 1 178 ? 22.266 -13.828 -10.758 1 95.94 178 ASN B O 1
ATOM 2970 N N . LYS B 1 179 ? 24.125 -14.555 -11.766 1 95.69 179 LYS B N 1
ATOM 2971 C CA . LYS B 1 179 ? 24.938 -13.5 -11.18 1 95.69 179 LYS B CA 1
ATOM 2972 C C . LYS B 1 179 ? 24.484 -12.125 -11.656 1 95.69 179 LYS B C 1
ATOM 2974 O O . LYS B 1 179 ? 24.344 -11.203 -10.844 1 95.69 179 LYS B O 1
ATOM 2979 N N . LYS B 1 180 ? 24.297 -11.984 -12.906 1 96 180 LYS B N 1
ATOM 2980 C CA . LYS B 1 180 ? 23.859 -10.711 -13.477 1 96 180 LYS B CA 1
ATOM 2981 C C . LYS B 1 180 ? 22.484 -10.32 -12.945 1 96 180 LYS B C 1
ATOM 2983 O O . LYS B 1 180 ? 22.25 -9.164 -12.594 1 96 180 LYS B O 1
ATOM 2988 N N . PHE B 1 181 ? 21.578 -11.281 -12.945 1 96.81 181 PHE B N 1
ATOM 2989 C CA . PHE B 1 181 ? 20.234 -11.039 -12.398 1 96.81 181 PHE B CA 1
ATOM 2990 C C . PHE B 1 181 ? 20.328 -10.586 -10.953 1 96.81 181 PHE B C 1
ATOM 2992 O O . PHE B 1 181 ? 19.656 -9.625 -10.555 1 96.81 181 PHE B O 1
ATOM 2999 N N . GLY B 1 182 ? 21.078 -11.266 -10.172 1 95 182 GLY B N 1
ATOM 3000 C CA . GLY B 1 182 ? 21.25 -10.898 -8.781 1 95 182 GLY B CA 1
ATOM 3001 C C . GLY B 1 182 ? 21.75 -9.477 -8.602 1 95 182 GLY B C 1
ATOM 3002 O O . GLY B 1 182 ? 21.297 -8.758 -7.707 1 95 182 GLY B O 1
ATOM 3003 N N . MET B 1 183 ? 22.672 -9.109 -9.422 1 96.12 183 MET B N 1
ATOM 3004 C CA . MET B 1 183 ? 23.25 -7.766 -9.359 1 96.12 183 MET B CA 1
ATOM 3005 C C . MET B 1 183 ? 22.203 -6.711 -9.719 1 96.12 183 MET B C 1
ATOM 3007 O O . MET B 1 183 ? 22.016 -5.746 -8.977 1 96.12 183 MET B O 1
ATOM 3011 N N . ILE B 1 184 ? 21.516 -6.898 -10.812 1 96.75 184 ILE B N 1
ATOM 3012 C CA . ILE B 1 184 ? 20.547 -5.918 -11.289 1 96.75 184 ILE B CA 1
ATOM 3013 C C . ILE B 1 184 ? 19.375 -5.844 -10.32 1 96.75 184 ILE B C 1
ATOM 3015 O O . ILE B 1 184 ? 18.906 -4.75 -9.984 1 96.75 184 ILE B O 1
ATOM 3019 N N . HIS B 1 185 ? 18.844 -6.996 -9.93 1 95.56 185 HIS B N 1
ATOM 3020 C CA . HIS B 1 185 ? 17.766 -7.035 -8.953 1 95.56 185 HIS B CA 1
ATOM 3021 C C . HIS B 1 185 ? 18.188 -6.387 -7.637 1 95.56 185 HIS B C 1
ATOM 3023 O O . HIS B 1 185 ? 17.391 -5.715 -6.984 1 95.56 185 HIS B O 1
ATOM 3029 N N . GLY B 1 186 ? 19.422 -6.641 -7.234 1 95.12 186 GLY B N 1
ATOM 3030 C CA . GLY B 1 186 ? 19.953 -6 -6.047 1 95.12 186 GLY B CA 1
ATOM 3031 C C . GLY B 1 186 ? 19.984 -4.488 -6.141 1 95.12 186 GLY B C 1
ATOM 3032 O O . GLY B 1 186 ? 19.625 -3.793 -5.184 1 95.12 186 GLY B O 1
ATOM 3033 N N . LEU B 1 187 ? 20.422 -3.951 -7.262 1 96.5 187 LEU B N 1
ATOM 3034 C CA . LEU B 1 187 ? 20.422 -2.512 -7.492 1 96.5 187 LEU B CA 1
ATOM 3035 C C . LEU B 1 187 ? 19.016 -1.954 -7.496 1 96.5 187 LEU B C 1
ATOM 3037 O O . LEU B 1 187 ? 18.766 -0.874 -6.957 1 96.5 187 LEU B O 1
ATOM 3041 N N . SER B 1 188 ? 18.094 -2.684 -8.133 1 97.31 188 SER B N 1
ATOM 3042 C CA . SER B 1 188 ? 16.688 -2.309 -8.117 1 97.31 188 SER B CA 1
ATOM 3043 C C . SER B 1 188 ? 16.156 -2.242 -6.691 1 97.31 188 SER B C 1
ATOM 3045 O O . SER B 1 188 ? 15.461 -1.287 -6.324 1 97.31 188 SER B O 1
ATOM 3047 N N . SER B 1 189 ? 16.469 -3.236 -5.926 1 95.94 189 SER B N 1
ATOM 3048 C CA . SER B 1 189 ? 16.031 -3.305 -4.531 1 95.94 189 SER B CA 1
ATOM 3049 C C . SER B 1 189 ? 16.641 -2.164 -3.713 1 95.94 189 SER B C 1
ATOM 3051 O O . SER B 1 189 ? 15.953 -1.585 -2.861 1 95.94 189 SER B O 1
ATOM 3053 N N . LEU B 1 190 ? 17.906 -1.886 -3.947 1 96.31 190 LEU B N 1
ATOM 3054 C CA . LEU B 1 190 ? 18.562 -0.778 -3.258 1 96.31 190 LEU B CA 1
ATOM 3055 C C . LEU B 1 190 ? 17.875 0.546 -3.596 1 96.31 190 LEU B C 1
ATOM 3057 O O . LEU B 1 190 ? 17.625 1.361 -2.707 1 96.31 190 LEU B O 1
ATOM 3061 N N . ALA B 1 191 ? 17.609 0.72 -4.871 1 98 191 ALA B N 1
ATOM 3062 C CA . ALA B 1 191 ? 16.906 1.932 -5.285 1 98 191 ALA B CA 1
ATOM 3063 C C . ALA B 1 191 ? 15.547 2.039 -4.605 1 98 191 ALA B C 1
ATOM 3065 O O . ALA B 1 191 ? 15.133 3.125 -4.191 1 98 191 ALA B O 1
ATOM 3066 N N . ASN B 1 192 ? 14.875 0.926 -4.512 1 97.94 192 ASN B N 1
ATOM 3067 C CA . ASN B 1 192 ? 13.578 0.898 -3.855 1 97.94 192 ASN B CA 1
ATOM 3068 C C . ASN B 1 192 ? 13.68 1.294 -2.385 1 97.94 192 ASN B C 1
ATOM 3070 O O . ASN B 1 192 ? 12.875 2.092 -1.896 1 97.94 192 ASN B O 1
ATOM 3074 N N . ILE B 1 193 ? 14.656 0.814 -1.709 1 97.81 193 ILE B N 1
ATOM 3075 C CA . ILE B 1 193 ? 14.812 1.096 -0.287 1 97.81 193 ILE B CA 1
ATOM 3076 C C . ILE B 1 193 ? 15.258 2.543 -0.093 1 97.81 193 ILE B C 1
ATOM 3078 O O . ILE B 1 193 ? 14.859 3.199 0.872 1 97.81 193 ILE B O 1
ATOM 3082 N N . MET B 1 194 ? 16.062 3.029 -0.974 1 98.19 194 MET B N 1
ATOM 3083 C CA . MET B 1 194 ? 16.469 4.43 -0.906 1 98.19 194 MET B CA 1
ATOM 3084 C C . MET B 1 194 ? 15.273 5.352 -1.113 1 98.19 194 MET B C 1
ATOM 3086 O O . MET B 1 194 ? 15.164 6.395 -0.465 1 98.19 194 MET B O 1
ATOM 3090 N N . SER B 1 195 ? 14.445 4.953 -2.033 1 98.69 195 SER B N 1
ATOM 3091 C CA . SER B 1 195 ? 13.219 5.715 -2.238 1 98.69 195 SER B CA 1
ATOM 3092 C C . SER B 1 195 ? 12.352 5.723 -0.98 1 98.69 195 SER B C 1
ATOM 3094 O O . SER B 1 195 ? 11.914 6.785 -0.528 1 98.69 195 SER B O 1
ATOM 3096 N N . PHE B 1 196 ? 12.125 4.582 -0.405 1 98.56 196 PHE B N 1
ATOM 3097 C CA . PHE B 1 196 ? 11.344 4.473 0.819 1 98.56 196 PHE B CA 1
ATOM 3098 C C . PHE B 1 196 ? 11.992 5.258 1.951 1 98.56 196 PHE B C 1
ATOM 3100 O O . PHE B 1 196 ? 11.305 5.914 2.734 1 98.56 196 PHE B O 1
ATOM 3107 N N . GLY B 1 197 ? 13.305 5.133 2.023 1 98.31 197 GLY B N 1
ATOM 3108 C CA . GLY B 1 197 ? 14.047 5.883 3.023 1 98.31 197 GLY B CA 1
ATOM 3109 C C . GLY B 1 197 ? 13.883 7.383 2.893 1 98.31 197 GLY B C 1
ATOM 3110 O O . GLY B 1 197 ? 13.789 8.094 3.896 1 98.31 197 GLY B O 1
ATOM 3111 N N . SER B 1 198 ? 13.852 7.875 1.675 1 98.62 198 SER B N 1
ATOM 3112 C CA . SER B 1 198 ? 13.633 9.297 1.433 1 98.62 198 SER B CA 1
ATOM 3113 C C . SER B 1 198 ? 12.266 9.75 1.94 1 98.62 198 SER B C 1
ATOM 3115 O O . SER B 1 198 ? 12.133 10.844 2.488 1 98.62 198 SER B O 1
ATOM 3117 N N . LEU B 1 199 ? 11.281 8.906 1.72 1 98.62 199 LEU B N 1
ATOM 3118 C CA . LEU B 1 199 ? 9.953 9.195 2.252 1 98.62 199 LEU B CA 1
ATOM 3119 C C . LEU B 1 199 ? 9.969 9.188 3.777 1 98.62 199 LEU B C 1
ATOM 3121 O O . LEU B 1 199 ? 9.32 10.023 4.41 1 98.62 199 LEU B O 1
ATOM 3125 N N . ALA B 1 200 ? 10.711 8.234 4.328 1 98.25 200 ALA B N 1
ATOM 3126 C CA . ALA B 1 200 ? 10.82 8.141 5.781 1 98.25 200 ALA B CA 1
ATOM 3127 C C . ALA B 1 200 ? 11.445 9.406 6.363 1 98.25 200 ALA B C 1
ATOM 3129 O O . ALA B 1 200 ? 10.984 9.914 7.391 1 98.25 200 ALA B O 1
ATOM 3130 N N . MET B 1 201 ? 12.422 9.914 5.676 1 97.75 201 MET B N 1
ATOM 3131 C CA . MET B 1 201 ? 13.055 11.156 6.105 1 97.75 201 MET B CA 1
ATOM 3132 C C . MET B 1 201 ? 12.055 12.312 6.102 1 97.75 201 MET B C 1
ATOM 3134 O O . MET B 1 201 ? 12.055 13.141 7.016 1 97.75 201 MET B O 1
ATOM 3138 N N . HIS B 1 202 ? 11.211 12.359 5.125 1 98.44 202 HIS B N 1
ATOM 3139 C CA . HIS B 1 202 ? 10.25 13.438 4.926 1 98.44 202 HIS B CA 1
ATOM 3140 C C . HIS B 1 202 ? 9.102 13.344 5.922 1 98.44 202 HIS B C 1
ATOM 3142 O O . HIS B 1 202 ? 8.422 14.336 6.191 1 98.44 202 HIS B O 1
ATOM 3148 N N . SER B 1 203 ? 8.859 12.172 6.531 1 97.94 203 SER B N 1
ATOM 3149 C CA . SER B 1 203 ? 7.672 11.906 7.34 1 97.94 203 SER B CA 1
ATOM 3150 C C . SER B 1 203 ? 7.656 12.766 8.594 1 97.94 203 SER B C 1
ATOM 3152 O O . SER B 1 203 ? 6.594 13.234 9.023 1 97.94 203 SER B O 1
ATOM 3154 N N . TRP B 1 204 ? 8.836 13.047 9.18 1 97.06 204 TRP B N 1
ATOM 3155 C CA . TRP B 1 204 ? 8.914 13.859 10.391 1 97.06 204 TRP B CA 1
ATOM 3156 C C . TRP B 1 204 ? 8.5 15.297 10.117 1 97.06 204 TRP B C 1
ATOM 3158 O O . TRP B 1 204 ? 7.766 15.906 10.906 1 97.06 204 TRP B O 1
ATOM 3168 N N . TYR B 1 205 ? 8.984 15.828 9.008 1 97.56 205 TYR B N 1
ATOM 3169 C CA . TYR B 1 205 ? 8.609 17.172 8.609 1 97.56 205 TYR B CA 1
ATOM 3170 C C . TYR B 1 205 ? 7.105 17.281 8.383 1 97.56 205 TYR B C 1
ATOM 3172 O O . TYR B 1 205 ? 6.461 18.203 8.883 1 97.56 205 TYR B O 1
ATOM 3180 N N . LEU B 1 206 ? 6.621 16.328 7.633 1 97.88 206 LEU B N 1
ATOM 3181 C CA . LEU B 1 206 ? 5.191 16.344 7.332 1 97.88 206 LEU B CA 1
ATOM 3182 C C . LEU B 1 206 ? 4.363 16.266 8.609 1 97.88 206 LEU B C 1
ATOM 3184 O O . LEU B 1 206 ? 3.387 17 8.766 1 97.88 206 LEU B O 1
ATOM 3188 N N . ALA B 1 207 ? 4.754 15.406 9.531 1 97.31 207 ALA B N 1
ATOM 3189 C CA . A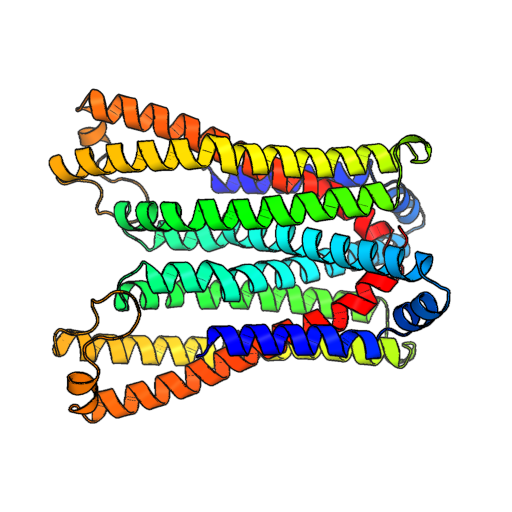LA B 1 207 ? 4.047 15.273 10.805 1 97.31 207 ALA B CA 1
ATOM 3190 C C . ALA B 1 207 ? 4.117 16.562 11.617 1 97.31 207 ALA B C 1
ATOM 3192 O O . ALA B 1 207 ? 3.141 16.953 12.258 1 97.31 207 ALA B O 1
ATOM 3193 N N . SER B 1 208 ? 5.219 17.25 11.562 1 96.31 208 SER B N 1
ATOM 3194 C CA . SER B 1 208 ? 5.398 18.469 12.328 1 96.31 208 SER B CA 1
ATOM 3195 C C . SER B 1 208 ? 4.512 19.594 11.781 1 96.31 208 SER B C 1
ATOM 3197 O O . SER B 1 208 ? 4.242 20.578 12.484 1 96.31 208 SER B O 1
ATOM 3199 N N . LYS B 1 209 ? 4.051 19.422 10.539 1 96.75 209 LYS B N 1
ATOM 3200 C CA . LYS B 1 209 ? 3.23 20.438 9.898 1 96.75 209 LYS B CA 1
ATOM 3201 C C . LYS B 1 209 ? 1.743 20.141 10.07 1 96.75 209 LYS B C 1
ATOM 3203 O O . LYS B 1 209 ? 0.893 20.922 9.625 1 96.75 209 LYS B O 1
ATOM 3208 N N . LEU B 1 210 ? 1.461 19.062 10.734 1 95.62 210 LEU B N 1
ATOM 3209 C CA . LEU B 1 210 ? 0.079 18.703 11.031 1 95.62 210 LEU B CA 1
ATOM 3210 C C . LEU B 1 210 ? -0.402 19.406 12.297 1 95.62 210 LEU B C 1
ATOM 3212 O O . LEU B 1 210 ? 0.035 19.078 13.398 1 95.62 210 LEU B O 1
ATOM 3216 N N . GLU B 1 211 ? -1.249 20.328 12.094 1 94.25 211 GLU B N 1
ATOM 3217 C CA . GLU B 1 211 ? -1.824 21.031 13.234 1 94.25 211 GLU B CA 1
ATOM 3218 C C . GLU B 1 211 ? -3.086 20.344 13.742 1 94.25 211 GLU B C 1
ATOM 3220 O O . GLU B 1 211 ? -4.195 20.828 13.531 1 94.25 211 GLU B O 1
ATOM 3225 N N . LEU B 1 212 ? -2.898 19.359 14.453 1 92 212 LEU B N 1
ATOM 3226 C CA . LEU B 1 212 ? -4.004 18.609 15.031 1 92 212 LEU B CA 1
ATOM 3227 C C . LEU B 1 212 ? -4.246 19.016 16.484 1 92 212 LEU B C 1
ATOM 3229 O O . LEU B 1 212 ? -3.32 19.469 17.172 1 92 212 LEU B O 1
#

Secondary structure (DSSP, 8-state):
-HHHHHHHHHHHHHHHHGGG-HHHHHHHHT-HHHHHHHHHHHHHHHHHHHHHHHHHHIIIIIHHHHHHHSBHHHHHHHHHHHHHHHHHHHHHHHHHHHHHHHHHS-TTT--HHHHHHHHHHHHHHHHHHHIIIIIHHHHHHHHHHHHHHHHHTT---SBSS-S-HHHHHHSHHHHHHHHHHHHHHHHHHHHHHHHHHHHHHHHHHHHHTB--/-HHHHHHHHHHHHHHHHGGG-HHHHHHHHT-HHHHHHHHHHHHHHHHHHHHHHHHHHIIIIIHHHHHHHSBHHHHHHHHHHHHHHHHHHHHHHHHHHHHHHHHHS-TTT--HHHHHHHHHHHHHHHHHHHIIIIIHHHHHHHHHHHHHHHHHTT---SBSS-S-HHHHHHSHHHHHHHHHHHHHHHHHHHHHHHHHHHHHHHHHHHHHTB--